Protein AF-A0AAP0E2Y5-F1 (afdb_monomer)

Sequence (607 aa):
MALLMRPHLLRPNHPLRALASRLFVSASLRTSSSPLFLKNKTGFRPRRAVVVVGGGGGSRHLVGNAISAPPRAFMSSNASATTEAFRDSKKPKEYGSEQIQVLEGLDPVRKRPGMYIGSTGLRGLHHLVFEILDNAIDEAQAGFASKIDVILYPDDSVSITDNGRGIPTDLHPATKKSSLETVLTVLHAGGKFGGSSSGYTVSGGLHGVGLSVVNALSETMFSVAPVHCHMQALEVTVWRGGKEYQQRYSRGKAVTALTSRSLSSELSSREGTCIRFWPDTEVFTTTTQIEYNTIAGRIRELAFLNPELTITLTKEDKDPENVQRSEYFYAGGLLEYVRWLNSDKKPLHDTVGFSKVIEGITIDVALQWCSDAYSDTILGYANSIRTVDGGTHIDGVKASLTRTLNNLGKKSKIIKDKDISLSGEHVREGLTCVISVKVPNPEFEGQTKTRLGNPEVRRVVDASVQEYLTEYLELHPDVLDSILSKALNALKAALAAKRARELVRQKSVLKSSSLPGKLADCSSANPEESEIFIVEGDSAGGSAKQGRDRRFQAILPLRGKILNIERKDEASMYKNEEIQNLILGLGLGVKGEDFKRTLSATIRSLS

Structure (mmCIF, N/CA/C/O backbone):
data_AF-A0AAP0E2Y5-F1
#
_entry.id   AF-A0AAP0E2Y5-F1
#
loop_
_atom_site.group_PDB
_atom_site.id
_atom_site.type_symbol
_atom_site.label_atom_id
_atom_site.label_alt_id
_atom_site.label_comp_id
_atom_site.label_asym_id
_atom_site.label_entity_id
_atom_site.label_seq_id
_atom_site.pdbx_PDB_ins_code
_atom_site.Cartn_x
_atom_site.Cartn_y
_atom_site.Cartn_z
_atom_site.occupancy
_atom_site.B_iso_or_equiv
_atom_site.auth_seq_id
_atom_site.auth_comp_id
_atom_site.auth_asym_id
_atom_site.auth_atom_id
_atom_site.pdbx_PDB_model_num
ATOM 1 N N . MET A 1 1 ? -42.645 -32.697 10.278 1.00 35.00 1 MET A N 1
ATOM 2 C CA . MET A 1 1 ? -42.169 -33.914 9.586 1.00 35.00 1 MET A CA 1
ATOM 3 C C . MET A 1 1 ? -40.812 -33.553 8.998 1.00 35.00 1 MET A C 1
ATOM 5 O O . MET A 1 1 ? -40.768 -32.614 8.226 1.00 35.00 1 MET A O 1
ATOM 9 N N . ALA A 1 2 ? -39.678 -33.997 9.552 1.00 25.98 2 ALA A N 1
ATOM 10 C CA . ALA A 1 2 ? -39.152 -35.369 9.459 1.00 25.98 2 ALA A CA 1
ATOM 11 C C . ALA A 1 2 ? -38.991 -35.778 7.982 1.00 25.98 2 ALA A C 1
ATOM 13 O O . ALA A 1 2 ? -39.930 -35.607 7.223 1.00 25.98 2 ALA A O 1
ATOM 14 N N . LEU A 1 3 ? -37.910 -36.357 7.478 1.00 24.72 3 LEU A N 1
ATOM 15 C CA . LEU A 1 3 ? -36.605 -36.798 7.961 1.00 24.72 3 LEU A CA 1
ATOM 16 C C . LEU A 1 3 ? -35.921 -37.315 6.660 1.00 24.72 3 LEU A C 1
ATOM 18 O O . LEU A 1 3 ? -36.627 -37.783 5.775 1.00 24.72 3 LEU A O 1
ATOM 22 N N . LEU A 1 4 ? -34.584 -37.312 6.589 1.00 25.62 4 LEU A N 1
ATOM 23 C CA . LEU A 1 4 ? -33.762 -38.401 6.011 1.00 25.62 4 LEU A CA 1
ATOM 24 C C . LEU A 1 4 ? -33.986 -38.904 4.554 1.00 25.62 4 LEU A C 1
ATOM 26 O O . LEU A 1 4 ? -34.968 -39.566 4.256 1.00 25.62 4 LEU A O 1
ATOM 30 N N . MET A 1 5 ? -32.950 -38.817 3.703 1.00 27.94 5 MET A N 1
ATOM 31 C CA . MET A 1 5 ? -32.018 -39.939 3.411 1.00 27.94 5 MET A CA 1
ATOM 32 C C . MET A 1 5 ? -31.168 -39.706 2.143 1.00 27.94 5 MET A C 1
ATOM 34 O O . MET A 1 5 ? -31.658 -39.683 1.021 1.00 27.94 5 MET A O 1
ATOM 38 N N . ARG A 1 6 ? -29.848 -39.619 2.351 1.00 25.42 6 ARG A N 1
ATOM 39 C CA . ARG A 1 6 ? -28.796 -40.256 1.517 1.00 25.42 6 ARG A CA 1
ATOM 40 C C . ARG A 1 6 ? -28.736 -41.756 1.913 1.00 25.42 6 ARG A C 1
ATOM 42 O O . ARG A 1 6 ? -29.157 -42.002 3.047 1.00 25.42 6 ARG A O 1
ATOM 49 N N . PRO A 1 7 ? -28.185 -42.737 1.138 1.00 40.16 7 PRO A N 1
ATOM 50 C CA . PRO A 1 7 ? -26.771 -42.742 0.679 1.00 40.16 7 PRO A CA 1
ATOM 51 C C . PRO A 1 7 ? -26.385 -43.616 -0.554 1.00 40.16 7 PRO A C 1
ATOM 53 O O . PRO A 1 7 ? -27.174 -44.405 -1.044 1.00 40.16 7 PRO A O 1
ATOM 56 N N . HIS A 1 8 ? -25.131 -43.466 -1.023 1.00 27.44 8 HIS A N 1
ATOM 57 C CA . HIS A 1 8 ? -24.148 -44.507 -1.438 1.00 27.44 8 HIS A CA 1
ATOM 58 C C . HIS A 1 8 ? -22.916 -43.778 -2.040 1.00 27.44 8 HIS A C 1
ATOM 60 O O . HIS A 1 8 ? -23.060 -43.023 -2.990 1.00 27.44 8 HIS A O 1
ATOM 66 N N . LEU A 1 9 ? -21.772 -43.655 -1.347 1.00 27.09 9 LEU A N 1
ATOM 67 C CA . LEU A 1 9 ? -20.634 -44.588 -1.189 1.00 27.09 9 LEU A CA 1
ATOM 68 C C . LEU A 1 9 ? -19.870 -44.904 -2.491 1.00 27.09 9 LEU A C 1
ATOM 70 O O . LEU A 1 9 ? -20.357 -45.685 -3.295 1.00 27.09 9 LEU A O 1
ATOM 74 N N . LEU A 1 10 ? -18.637 -44.381 -2.620 1.00 27.12 10 LEU A N 1
ATOM 75 C CA . LEU A 1 10 ? -17.379 -45.159 -2.681 1.00 27.12 10 LEU A CA 1
ATOM 76 C C . LEU A 1 10 ? -16.136 -44.232 -2.737 1.00 27.12 10 LEU A C 1
ATOM 78 O O . LEU A 1 10 ? -16.089 -43.275 -3.503 1.00 27.12 10 LEU A O 1
ATOM 82 N N . ARG A 1 11 ? -15.150 -44.523 -1.872 1.00 28.19 11 ARG A N 1
ATOM 83 C CA . ARG A 1 11 ? -13.776 -43.964 -1.805 1.00 28.19 11 ARG A CA 1
ATOM 84 C C . ARG A 1 11 ? -12.798 -44.843 -2.614 1.00 28.19 11 ARG A C 1
ATOM 86 O O . ARG A 1 11 ? -13.161 -45.975 -2.928 1.00 28.19 11 ARG A O 1
ATOM 93 N N . PRO A 1 12 ? -11.554 -44.382 -2.868 1.00 35.53 12 PRO A N 1
ATOM 94 C CA . PRO A 1 12 ? -10.384 -44.810 -2.051 1.00 35.53 12 PRO A CA 1
ATOM 95 C C . PRO A 1 12 ? -9.420 -43.633 -1.700 1.00 35.53 12 PRO A C 1
ATOM 97 O O . PRO A 1 12 ? -9.320 -42.688 -2.469 1.00 35.53 12 PRO A O 1
ATOM 100 N N . ASN A 1 13 ? -8.889 -43.478 -0.466 1.00 28.03 13 ASN A N 1
ATOM 101 C CA . ASN A 1 13 ? -7.629 -44.023 0.130 1.00 28.03 13 ASN A CA 1
ATOM 102 C C . ASN A 1 13 ? -6.381 -43.774 -0.757 1.00 28.03 13 ASN A C 1
ATOM 104 O O . ASN A 1 13 ? -6.409 -44.206 -1.898 1.00 28.03 13 ASN A O 1
ATOM 108 N N . HIS A 1 14 ? -5.248 -43.145 -0.385 1.00 30.75 14 HIS A N 1
ATOM 109 C CA . HIS A 1 14 ? -4.406 -42.997 0.837 1.00 30.75 14 HIS A CA 1
ATOM 110 C C . HIS A 1 14 ? -3.257 -41.970 0.501 1.00 30.75 14 HIS A C 1
ATOM 112 O O . HIS A 1 14 ? -3.183 -41.573 -0.659 1.00 30.75 14 HIS A O 1
ATOM 118 N N . PRO A 1 15 ? -2.222 -41.676 1.335 1.00 37.34 15 PRO A N 1
ATOM 119 C CA . PRO A 1 15 ? -2.142 -41.324 2.760 1.00 37.34 15 PRO A CA 1
ATOM 120 C C . PRO A 1 15 ? -1.351 -40.013 3.054 1.00 37.34 15 PRO A C 1
ATOM 122 O O . PRO A 1 15 ? -0.506 -39.556 2.290 1.00 37.34 15 PRO A O 1
ATOM 125 N N . LEU A 1 16 ? -1.569 -39.483 4.262 1.00 28.64 16 LEU A N 1
ATOM 126 C CA . LEU A 1 16 ? -0.772 -38.454 4.943 1.00 28.64 16 LEU A CA 1
ATOM 127 C C . LEU A 1 16 ? 0.623 -38.966 5.3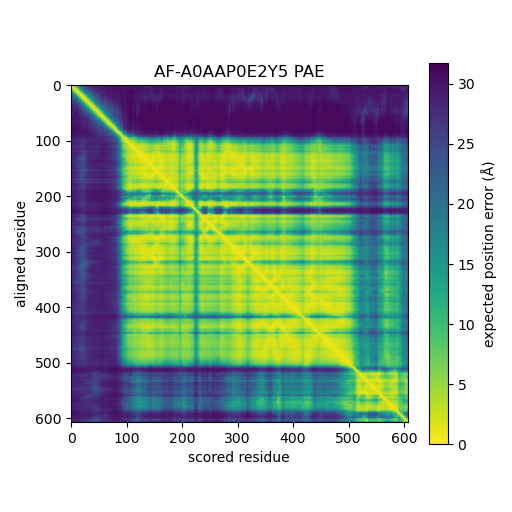49 1.00 28.64 16 LEU A C 1
ATOM 129 O O . LEU A 1 16 ? 0.754 -40.087 5.846 1.00 28.64 16 LEU A O 1
ATOM 133 N N . ARG A 1 17 ? 1.640 -38.099 5.258 1.00 26.44 17 ARG A N 1
ATOM 134 C CA . ARG A 1 17 ? 2.936 -38.260 5.935 1.00 26.44 17 ARG A CA 1
ATOM 135 C C . ARG A 1 17 ? 3.228 -37.023 6.783 1.00 26.44 17 ARG A C 1
ATOM 137 O O . ARG A 1 17 ? 3.395 -35.926 6.264 1.00 26.44 17 ARG A O 1
ATOM 144 N N . ALA A 1 18 ? 3.269 -37.236 8.093 1.00 27.81 18 ALA A N 1
ATOM 145 C CA . ALA A 1 18 ? 3.788 -36.301 9.075 1.00 27.81 18 ALA A CA 1
ATOM 146 C C . ALA A 1 18 ? 5.322 -36.264 9.005 1.00 27.81 18 ALA A C 1
ATOM 148 O O . ALA A 1 18 ? 5.952 -37.317 8.895 1.00 27.81 18 ALA A O 1
ATOM 149 N N . LEU A 1 19 ? 5.918 -35.080 9.152 1.00 26.95 19 LEU A N 1
ATOM 150 C CA . LEU A 1 19 ? 7.305 -34.951 9.586 1.00 26.95 19 LEU A CA 1
ATOM 151 C C . LEU A 1 19 ? 7.407 -33.816 10.605 1.00 26.95 19 LEU A C 1
ATOM 153 O O . LEU A 1 19 ? 7.257 -32.641 10.286 1.00 26.95 19 LEU A O 1
ATOM 157 N N . ALA A 1 20 ? 7.643 -34.211 11.851 1.00 25.62 20 ALA A N 1
ATOM 158 C CA . ALA A 1 20 ? 8.181 -33.357 12.888 1.00 25.62 20 ALA A CA 1
ATOM 159 C C . ALA A 1 20 ? 9.710 -33.424 12.804 1.00 25.62 20 ALA A C 1
ATOM 161 O O . ALA A 1 20 ? 10.275 -34.516 12.767 1.00 25.62 20 ALA A O 1
ATOM 162 N N . SER A 1 21 ? 10.386 -32.280 12.854 1.00 28.38 21 SER A N 1
ATOM 163 C CA . SER A 1 21 ? 11.813 -32.229 13.163 1.00 28.38 21 SER A CA 1
ATOM 164 C C . SER A 1 21 ? 12.116 -31.014 14.028 1.00 28.38 21 SER A C 1
ATOM 166 O O . SER A 1 21 ? 11.947 -29.864 13.634 1.00 28.38 21 SER A O 1
ATOM 168 N N . ARG A 1 22 ? 12.543 -31.341 15.245 1.00 27.09 22 ARG A N 1
ATOM 169 C CA . ARG A 1 22 ? 13.166 -30.482 16.245 1.00 27.09 22 ARG A CA 1
ATOM 170 C C . ARG A 1 22 ? 14.427 -29.832 15.673 1.00 27.09 22 ARG A C 1
ATOM 172 O O . ARG A 1 22 ? 15.243 -30.544 15.100 1.00 27.09 22 ARG A O 1
ATOM 179 N N . LEU A 1 23 ? 14.659 -28.560 15.986 1.00 24.97 23 LEU A N 1
ATOM 180 C CA . LEU A 1 23 ? 16.009 -28.015 16.131 1.00 24.97 23 LEU A CA 1
ATOM 181 C C . LEU A 1 23 ? 16.070 -27.198 17.426 1.00 24.97 23 LEU A C 1
ATOM 183 O O . LEU A 1 23 ? 15.507 -26.115 17.543 1.00 24.97 23 LEU A O 1
ATOM 187 N N . PHE A 1 24 ? 16.733 -27.792 18.416 1.00 24.89 24 PHE A N 1
ATOM 188 C CA . PHE A 1 24 ? 17.328 -27.109 19.556 1.00 24.89 24 PHE A CA 1
ATOM 189 C C . PHE A 1 24 ? 18.662 -26.523 19.086 1.00 24.89 24 PHE A C 1
ATOM 191 O O . PHE A 1 24 ? 19.515 -27.288 18.646 1.00 24.89 24 PHE A O 1
ATOM 1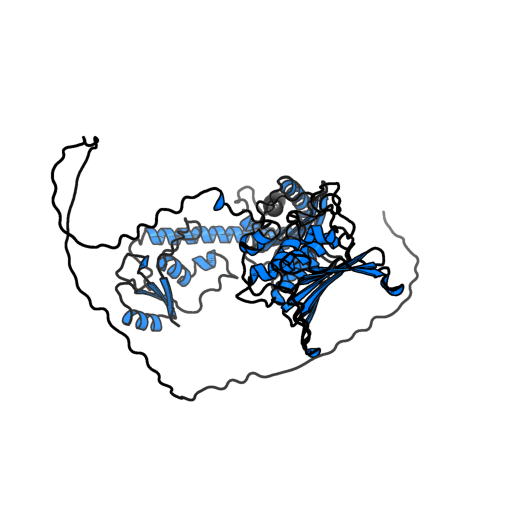98 N N . VAL A 1 25 ? 18.883 -25.221 19.272 1.00 26.05 25 VAL A N 1
ATOM 199 C CA . VAL A 1 25 ? 20.218 -24.698 19.594 1.00 26.05 25 VAL A CA 1
ATOM 200 C C . VAL A 1 25 ? 20.064 -23.677 20.714 1.00 26.05 25 VAL A C 1
ATOM 202 O O . VAL A 1 25 ? 19.506 -22.597 20.556 1.00 26.05 25 VAL A O 1
ATOM 205 N N . SER A 1 26 ? 20.560 -24.083 21.874 1.00 23.70 26 SER A N 1
ATOM 206 C CA . SER A 1 26 ? 20.911 -23.254 23.013 1.00 23.70 26 SER A CA 1
ATOM 207 C C . SER A 1 26 ? 22.157 -22.421 22.700 1.00 23.70 26 SER A C 1
ATOM 209 O O . SER A 1 26 ? 23.171 -22.992 22.303 1.00 23.70 26 SER A O 1
ATOM 211 N N . ALA A 1 27 ? 22.149 -21.123 23.000 1.00 25.38 27 ALA A N 1
ATOM 212 C CA . ALA A 1 27 ? 23.378 -20.415 23.343 1.00 25.38 27 ALA A CA 1
ATOM 213 C C . ALA A 1 27 ? 23.100 -19.349 24.407 1.00 25.38 27 ALA A C 1
ATOM 215 O O . ALA A 1 27 ? 22.185 -18.538 24.312 1.00 25.38 27 ALA A O 1
ATOM 216 N N . SER A 1 28 ? 23.888 -19.468 25.466 1.00 25.34 28 SER A N 1
ATOM 217 C CA . SER A 1 28 ? 23.749 -18.889 26.791 1.00 25.34 28 SER A CA 1
ATOM 218 C C . SER A 1 28 ? 24.036 -17.390 26.841 1.00 25.34 28 SER A C 1
ATOM 220 O O . SER A 1 28 ? 24.962 -16.900 26.197 1.00 25.34 28 SER A O 1
ATOM 222 N N . LEU A 1 29 ? 23.332 -16.701 27.745 1.00 23.92 29 LEU A N 1
ATOM 223 C CA . LEU A 1 29 ? 23.808 -15.471 28.371 1.00 23.92 29 LEU A CA 1
ATOM 224 C C . LEU A 1 29 ? 25.220 -15.685 28.941 1.00 23.92 29 LEU A C 1
ATOM 226 O O . LEU A 1 29 ? 25.447 -16.654 29.673 1.00 23.92 29 LEU A O 1
ATOM 230 N N . ARG A 1 30 ? 26.131 -14.743 28.679 1.00 25.06 30 ARG A N 1
ATOM 231 C CA . ARG A 1 30 ? 27.249 -14.424 29.576 1.00 25.06 30 ARG A CA 1
ATOM 232 C C . ARG A 1 30 ? 27.433 -12.915 29.661 1.00 25.06 30 ARG A C 1
ATOM 234 O O . ARG A 1 30 ? 27.836 -12.249 28.717 1.00 25.06 30 ARG A O 1
ATOM 241 N N . THR A 1 31 ? 27.129 -12.420 30.847 1.00 24.59 31 THR A N 1
ATOM 242 C CA . THR A 1 31 ? 27.610 -11.177 31.434 1.00 24.59 31 THR A CA 1
ATOM 243 C C . THR A 1 31 ? 29.116 -11.271 31.693 1.00 24.59 31 THR A C 1
ATOM 245 O O . THR A 1 31 ? 29.560 -12.231 32.322 1.00 24.59 31 THR A O 1
ATOM 248 N N . SER A 1 32 ? 29.889 -10.253 31.320 1.00 25.94 32 SER A N 1
ATOM 249 C CA . SER A 1 32 ? 31.128 -9.923 32.032 1.00 25.94 32 SER A CA 1
ATOM 250 C C . SER A 1 32 ? 31.435 -8.437 31.914 1.00 25.94 32 SER A C 1
ATOM 252 O O . SER A 1 32 ? 31.430 -7.853 30.834 1.00 25.94 32 SER A O 1
ATOM 254 N N . SER A 1 33 ? 31.674 -7.858 33.076 1.00 25.73 33 SER A N 1
ATOM 255 C CA . SER A 1 33 ? 31.908 -6.463 33.396 1.00 25.73 33 SER A CA 1
ATOM 256 C C . SER A 1 33 ? 33.397 -6.079 33.344 1.00 25.73 33 SER A C 1
ATOM 258 O O . SER A 1 33 ? 34.219 -6.793 33.914 1.00 25.73 33 SER A O 1
ATOM 260 N N . SER A 1 34 ? 33.662 -4.876 32.811 1.00 26.48 34 SER A N 1
ATOM 261 C CA . SER A 1 34 ? 34.715 -3.913 33.223 1.00 26.48 34 SER A CA 1
ATOM 262 C C . SER A 1 34 ? 36.189 -4.178 32.804 1.00 26.48 34 SER A C 1
ATOM 264 O O . SER A 1 34 ? 36.511 -5.248 32.303 1.00 26.48 34 SER A O 1
ATOM 266 N N . PRO A 1 35 ? 37.108 -3.194 32.956 1.00 36.59 35 PRO A N 1
ATOM 267 C CA . PRO A 1 35 ? 37.364 -2.136 31.966 1.00 36.59 35 PRO A CA 1
ATOM 268 C C . PRO A 1 35 ? 38.865 -2.006 31.622 1.00 36.59 35 PRO A C 1
ATOM 270 O O . PRO A 1 35 ? 39.710 -2.397 32.418 1.00 36.59 35 PRO A O 1
ATOM 273 N N . LEU A 1 36 ? 39.239 -1.367 30.506 1.00 25.89 36 LEU A N 1
ATOM 274 C CA . LEU A 1 36 ? 40.629 -0.929 30.302 1.00 25.89 36 LEU A CA 1
ATOM 275 C C . LEU A 1 36 ? 40.713 0.368 29.487 1.00 25.89 36 LEU A C 1
ATOM 277 O O . LEU A 1 36 ? 40.275 0.464 28.345 1.00 25.89 36 LEU A O 1
ATOM 281 N N . PHE A 1 37 ? 41.293 1.366 30.151 1.00 25.48 37 PHE A N 1
ATOM 282 C CA . PHE A 1 37 ? 41.819 2.619 29.625 1.00 25.48 37 PHE A CA 1
ATOM 283 C C . PHE A 1 37 ? 42.746 2.390 28.422 1.00 25.48 37 PHE A C 1
ATOM 285 O O . PHE A 1 37 ? 43.674 1.596 28.532 1.00 25.48 37 PHE A O 1
ATOM 292 N N . LEU A 1 38 ? 42.642 3.223 27.382 1.00 27.08 38 LEU A N 1
ATOM 293 C CA . LEU A 1 38 ? 43.831 3.808 26.758 1.00 27.08 38 LEU A CA 1
ATOM 294 C C . LEU A 1 38 ? 43.509 5.151 26.086 1.00 27.08 38 LEU A C 1
ATOM 296 O O . LEU A 1 38 ? 42.490 5.338 25.430 1.00 27.08 38 LEU A O 1
ATOM 300 N N . LYS A 1 39 ? 44.415 6.098 26.323 1.00 26.42 39 LYS A N 1
ATOM 301 C CA . LYS A 1 39 ? 44.427 7.487 25.861 1.00 26.42 39 LYS A CA 1
ATOM 302 C C . LYS A 1 39 ? 44.583 7.561 24.340 1.00 26.42 39 LYS A C 1
ATOM 304 O O . LYS A 1 39 ? 45.415 6.844 23.799 1.00 26.42 39 LYS A O 1
ATOM 309 N N . ASN A 1 40 ? 43.966 8.557 23.704 1.00 26.98 40 ASN A N 1
ATOM 310 C CA . ASN A 1 40 ? 44.669 9.330 22.680 1.00 26.98 40 ASN A CA 1
ATOM 311 C C . ASN A 1 40 ? 44.148 10.769 22.576 1.00 26.98 40 ASN A C 1
ATOM 313 O O . ASN A 1 40 ? 42.950 11.032 22.551 1.00 26.98 40 ASN A O 1
ATOM 317 N N . LYS A 1 41 ? 45.109 11.697 22.581 1.00 26.58 41 LYS A N 1
ATOM 318 C CA . LYS A 1 41 ? 44.964 13.148 22.445 1.00 26.58 41 LYS A CA 1
ATOM 319 C C . LYS A 1 41 ? 45.027 13.526 20.968 1.00 26.58 41 LYS A C 1
ATOM 321 O O . LYS A 1 41 ? 45.953 13.089 20.305 1.00 26.58 41 LYS A O 1
ATOM 326 N N . THR A 1 42 ? 44.161 14.433 20.531 1.00 30.86 42 THR A N 1
ATOM 327 C CA . THR A 1 42 ? 44.395 15.577 19.616 1.00 30.86 42 THR A CA 1
ATOM 328 C C . THR A 1 42 ? 43.084 16.388 19.664 1.00 30.86 42 THR A C 1
ATOM 330 O O . THR A 1 42 ? 42.017 15.801 19.719 1.00 30.86 42 THR A O 1
ATOM 333 N N . GLY A 1 43 ? 42.985 17.710 19.781 1.00 26.17 43 GLY A N 1
ATOM 334 C CA . GLY A 1 43 ? 43.933 18.801 19.647 1.00 26.17 43 GLY A CA 1
ATOM 335 C C . GLY A 1 43 ? 43.341 19.844 18.698 1.00 26.17 43 GLY A C 1
ATOM 336 O O . GLY A 1 43 ? 43.776 19.893 17.563 1.00 26.17 43 GLY A O 1
ATOM 337 N N . PHE A 1 44 ? 42.372 20.667 19.129 1.00 26.05 44 PHE A N 1
ATOM 338 C CA . PHE A 1 44 ? 41.960 21.870 18.384 1.00 26.05 44 PHE A CA 1
ATOM 339 C C . PHE A 1 44 ? 41.557 23.007 19.338 1.00 26.05 44 PHE A C 1
ATOM 341 O O . PHE A 1 44 ? 40.739 22.830 20.238 1.00 26.05 44 PHE A O 1
ATOM 348 N N . ARG A 1 45 ? 42.197 24.172 19.164 1.00 28.89 45 ARG A N 1
ATOM 349 C CA . ARG A 1 45 ? 41.971 25.417 19.922 1.00 28.89 45 ARG A CA 1
ATOM 350 C C . ARG A 1 45 ? 40.968 26.335 19.193 1.00 28.89 45 ARG A C 1
ATOM 352 O O . ARG A 1 45 ? 40.985 26.355 17.965 1.00 28.89 45 ARG A O 1
ATOM 359 N N . PRO A 1 46 ? 40.187 27.160 19.918 1.00 33.38 46 PRO A N 1
ATOM 360 C CA . PRO A 1 46 ? 39.219 28.101 19.352 1.00 33.38 46 PRO A CA 1
ATOM 361 C C . PRO A 1 46 ? 39.806 29.514 19.173 1.00 33.38 46 PRO A C 1
ATOM 363 O O . PRO A 1 46 ? 40.777 29.885 19.841 1.00 33.38 46 PRO A O 1
ATOM 366 N N . ARG A 1 47 ? 39.178 30.346 18.330 1.00 29.16 47 ARG A N 1
ATOM 367 C CA . ARG A 1 47 ? 39.369 31.807 18.343 1.00 29.16 47 ARG A CA 1
ATOM 368 C C . ARG A 1 47 ? 38.070 32.534 18.693 1.00 29.16 47 ARG A C 1
ATOM 370 O O . ARG A 1 47 ? 36.996 32.197 18.215 1.00 29.16 47 ARG A O 1
ATOM 377 N N . ARG A 1 48 ? 38.258 33.506 19.587 1.00 28.34 48 ARG A N 1
ATOM 378 C CA . ARG A 1 48 ? 37.314 34.390 20.279 1.00 28.34 48 ARG A CA 1
ATOM 379 C C . ARG A 1 48 ? 36.568 35.348 19.342 1.00 28.34 48 ARG A C 1
ATOM 381 O O . ARG A 1 48 ? 37.167 35.852 18.398 1.00 28.34 48 ARG A O 1
ATOM 388 N N . ALA A 1 49 ? 35.363 35.737 19.757 1.00 26.27 49 ALA A N 1
ATOM 389 C CA . ALA A 1 49 ? 34.796 37.060 19.509 1.00 26.27 49 ALA A CA 1
ATOM 390 C C . ALA A 1 49 ? 34.580 37.761 20.868 1.00 26.27 49 ALA A C 1
ATOM 392 O O . ALA A 1 49 ? 34.105 37.136 21.815 1.00 26.27 49 ALA A O 1
ATOM 393 N N . VAL A 1 50 ? 34.982 39.030 20.965 1.00 26.91 50 VAL A N 1
ATOM 394 C CA . VAL A 1 50 ? 34.749 39.952 22.095 1.00 26.91 50 VAL A CA 1
ATOM 395 C C . VAL A 1 50 ? 34.010 41.155 21.498 1.00 26.91 50 VAL A C 1
ATOM 397 O O . VAL A 1 50 ? 34.486 41.679 20.499 1.00 26.91 50 VAL A O 1
ATOM 400 N N . VAL A 1 51 ? 32.722 41.350 21.809 1.00 27.33 51 VAL A N 1
ATOM 401 C CA . VAL A 1 51 ? 32.072 42.167 22.873 1.00 27.33 51 VAL A CA 1
ATOM 402 C C . VAL A 1 51 ? 32.103 43.687 22.612 1.00 27.33 51 VAL A C 1
ATOM 404 O O . VAL A 1 51 ? 33.147 44.238 22.285 1.00 27.33 51 VAL A O 1
ATOM 407 N N . VAL A 1 52 ? 30.955 44.309 22.943 1.00 27.14 52 VAL A N 1
ATOM 408 C CA . VAL A 1 52 ? 30.725 45.662 23.515 1.00 27.14 52 VAL A CA 1
ATOM 409 C C . VAL A 1 52 ? 30.134 46.666 22.502 1.00 27.14 52 VAL A C 1
ATOM 411 O O . VAL A 1 52 ? 30.670 46.765 21.411 1.00 27.14 52 VAL A O 1
ATOM 414 N N . VAL A 1 53 ? 29.121 47.519 22.754 1.00 27.17 53 VAL A N 1
ATOM 415 C CA . VAL A 1 53 ? 27.972 47.682 23.700 1.00 27.17 53 VAL A CA 1
ATOM 416 C C . VAL A 1 53 ? 27.297 49.015 23.300 1.00 27.17 53 VAL A C 1
ATOM 418 O O . VAL A 1 53 ? 27.973 49.896 22.777 1.00 27.17 53 VAL A O 1
ATOM 421 N N . GLY A 1 54 ? 26.019 49.209 23.658 1.00 26.42 54 GLY A N 1
ATOM 422 C CA . GLY A 1 54 ? 25.449 50.544 23.927 1.00 26.42 54 GLY A CA 1
ATOM 423 C C . GLY A 1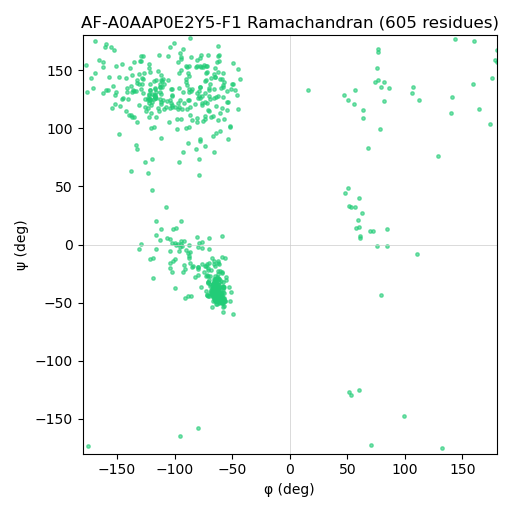 54 ? 24.400 50.984 22.902 1.00 26.42 54 GLY A C 1
ATOM 424 O O . GLY A 1 54 ? 24.685 51.001 21.718 1.00 26.42 54 GLY A O 1
ATOM 425 N N . GLY A 1 55 ? 23.166 51.353 23.241 1.00 26.39 55 GLY A N 1
ATOM 426 C CA . GLY A 1 55 ? 22.551 51.633 24.537 1.00 26.39 55 GLY A CA 1
ATOM 427 C C . GLY A 1 55 ? 21.611 52.839 24.400 1.00 26.39 55 GLY A C 1
ATOM 428 O O . GLY A 1 55 ? 22.053 53.890 23.957 1.00 26.39 55 GLY A O 1
ATOM 429 N N . GLY A 1 56 ? 20.350 52.676 24.825 1.00 27.06 56 GLY A N 1
ATOM 430 C CA . GLY A 1 56 ? 19.361 53.745 25.073 1.00 27.06 56 GLY A CA 1
ATOM 431 C C . GLY A 1 56 ? 18.554 54.201 23.845 1.00 27.06 56 GLY A C 1
ATOM 432 O O . GLY A 1 56 ? 19.110 54.404 22.781 1.00 27.06 56 GLY A O 1
ATOM 433 N N . GLY A 1 57 ? 17.234 54.391 23.874 1.00 26.94 57 GLY A N 1
ATOM 434 C CA . GLY A 1 57 ? 16.261 54.368 24.964 1.00 26.94 57 GLY A CA 1
ATOM 435 C C . GLY A 1 57 ? 15.233 55.498 24.782 1.00 26.94 57 GLY A C 1
ATOM 436 O O . GLY A 1 57 ? 15.595 56.652 24.950 1.00 26.94 57 GLY A O 1
ATOM 437 N N . GLY A 1 58 ? 13.967 55.138 24.510 1.00 27.52 58 GLY A N 1
ATOM 438 C CA . GLY A 1 58 ? 12.745 55.952 24.708 1.00 27.52 58 GLY A CA 1
ATOM 439 C C . GLY A 1 58 ? 12.469 57.083 23.694 1.00 27.52 58 GLY A C 1
ATOM 440 O O . GLY A 1 58 ? 13.387 57.666 23.150 1.00 27.52 58 GLY A O 1
ATOM 441 N N . SER A 1 59 ? 11.235 57.507 23.401 1.00 28.83 59 SER A N 1
ATOM 442 C CA . SER A 1 59 ? 9.887 57.084 23.802 1.00 28.83 59 SER A CA 1
ATOM 443 C C . SER A 1 59 ? 8.852 57.879 22.966 1.00 28.83 59 SER A C 1
ATOM 445 O O . SER A 1 59 ? 9.058 59.068 22.762 1.00 28.83 59 SER A O 1
ATOM 447 N N . ARG A 1 60 ? 7.734 57.225 22.589 1.00 29.61 60 ARG A N 1
ATOM 448 C CA . ARG A 1 60 ? 6.333 57.732 22.474 1.00 29.61 60 ARG A CA 1
ATOM 449 C C . ARG A 1 60 ? 5.982 58.850 21.458 1.00 29.61 60 ARG A C 1
ATOM 451 O O . ARG A 1 60 ? 6.449 59.968 21.576 1.00 29.61 60 ARG A O 1
ATOM 458 N N . HIS A 1 61 ? 5.134 58.514 20.463 1.00 27.52 61 HIS A N 1
ATOM 459 C CA . HIS A 1 61 ? 3.690 58.885 20.318 1.00 27.52 61 HIS A CA 1
ATOM 460 C C . HIS A 1 61 ? 3.472 60.320 19.780 1.00 27.52 61 HIS A C 1
ATOM 462 O O . HIS A 1 61 ? 4.133 61.226 20.246 1.00 27.52 61 HIS A O 1
ATOM 468 N N . LEU A 1 62 ? 2.596 60.666 18.827 1.00 26.73 62 LEU A N 1
ATOM 469 C CA . LEU A 1 62 ? 1.326 60.160 18.273 1.00 26.73 62 LEU A CA 1
ATOM 470 C C . LEU A 1 62 ? 1.110 60.826 16.880 1.00 26.73 62 LEU A C 1
ATOM 472 O O . LEU A 1 62 ? 1.627 61.915 16.677 1.00 26.73 62 LEU A O 1
ATOM 476 N N . VAL A 1 63 ? 0.309 60.182 16.006 1.00 27.36 63 VAL A N 1
ATOM 477 C CA . VAL A 1 63 ? -0.716 60.730 15.058 1.00 27.36 63 VAL A CA 1
ATOM 478 C C . VAL A 1 63 ? -0.319 61.948 14.194 1.00 27.36 63 VAL A C 1
ATOM 480 O O . VAL A 1 63 ? 0.051 62.983 14.712 1.00 27.36 63 VAL A O 1
ATOM 483 N N . GLY A 1 64 ? -0.472 62.006 12.873 1.00 24.83 64 GLY A N 1
ATOM 484 C CA . GLY A 1 64 ? -1.250 61.266 11.885 1.00 24.83 64 GLY A CA 1
ATOM 485 C C . GLY A 1 64 ? -1.369 62.142 10.618 1.00 24.83 64 GLY A C 1
ATOM 486 O O . GLY A 1 64 ? -0.979 63.305 10.631 1.00 24.83 64 GLY A O 1
ATOM 487 N N . ASN A 1 65 ? -1.963 61.573 9.568 1.00 27.77 65 ASN A N 1
ATOM 488 C CA . ASN A 1 65 ? -2.417 62.198 8.314 1.00 27.77 65 ASN A CA 1
ATOM 489 C C . ASN A 1 65 ? -1.389 62.525 7.210 1.00 27.77 65 ASN A C 1
ATOM 491 O O . ASN A 1 65 ? -0.717 63.547 7.191 1.00 27.77 65 ASN A O 1
ATOM 495 N N . ALA A 1 66 ? -1.364 61.601 6.245 1.00 27.45 66 ALA A N 1
ATOM 496 C CA . ALA A 1 66 ? -1.586 61.782 4.808 1.00 27.45 66 ALA A CA 1
ATOM 497 C C . ALA A 1 66 ? -1.530 63.207 4.207 1.00 27.45 66 ALA A C 1
ATOM 499 O O . ALA A 1 66 ? -2.271 64.086 4.633 1.00 27.45 66 ALA A O 1
ATOM 500 N N . ILE A 1 67 ? -0.796 63.351 3.090 1.00 28.02 67 ILE A N 1
ATOM 501 C CA . ILE A 1 67 ? -1.294 63.699 1.734 1.00 28.02 67 ILE A CA 1
ATOM 502 C C . ILE A 1 67 ? -0.149 64.266 0.859 1.00 28.02 67 ILE A C 1
ATOM 504 O O . ILE A 1 67 ? 0.597 65.147 1.266 1.00 28.02 67 ILE A O 1
ATOM 508 N N . SER A 1 68 ? -0.142 63.817 -0.403 1.00 27.30 68 SER A N 1
ATOM 509 C CA . SER A 1 68 ? 0.336 64.485 -1.633 1.00 27.30 68 SER A CA 1
ATOM 510 C C . SER A 1 68 ? 1.819 64.501 -2.035 1.00 27.30 68 SER A C 1
ATOM 512 O O . SER A 1 68 ? 2.743 64.651 -1.247 1.00 27.30 68 SER A O 1
ATOM 514 N N . ALA A 1 69 ? 1.963 64.317 -3.351 1.00 29.91 69 ALA A N 1
ATOM 515 C CA . ALA A 1 69 ? 3.144 64.193 -4.195 1.00 29.91 69 ALA A CA 1
ATOM 516 C C . ALA A 1 69 ? 4.076 65.425 -4.224 1.00 29.91 69 ALA A C 1
ATOM 518 O O . ALA A 1 69 ? 3.638 66.535 -3.921 1.00 29.91 69 ALA A O 1
ATOM 519 N N . PRO A 1 70 ? 5.337 65.265 -4.678 1.00 31.31 70 PRO A N 1
ATOM 520 C CA . PRO A 1 70 ? 6.270 66.375 -4.843 1.00 31.31 70 PRO A CA 1
ATOM 521 C C . PRO A 1 70 ? 6.162 67.011 -6.244 1.00 31.31 70 PRO A C 1
ATOM 523 O O . PRO A 1 70 ? 5.862 66.307 -7.215 1.00 31.31 70 PRO A O 1
ATOM 526 N N . PRO A 1 71 ? 6.488 68.307 -6.409 1.00 35.12 71 PRO A N 1
ATOM 527 C CA . PRO A 1 71 ? 6.790 68.870 -7.711 1.00 35.12 71 PRO A CA 1
ATOM 528 C C . PRO A 1 71 ? 8.277 68.714 -8.058 1.00 35.12 71 PRO A C 1
ATOM 530 O O . PRO A 1 71 ? 9.163 68.611 -7.210 1.00 35.12 71 PRO A O 1
ATOM 533 N N . ARG A 1 72 ? 8.518 68.682 -9.366 1.00 29.42 72 ARG A N 1
ATOM 534 C CA . ARG A 1 72 ? 9.810 68.567 -10.042 1.00 29.42 72 ARG A CA 1
ATOM 535 C C . ARG A 1 72 ? 10.548 69.913 -10.114 1.00 29.42 72 ARG A C 1
ATOM 537 O O . ARG A 1 72 ? 9.917 70.943 -10.313 1.00 29.42 72 ARG A O 1
ATOM 544 N N . ALA A 1 73 ? 11.876 69.776 -10.190 1.00 29.36 73 ALA A N 1
ATOM 545 C CA . ALA A 1 73 ? 12.861 70.596 -10.912 1.00 29.36 73 ALA A CA 1
ATOM 546 C C . ALA A 1 73 ? 13.371 71.902 -10.272 1.00 29.36 73 ALA A C 1
ATOM 548 O O . ALA A 1 73 ? 12.612 72.837 -10.069 1.00 29.36 73 ALA A O 1
ATOM 549 N N . PHE A 1 74 ? 14.701 72.001 -10.114 1.00 25.89 74 PHE A N 1
ATOM 550 C CA . PHE A 1 74 ? 15.532 72.968 -10.852 1.00 25.89 74 PHE A CA 1
ATOM 551 C C . PHE A 1 74 ? 17.029 72.583 -10.814 1.00 25.89 74 PHE A C 1
ATOM 553 O O . PHE A 1 74 ? 17.471 71.850 -9.935 1.00 25.89 74 PHE A O 1
ATOM 560 N N . MET A 1 75 ? 17.755 73.012 -11.850 1.00 31.62 75 MET A N 1
ATOM 561 C CA . MET A 1 75 ? 19.096 72.591 -12.295 1.00 31.62 75 MET A CA 1
ATOM 562 C C . MET A 1 75 ? 20.269 73.333 -11.612 1.00 31.62 75 MET A C 1
ATOM 564 O O . MET A 1 75 ? 20.041 74.321 -10.923 1.00 31.62 75 MET A O 1
ATOM 568 N N . SER A 1 76 ? 21.502 72.916 -11.977 1.00 28.27 76 SER A N 1
ATOM 569 C CA . SER A 1 76 ? 22.838 73.551 -11.801 1.00 28.27 76 SER A CA 1
ATOM 570 C C . SER A 1 76 ? 23.687 72.875 -10.709 1.00 28.27 76 SER A C 1
ATOM 572 O O . SER A 1 76 ? 23.187 72.649 -9.620 1.00 28.27 76 SER A O 1
ATOM 574 N N . SER A 1 77 ? 24.958 72.486 -10.877 1.00 29.48 77 SER A N 1
ATOM 575 C CA . SER A 1 77 ? 26.023 72.870 -11.821 1.00 29.48 77 SER A CA 1
ATOM 576 C C . SER A 1 77 ? 27.171 71.843 -11.789 1.00 29.48 77 SER A C 1
ATOM 578 O O . SER A 1 77 ? 27.363 71.138 -10.803 1.00 29.48 77 SER A O 1
ATOM 580 N N . ASN A 1 78 ? 27.947 71.830 -12.875 1.00 32.19 78 ASN A N 1
ATOM 581 C CA . ASN A 1 78 ? 29.232 71.155 -13.091 1.00 32.19 78 ASN A CA 1
ATOM 582 C C . ASN A 1 78 ? 30.232 71.255 -11.920 1.00 32.19 78 ASN A C 1
ATOM 584 O O . ASN A 1 78 ? 30.420 72.343 -11.386 1.00 32.19 78 ASN A O 1
ATOM 588 N N . ALA A 1 79 ? 30.986 70.181 -11.653 1.00 30.64 79 ALA A N 1
ATOM 589 C CA . ALA A 1 79 ? 32.441 70.128 -11.875 1.00 30.64 79 ALA A CA 1
ATOM 590 C C . ALA A 1 79 ? 33.051 68.803 -11.374 1.00 30.64 79 ALA A C 1
ATOM 592 O O . ALA A 1 79 ? 32.654 68.226 -10.369 1.00 30.64 79 ALA A O 1
ATOM 593 N N . SER A 1 80 ? 34.030 68.352 -12.147 1.00 32.94 80 SER A N 1
ATOM 594 C CA . SER A 1 80 ? 34.867 67.158 -12.063 1.00 32.94 80 SER A CA 1
ATOM 595 C C . SER A 1 80 ? 35.549 66.874 -10.719 1.00 32.94 80 SER A C 1
ATOM 597 O O . SER A 1 80 ? 36.223 67.752 -10.187 1.00 32.94 80 SER A O 1
ATOM 599 N N . ALA A 1 81 ? 35.558 65.603 -10.305 1.00 32.44 81 ALA A N 1
ATOM 600 C CA . ALA A 1 81 ? 36.750 64.944 -9.762 1.00 32.44 81 ALA A CA 1
ATOM 601 C C . ALA A 1 81 ? 36.586 63.415 -9.798 1.00 32.44 81 ALA A C 1
ATOM 603 O O . ALA A 1 81 ? 35.573 62.854 -9.393 1.00 32.44 81 ALA A O 1
ATOM 604 N N . THR A 1 82 ? 37.610 62.769 -10.332 1.00 39.41 82 THR A N 1
ATOM 605 C CA . THR A 1 82 ? 37.837 61.336 -10.514 1.00 39.41 82 THR A CA 1
ATOM 606 C C . THR A 1 82 ? 37.728 60.510 -9.232 1.00 39.41 82 THR A C 1
ATOM 608 O O . THR A 1 82 ? 38.409 60.789 -8.247 1.00 39.41 82 THR A O 1
ATOM 611 N N . THR A 1 83 ? 36.982 59.405 -9.282 1.00 34.09 83 THR A N 1
ATOM 612 C CA . THR A 1 83 ? 37.335 58.176 -8.553 1.00 34.09 83 THR A CA 1
ATOM 613 C C . THR A 1 83 ? 36.724 56.978 -9.271 1.00 34.09 83 THR A C 1
ATOM 615 O O . THR A 1 83 ? 35.509 56.880 -9.440 1.00 34.09 83 THR A O 1
ATOM 618 N N . GLU A 1 84 ? 37.592 56.097 -9.754 1.00 43.78 84 GLU A N 1
ATOM 619 C CA . GLU A 1 84 ? 37.243 54.829 -10.378 1.00 43.78 84 GLU A CA 1
ATOM 620 C C . GLU A 1 84 ? 36.485 53.948 -9.380 1.00 43.78 84 GLU A C 1
ATOM 622 O O . GLU A 1 84 ? 37.037 53.465 -8.395 1.00 43.78 84 GLU A O 1
ATOM 627 N N . ALA A 1 85 ? 35.209 53.707 -9.661 1.00 37.19 85 ALA A N 1
ATOM 628 C CA . ALA A 1 85 ? 34.497 52.553 -9.148 1.00 37.19 85 ALA A CA 1
ATOM 629 C C . ALA A 1 85 ? 34.106 51.711 -10.361 1.00 37.19 85 ALA A C 1
ATOM 631 O O . ALA A 1 85 ? 33.256 52.114 -11.156 1.00 37.19 85 ALA A O 1
ATOM 632 N N . PHE A 1 86 ? 34.747 50.550 -10.505 1.00 40.38 86 PHE A N 1
ATOM 633 C CA . PHE A 1 86 ? 34.328 49.477 -11.403 1.00 40.38 86 PHE A CA 1
ATOM 634 C C . PHE A 1 86 ? 32.860 49.122 -11.108 1.00 40.38 86 PHE A C 1
ATOM 636 O O . PHE A 1 86 ? 32.552 48.287 -10.260 1.00 40.38 86 PHE A O 1
ATOM 643 N N . ARG A 1 87 ? 31.924 49.774 -11.801 1.00 40.28 87 ARG A N 1
ATOM 644 C CA . ARG A 1 87 ? 30.560 49.276 -11.966 1.00 40.28 87 ARG A CA 1
ATOM 645 C C . ARG A 1 87 ? 30.571 48.388 -13.195 1.00 40.28 87 ARG A C 1
ATOM 647 O O . ARG A 1 87 ? 30.282 48.844 -14.300 1.00 40.28 87 ARG A O 1
ATOM 654 N N . ASP A 1 88 ? 30.885 47.114 -12.980 1.00 40.16 88 ASP A N 1
ATOM 655 C CA . ASP A 1 88 ? 30.501 46.057 -13.910 1.00 40.16 88 ASP A CA 1
ATOM 656 C C . ASP A 1 88 ? 28.967 45.965 -13.896 1.00 40.16 88 ASP A C 1
ATOM 658 O O . ASP A 1 88 ? 28.340 45.198 -13.163 1.00 40.16 88 ASP A O 1
ATOM 662 N N . SER A 1 89 ? 28.337 46.880 -14.629 1.00 42.53 89 SER A N 1
ATOM 663 C CA . SER A 1 89 ? 26.906 46.857 -14.876 1.00 42.53 89 SER A CA 1
ATOM 664 C C . SER A 1 89 ? 26.640 45.736 -15.872 1.00 42.53 89 SER A C 1
ATOM 666 O O . SER A 1 89 ? 26.573 45.950 -17.081 1.00 42.53 89 SER A O 1
ATOM 668 N N . LYS A 1 90 ? 26.493 44.508 -15.357 1.00 48.22 90 LYS A N 1
ATOM 669 C CA . LYS A 1 90 ? 25.831 43.432 -16.097 1.00 48.22 90 LYS A CA 1
ATOM 670 C C . LYS A 1 90 ? 24.485 43.979 -16.562 1.00 48.22 90 LYS A C 1
ATOM 672 O O . LYS A 1 90 ? 23.553 44.087 -15.764 1.00 48.22 90 LYS A O 1
ATOM 677 N N . LYS A 1 91 ? 24.395 44.350 -17.844 1.00 52.78 91 LYS A N 1
ATOM 678 C CA . LYS A 1 91 ? 23.114 44.598 -18.509 1.00 52.78 91 LYS A CA 1
ATOM 679 C C . LYS A 1 91 ? 22.202 43.413 -18.167 1.00 52.78 91 LYS A C 1
ATOM 681 O O . LYS A 1 91 ? 22.681 42.274 -18.241 1.00 52.78 91 LYS A O 1
ATOM 686 N N . PRO A 1 92 ? 20.941 43.635 -17.757 1.00 54.88 92 PRO A N 1
ATOM 687 C CA . PRO A 1 92 ? 20.021 42.525 -17.567 1.00 54.88 92 PRO A CA 1
ATOM 688 C C . PRO A 1 92 ? 19.999 41.742 -18.880 1.00 54.88 92 PRO A C 1
ATOM 690 O O . PRO A 1 92 ? 19.789 42.333 -19.938 1.00 54.88 92 PRO A O 1
ATOM 693 N N . LYS A 1 93 ? 20.327 40.442 -18.825 1.00 64.75 93 LYS A N 1
ATOM 694 C CA . LYS A 1 93 ? 20.235 39.572 -20.000 1.00 64.75 93 LYS A CA 1
ATOM 695 C C . LYS A 1 93 ? 18.810 39.700 -20.518 1.00 64.75 93 LYS A C 1
ATOM 697 O O . LYS A 1 93 ? 17.873 39.374 -19.796 1.00 64.75 93 LYS A O 1
ATOM 702 N N . GLU A 1 94 ? 18.672 40.227 -21.725 1.00 65.06 94 GLU A N 1
ATOM 703 C CA . GLU A 1 94 ? 17.384 40.421 -22.373 1.00 65.06 94 GLU A CA 1
ATOM 704 C C . GLU A 1 94 ? 16.709 39.049 -22.487 1.00 65.06 94 GLU A C 1
ATOM 706 O O . GLU A 1 94 ? 17.275 38.123 -23.071 1.00 65.06 94 GLU A O 1
ATOM 711 N N . TYR A 1 95 ? 15.561 38.876 -21.830 1.00 70.69 95 TYR A N 1
ATOM 712 C CA . TYR A 1 95 ? 14.794 37.635 -21.887 1.00 70.69 95 TYR A CA 1
ATOM 713 C C . TYR A 1 95 ? 14.038 37.597 -23.215 1.00 70.69 95 TYR A C 1
ATOM 715 O O . TYR A 1 95 ? 12.947 38.150 -23.340 1.00 70.69 95 TYR A O 1
ATOM 723 N N . GLY A 1 96 ? 14.680 37.015 -24.227 1.00 75.88 96 GLY A N 1
ATOM 724 C CA . GLY A 1 96 ? 14.125 36.805 -25.563 1.00 75.88 96 GLY A CA 1
ATOM 725 C C . GLY A 1 96 ? 13.634 35.372 -25.778 1.00 75.88 96 GLY A C 1
ATOM 726 O O . GLY A 1 96 ? 13.873 34.483 -24.959 1.00 75.88 96 GLY A O 1
ATOM 727 N N . SER A 1 97 ? 12.991 35.128 -26.921 1.00 74.75 97 SER A N 1
ATOM 728 C CA . SER A 1 97 ? 12.502 33.801 -27.328 1.00 74.75 97 SER A CA 1
ATOM 729 C C . SER A 1 97 ? 13.598 32.728 -27.350 1.00 74.75 97 SER A C 1
ATOM 731 O O . SER A 1 97 ? 13.323 31.578 -27.033 1.00 74.75 97 SER A O 1
ATOM 733 N N . GLU A 1 98 ? 14.847 33.098 -27.638 1.00 76.50 98 GLU A N 1
ATOM 734 C CA . GLU A 1 98 ? 16.003 32.187 -27.664 1.00 76.50 98 GLU A CA 1
ATOM 735 C C . GLU A 1 98 ? 16.365 31.593 -26.289 1.00 76.50 98 GLU A C 1
ATOM 737 O O . GLU A 1 98 ? 17.071 30.590 -26.211 1.00 76.50 98 GLU A O 1
ATOM 742 N N . GLN A 1 99 ? 15.877 32.183 -25.190 1.00 78.25 99 GLN A N 1
ATOM 743 C CA . GLN A 1 99 ? 16.051 31.639 -23.836 1.00 78.25 99 GLN A CA 1
ATOM 744 C C . GLN A 1 99 ? 14.961 30.620 -23.463 1.00 78.25 99 GLN A C 1
ATOM 746 O O . GLN A 1 99 ? 15.059 29.977 -22.414 1.00 78.25 99 GLN A O 1
ATOM 751 N N . ILE A 1 100 ? 13.938 30.446 -24.309 1.00 76.69 100 ILE A N 1
ATOM 752 C CA . ILE A 1 100 ? 12.910 29.415 -24.149 1.00 76.69 100 ILE A CA 1
ATOM 753 C C . ILE A 1 100 ? 13.479 28.095 -24.667 1.00 76.69 100 ILE A C 1
ATOM 755 O O . ILE A 1 100 ? 13.584 27.864 -25.869 1.00 76.69 100 ILE A O 1
ATOM 759 N N . GLN A 1 101 ? 13.833 27.206 -23.743 1.00 74.56 101 GLN A N 1
ATOM 760 C CA . GLN A 1 101 ? 14.304 25.870 -24.083 1.00 74.56 101 GLN A CA 1
ATOM 761 C C . GLN A 1 101 ? 13.124 24.898 -24.183 1.00 74.56 101 GLN A C 1
ATOM 763 O O . GLN A 1 101 ? 12.456 24.619 -23.185 1.00 74.56 101 GLN A O 1
ATOM 768 N N . VAL A 1 102 ? 12.898 24.350 -25.376 1.00 80.50 102 VAL A N 1
ATOM 769 C CA . VAL A 1 102 ? 11.995 23.211 -25.582 1.00 80.50 102 VAL A CA 1
ATOM 770 C C . VAL A 1 102 ? 12.801 21.932 -25.376 1.00 80.50 102 VAL A C 1
ATOM 772 O O . VAL A 1 102 ? 13.855 21.749 -25.980 1.00 80.50 102 VAL A O 1
ATOM 775 N N . LEU A 1 103 ? 12.335 21.073 -24.473 1.00 80.50 103 LEU A N 1
ATOM 776 C CA . LEU A 1 103 ? 12.941 19.772 -24.208 1.00 80.50 103 LEU A CA 1
ATOM 777 C C . LEU A 1 103 ? 12.096 18.704 -24.905 1.00 80.50 103 LEU A C 1
ATOM 779 O O . LEU A 1 103 ? 10.916 18.556 -24.591 1.00 80.50 103 LEU A O 1
ATOM 783 N N . GLU A 1 104 ? 12.692 17.983 -25.849 1.00 79.19 104 GLU A N 1
ATOM 784 C CA . GLU A 1 104 ? 12.012 16.959 -26.646 1.00 79.19 104 GLU A CA 1
ATOM 785 C C . GLU A 1 104 ? 12.232 15.547 -26.076 1.00 79.19 104 GLU A C 1
ATOM 787 O O . GLU A 1 104 ? 13.199 15.276 -25.359 1.00 79.19 104 GLU A O 1
ATOM 792 N N . GLY A 1 105 ? 11.322 14.624 -26.399 1.00 84.06 105 GLY A N 1
ATOM 793 C CA . GLY A 1 105 ? 11.420 13.223 -25.986 1.00 84.06 105 GLY A CA 1
ATOM 794 C C . GLY A 1 105 ? 11.432 13.045 -24.463 1.00 84.06 105 GLY A C 1
ATOM 795 O O . GLY A 1 105 ? 10.524 13.497 -23.768 1.00 84.06 105 GLY A O 1
ATOM 796 N N . LEU A 1 106 ? 12.461 12.363 -23.950 1.00 87.31 106 LEU A N 1
ATOM 797 C CA . LEU A 1 106 ? 12.607 12.025 -22.527 1.00 87.31 106 LEU A CA 1
ATOM 798 C C . LEU A 1 106 ? 13.600 12.919 -21.765 1.00 87.31 106 LEU A C 1
ATOM 800 O O . LEU A 1 106 ? 13.771 12.763 -20.553 1.00 87.31 106 LEU A O 1
ATOM 804 N N . ASP A 1 107 ? 14.196 13.913 -22.427 1.00 84.69 107 ASP A N 1
ATOM 805 C CA . ASP A 1 107 ? 15.080 14.893 -21.786 1.00 84.69 107 ASP A CA 1
ATOM 806 C C . ASP A 1 107 ? 14.413 15.673 -20.626 1.00 84.69 107 ASP A C 1
ATOM 808 O O . ASP A 1 107 ? 15.081 15.893 -19.604 1.00 84.69 107 ASP A O 1
ATOM 812 N N . PRO A 1 108 ? 13.107 16.042 -20.679 1.00 87.88 108 PRO A N 1
ATOM 813 C CA . PRO A 1 108 ? 12.428 16.670 -19.543 1.00 87.88 108 PRO A CA 1
ATOM 814 C C . PRO A 1 108 ? 12.461 15.823 -18.265 1.00 87.88 108 PRO A C 1
ATOM 816 O O . PRO A 1 108 ? 12.586 16.371 -17.165 1.00 87.88 108 PRO A O 1
ATOM 819 N N . VAL A 1 109 ? 12.366 14.494 -18.403 1.00 88.00 109 VAL A N 1
ATOM 820 C CA . VAL A 1 109 ? 12.362 13.549 -17.277 1.00 88.00 109 VAL A CA 1
ATOM 821 C C . VAL A 1 109 ? 13.701 13.580 -16.561 1.00 88.00 109 VAL A C 1
ATOM 823 O O . VAL A 1 109 ? 13.750 13.751 -15.345 1.00 88.00 109 VAL A O 1
ATOM 826 N N . ARG A 1 110 ? 14.800 13.505 -17.316 1.00 89.25 110 ARG A N 1
ATOM 827 C CA . ARG A 1 110 ? 16.160 13.553 -16.762 1.00 89.25 110 ARG A CA 1
ATOM 828 C C . ARG A 1 110 ? 16.504 14.907 -16.158 1.00 89.25 110 ARG A C 1
ATOM 830 O O . ARG A 1 110 ? 17.239 14.974 -15.178 1.00 89.25 110 ARG A O 1
ATOM 837 N N . LYS A 1 111 ? 15.984 16.000 -16.726 1.00 87.75 111 LYS A N 1
ATOM 838 C CA . LYS A 1 111 ? 16.243 17.349 -16.207 1.00 87.75 111 LYS A CA 1
ATOM 839 C C . LYS A 1 111 ? 15.529 17.603 -14.879 1.00 87.75 111 LYS A C 1
ATOM 841 O O . LYS A 1 111 ? 16.030 18.375 -14.063 1.00 87.75 111 LYS A O 1
ATOM 846 N N . ARG A 1 112 ? 14.355 16.994 -14.672 1.00 87.56 112 ARG A N 1
ATOM 847 C CA . ARG A 1 112 ? 13.523 17.167 -13.469 1.00 87.56 112 ARG A CA 1
ATOM 848 C C . ARG A 1 112 ? 12.942 15.831 -12.973 1.00 87.56 112 ARG A C 1
ATOM 850 O O . ARG A 1 112 ? 11.720 15.694 -12.911 1.00 87.56 112 ARG A O 1
ATOM 857 N N . PRO A 1 113 ? 13.781 14.872 -12.547 1.00 88.06 113 PRO A N 1
ATOM 858 C CA . PRO A 1 113 ? 13.343 13.519 -12.189 1.00 88.06 113 PRO A CA 1
ATOM 859 C C . PRO A 1 113 ? 12.358 13.507 -11.016 1.00 88.06 113 PRO A C 1
ATOM 861 O O . PRO A 1 113 ? 11.368 12.782 -11.049 1.00 88.06 113 PRO A O 1
ATOM 864 N N . GLY A 1 114 ? 12.553 14.374 -10.017 1.00 84.75 114 GLY A N 1
ATOM 865 C CA . GLY A 1 114 ? 11.677 14.449 -8.841 1.00 84.75 114 GLY A CA 1
ATOM 866 C C . GLY A 1 114 ? 10.204 14.744 -9.157 1.00 84.75 114 GLY A C 1
ATOM 867 O O . GLY A 1 114 ? 9.334 14.354 -8.391 1.00 84.75 114 GLY A O 1
ATOM 868 N N . MET A 1 115 ? 9.898 15.362 -10.300 1.00 83.56 115 MET A N 1
ATOM 869 C CA . MET A 1 115 ? 8.512 15.582 -10.733 1.00 83.56 115 MET A CA 1
ATOM 870 C C . MET A 1 115 ? 7.816 14.288 -11.184 1.00 83.56 115 MET A C 1
ATOM 872 O O . MET A 1 115 ? 6.597 14.194 -11.093 1.00 83.56 115 MET A O 1
ATOM 876 N N . TYR A 1 116 ? 8.582 13.296 -11.645 1.00 83.88 116 TYR A N 1
ATOM 877 C CA . TYR A 1 116 ? 8.066 12.030 -12.172 1.00 83.88 116 TYR A CA 1
ATOM 878 C C . TYR A 1 116 ? 8.128 10.897 -11.143 1.00 83.88 116 TYR A C 1
ATOM 880 O O . TYR A 1 116 ? 7.209 10.089 -11.078 1.00 83.88 116 TYR A O 1
ATOM 888 N N . ILE A 1 117 ? 9.188 10.849 -10.327 1.00 85.88 117 ILE A N 1
ATOM 889 C CA . ILE A 1 117 ? 9.435 9.773 -9.343 1.00 85.88 117 ILE A CA 1
ATOM 890 C C . ILE A 1 117 ? 9.431 10.259 -7.883 1.00 85.88 117 ILE A C 1
ATOM 892 O O . ILE A 1 117 ? 9.792 9.527 -6.963 1.00 85.88 117 ILE A O 1
ATOM 896 N N . GLY A 1 118 ? 9.043 11.514 -7.645 1.00 85.12 118 GLY A N 1
ATOM 897 C CA . GLY A 1 118 ? 8.932 12.132 -6.319 1.00 85.12 118 GLY A CA 1
ATOM 898 C C . GLY A 1 118 ? 10.264 12.589 -5.713 1.00 85.12 118 GLY A C 1
ATOM 899 O O . GLY A 1 118 ? 10.345 13.686 -5.163 1.00 85.12 118 GLY A O 1
ATOM 900 N N . SER A 1 119 ? 11.325 11.787 -5.806 1.00 87.94 119 SER A N 1
ATOM 901 C CA . SER A 1 119 ? 12.670 12.158 -5.340 1.00 87.94 119 SER A CA 1
ATOM 902 C C . SER A 1 119 ? 13.768 11.431 -6.119 1.00 87.94 119 SER A C 1
ATOM 904 O O . SER A 1 119 ? 13.494 10.480 -6.834 1.00 87.94 119 SER A O 1
ATOM 906 N N . THR A 1 120 ? 15.021 11.865 -5.984 1.00 89.44 120 THR A N 1
ATOM 907 C CA . THR A 1 120 ? 16.209 11.168 -6.526 1.00 89.44 120 THR A CA 1
ATOM 908 C C . THR A 1 120 ? 16.965 10.373 -5.458 1.00 89.44 120 THR A C 1
ATOM 910 O O . THR A 1 120 ? 18.111 9.979 -5.651 1.00 89.44 120 THR A O 1
ATOM 913 N N . GLY A 1 121 ? 16.338 10.171 -4.298 1.00 90.38 121 GLY A N 1
ATOM 914 C CA . GLY A 1 121 ? 16.859 9.309 -3.243 1.00 90.38 121 GLY A CA 1
ATOM 915 C C . GLY A 1 121 ? 16.267 7.904 -3.322 1.00 90.38 121 GLY A C 1
ATOM 916 O O . GLY A 1 121 ? 15.595 7.536 -4.285 1.00 90.38 121 GLY A O 1
ATOM 917 N N . LEU A 1 122 ? 16.435 7.157 -2.234 1.00 90.88 122 LEU A N 1
ATOM 918 C CA . LEU A 1 122 ? 15.982 5.774 -2.091 1.00 90.88 122 LEU A CA 1
ATOM 919 C C . LEU A 1 122 ? 14.497 5.561 -2.457 1.00 90.88 122 LEU A C 1
ATOM 921 O O . LEU A 1 122 ? 14.151 4.613 -3.154 1.00 90.88 122 LEU A O 1
ATOM 925 N N . ARG A 1 123 ? 13.618 6.489 -2.051 1.00 89.69 123 ARG A N 1
ATOM 926 C CA . ARG A 1 123 ? 12.182 6.430 -2.377 1.00 89.69 123 ARG A CA 1
ATOM 927 C C . ARG A 1 123 ? 11.925 6.443 -3.888 1.00 89.69 123 ARG A C 1
ATOM 929 O O . ARG A 1 123 ? 11.108 5.661 -4.359 1.00 89.69 123 ARG A O 1
ATOM 936 N N . GLY A 1 124 ? 12.587 7.331 -4.629 1.00 89.75 124 GLY A N 1
ATOM 937 C CA . GLY A 1 124 ? 12.435 7.408 -6.082 1.00 89.75 124 GLY A CA 1
ATOM 938 C C . GLY A 1 124 ? 13.076 6.229 -6.804 1.00 89.75 124 GLY A C 1
ATOM 939 O O . GLY A 1 124 ? 12.538 5.757 -7.799 1.00 89.75 124 GLY A O 1
ATOM 940 N N . LEU A 1 125 ? 14.176 5.702 -6.260 1.00 92.69 125 LEU A N 1
ATOM 941 C CA . LEU A 1 125 ? 14.822 4.495 -6.766 1.00 92.69 125 LEU A CA 1
ATOM 942 C C . LEU A 1 125 ? 13.878 3.284 -6.697 1.00 92.69 125 LEU A C 1
ATOM 944 O O . LEU A 1 125 ? 13.661 2.608 -7.699 1.00 92.69 125 LEU A O 1
ATOM 948 N N . HIS A 1 126 ? 13.250 3.040 -5.541 1.00 94.06 126 HIS A N 1
ATOM 949 C CA . HIS A 1 126 ? 12.256 1.966 -5.405 1.00 94.06 126 HIS A CA 1
ATOM 950 C C . HIS A 1 126 ? 11.012 2.219 -6.261 1.00 94.06 126 HIS A C 1
ATOM 952 O O . HIS A 1 126 ? 10.419 1.272 -6.769 1.00 94.06 126 HIS A O 1
ATOM 958 N N . HIS A 1 127 ? 10.647 3.484 -6.486 1.00 90.62 127 HIS A N 1
ATOM 959 C CA . HIS A 1 127 ? 9.535 3.840 -7.365 1.00 90.62 127 HIS A CA 1
ATOM 960 C C . HIS A 1 127 ? 9.749 3.375 -8.815 1.00 90.62 127 HIS A C 1
ATOM 962 O O . HIS A 1 127 ? 8.782 2.993 -9.466 1.00 90.62 127 HIS A O 1
ATOM 968 N N . LEU A 1 128 ? 10.992 3.332 -9.317 1.00 92.44 128 LEU A N 1
ATOM 969 C CA . LEU A 1 128 ? 11.280 2.759 -10.641 1.00 92.44 128 LEU A CA 1
ATOM 970 C C . LEU A 1 128 ? 10.893 1.277 -10.721 1.00 92.44 128 LEU A C 1
ATOM 972 O O . LEU A 1 128 ? 10.292 0.841 -11.700 1.00 92.44 128 LEU A O 1
ATOM 976 N N . VAL A 1 129 ? 11.198 0.518 -9.664 1.00 94.69 129 VAL A N 1
ATOM 977 C CA . VAL A 1 129 ? 10.818 -0.896 -9.543 1.00 94.69 129 VAL A CA 1
ATOM 978 C C . VAL A 1 129 ? 9.297 -1.027 -9.494 1.00 94.69 129 VAL A C 1
ATOM 980 O O . VAL A 1 129 ? 8.732 -1.875 -10.180 1.00 94.69 129 VAL A O 1
ATOM 983 N N . PHE A 1 130 ? 8.630 -0.170 -8.714 1.00 92.62 130 PHE A N 1
ATOM 984 C CA . PHE A 1 130 ? 7.174 -0.190 -8.574 1.00 92.62 130 PHE A CA 1
ATOM 985 C C . PHE A 1 130 ? 6.456 0.096 -9.892 1.00 92.62 130 PHE A C 1
ATOM 987 O O . PHE A 1 130 ? 5.486 -0.585 -10.184 1.00 92.62 130 PHE A O 1
ATOM 994 N N . GLU A 1 131 ? 6.954 1.008 -10.731 1.00 89.62 131 GLU A N 1
ATOM 995 C CA . GLU A 1 131 ? 6.333 1.296 -12.033 1.00 89.62 131 GLU A CA 1
ATOM 996 C C . GLU A 1 131 ? 6.372 0.096 -12.992 1.00 89.62 131 GLU A C 1
ATOM 998 O O . GLU A 1 131 ? 5.400 -0.162 -13.703 1.00 89.62 131 GLU A O 1
ATOM 1003 N N . ILE A 1 132 ? 7.467 -0.670 -13.023 1.00 92.75 132 ILE A N 1
ATOM 1004 C CA . ILE A 1 132 ? 7.516 -1.895 -13.837 1.00 92.75 132 ILE A CA 1
ATOM 1005 C C . ILE A 1 132 ? 6.642 -2.984 -13.207 1.00 92.75 132 ILE A C 1
ATOM 1007 O O . ILE A 1 132 ? 5.882 -3.645 -13.915 1.00 92.75 132 ILE A O 1
ATOM 1011 N N . LEU A 1 133 ? 6.717 -3.150 -11.885 1.00 94.50 133 LEU A N 1
ATOM 1012 C CA . LEU A 1 133 ? 5.949 -4.160 -11.165 1.00 94.50 133 LEU A CA 1
ATOM 1013 C C . LEU A 1 133 ? 4.441 -3.927 -11.306 1.00 94.50 133 LEU A C 1
ATOM 1015 O O . LEU A 1 133 ? 3.721 -4.861 -11.633 1.00 94.50 133 LEU A O 1
ATOM 1019 N N . ASP A 1 134 ? 3.964 -2.695 -11.136 1.00 90.81 134 ASP A N 1
ATOM 1020 C CA . ASP A 1 134 ? 2.550 -2.341 -11.278 1.00 90.81 134 ASP A CA 1
ATOM 1021 C C . ASP A 1 134 ? 2.052 -2.623 -12.714 1.00 90.81 134 ASP A C 1
ATOM 1023 O O . ASP A 1 134 ? 0.930 -3.093 -12.890 1.00 90.81 134 ASP A O 1
ATOM 1027 N N . ASN A 1 135 ? 2.888 -2.446 -13.750 1.00 90.19 135 ASN A N 1
ATOM 1028 C CA . ASN A 1 135 ? 2.522 -2.843 -15.117 1.00 90.19 135 ASN A CA 1
ATOM 1029 C C . ASN A 1 135 ? 2.354 -4.365 -15.271 1.00 90.19 135 ASN A C 1
ATOM 1031 O O . ASN A 1 135 ? 1.431 -4.794 -15.962 1.00 90.19 135 ASN A O 1
ATOM 1035 N N . ALA A 1 136 ? 3.207 -5.165 -14.627 1.00 93.62 136 ALA A N 1
ATOM 1036 C CA . ALA A 1 136 ? 3.068 -6.621 -14.596 1.00 93.62 136 ALA A CA 1
ATOM 1037 C C . ALA A 1 136 ? 1.827 -7.061 -13.790 1.00 93.62 136 ALA A C 1
ATOM 1039 O O . ALA A 1 136 ? 1.132 -8.001 -14.174 1.00 93.62 136 ALA A O 1
ATOM 1040 N N . ILE A 1 137 ? 1.490 -6.343 -12.711 1.00 93.75 137 ILE A N 1
ATOM 1041 C CA . ILE A 1 137 ? 0.240 -6.545 -11.963 1.00 93.75 137 ILE A CA 1
ATOM 1042 C C . ILE A 1 137 ? -0.981 -6.236 -12.832 1.00 93.75 137 ILE A C 1
ATOM 1044 O O . ILE A 1 137 ? -1.955 -6.978 -12.768 1.00 93.75 137 ILE A O 1
ATOM 1048 N N . ASP A 1 138 ? -0.940 -5.196 -13.667 1.00 90.69 138 ASP A N 1
ATOM 1049 C CA . ASP A 1 138 ? -2.050 -4.876 -14.573 1.00 90.69 138 ASP A CA 1
ATOM 1050 C C . ASP A 1 138 ? -2.311 -6.019 -15.588 1.00 90.69 138 ASP A C 1
ATOM 1052 O O . ASP A 1 138 ? -3.467 -6.290 -15.919 1.00 90.69 138 ASP A O 1
ATOM 1056 N N . GLU A 1 139 ? -1.279 -6.749 -16.041 1.00 92.12 139 GLU A N 1
ATOM 1057 C CA . GLU A 1 139 ? -1.458 -7.977 -16.847 1.00 92.12 139 GLU A CA 1
ATOM 1058 C C . GLU A 1 139 ? -2.130 -9.105 -16.051 1.00 92.12 139 GLU A C 1
ATOM 1060 O O . GLU A 1 139 ? -2.997 -9.807 -16.580 1.00 92.12 139 GLU A O 1
ATOM 1065 N N . ALA A 1 140 ? -1.765 -9.266 -14.777 1.00 92.50 140 ALA A N 1
ATOM 1066 C CA . ALA A 1 140 ? -2.383 -10.253 -13.896 1.00 92.50 140 ALA A CA 1
ATOM 1067 C C . ALA A 1 140 ? -3.849 -9.908 -13.595 1.00 92.50 140 ALA A C 1
ATOM 1069 O O . ALA A 1 140 ? -4.721 -10.768 -13.669 1.00 92.50 140 ALA A O 1
ATOM 1070 N N . GLN A 1 141 ? -4.155 -8.635 -13.334 1.00 88.44 141 GLN A N 1
ATOM 1071 C CA . GLN A 1 141 ? -5.522 -8.164 -13.091 1.00 88.44 141 GLN A CA 1
ATOM 1072 C C . GLN A 1 141 ? -6.429 -8.293 -14.312 1.00 88.44 141 GLN A C 1
ATOM 1074 O O . GLN A 1 141 ? -7.634 -8.489 -14.154 1.00 88.44 141 GLN A O 1
ATOM 1079 N N . ALA A 1 142 ? -5.857 -8.204 -15.512 1.00 88.12 142 ALA A N 1
ATOM 1080 C CA . ALA A 1 142 ? -6.557 -8.481 -16.758 1.00 88.12 142 ALA A CA 1
ATOM 1081 C C . ALA A 1 142 ? -6.746 -9.991 -17.025 1.00 88.12 142 ALA A C 1
ATOM 1083 O O . ALA A 1 142 ? -7.398 -10.347 -18.004 1.00 88.12 142 ALA A O 1
ATOM 1084 N N . GLY A 1 143 ? -6.214 -10.868 -16.163 1.00 90.44 143 GLY A N 1
ATOM 1085 C CA . GLY A 1 143 ? -6.369 -12.322 -16.239 1.00 90.44 143 GLY A CA 1
ATOM 1086 C C . GLY A 1 143 ? -5.374 -13.020 -17.167 1.00 90.44 143 GLY A C 1
ATOM 1087 O O . GLY A 1 143 ? -5.587 -14.178 -17.514 1.00 90.44 143 GLY A O 1
ATOM 1088 N N . PHE A 1 144 ? -4.308 -12.333 -17.592 1.00 93.19 144 PHE A N 1
ATOM 1089 C CA . PHE A 1 144 ? -3.337 -12.883 -18.542 1.00 93.19 144 PHE A CA 1
ATOM 1090 C C . PHE A 1 144 ? -2.035 -13.352 -17.898 1.00 93.19 144 PHE A C 1
ATOM 1092 O O . PHE A 1 144 ? -1.370 -14.205 -18.473 1.00 93.19 144 PHE A O 1
ATOM 1099 N N . ALA A 1 145 ? -1.671 -12.821 -16.729 1.00 95.25 145 ALA A N 1
ATOM 1100 C CA . ALA A 1 145 ? -0.494 -13.258 -15.986 1.00 95.25 145 ALA A CA 1
ATOM 1101 C C . ALA A 1 145 ? -0.890 -13.980 -14.690 1.00 95.25 145 ALA A C 1
ATOM 1103 O O . ALA A 1 145 ? -1.807 -13.568 -13.983 1.00 95.25 145 ALA A O 1
ATOM 1104 N N . SER A 1 146 ? -0.155 -15.038 -14.361 1.00 96.56 146 SER A N 1
ATOM 1105 C CA . SER A 1 146 ? -0.301 -15.818 -13.122 1.00 96.56 146 SER A CA 1
ATOM 1106 C C . SER A 1 146 ? 0.978 -15.857 -12.285 1.00 96.56 146 SER A C 1
ATOM 1108 O O . SER A 1 146 ? 0.947 -16.254 -11.119 1.00 96.56 146 SER A O 1
ATOM 1110 N N . LYS A 1 147 ? 2.108 -15.424 -12.857 1.00 97.75 147 LYS A N 1
ATOM 1111 C CA . LYS A 1 147 ? 3.414 -15.430 -12.208 1.00 97.75 147 LYS A CA 1
ATOM 1112 C C . LYS A 1 147 ? 4.222 -14.188 -12.562 1.00 97.75 147 LYS A C 1
ATOM 1114 O O . LYS A 1 147 ? 4.331 -13.822 -13.731 1.00 97.75 147 LYS A O 1
ATOM 1119 N N . ILE A 1 148 ? 4.830 -13.585 -11.544 1.00 98.38 148 ILE A N 1
ATOM 1120 C CA . ILE A 1 148 ? 5.798 -12.497 -11.694 1.00 98.38 148 ILE A CA 1
ATOM 1121 C C . ILE A 1 148 ? 7.070 -12.860 -10.928 1.00 98.38 148 ILE A C 1
ATOM 1123 O O . ILE A 1 148 ? 7.017 -13.217 -9.753 1.00 98.38 148 ILE A O 1
ATOM 1127 N N . ASP A 1 149 ? 8.221 -12.744 -11.578 1.00 98.31 149 ASP A N 1
ATOM 1128 C CA . ASP A 1 149 ? 9.532 -12.959 -10.973 1.00 98.31 149 ASP A CA 1
ATOM 1129 C C . ASP A 1 149 ? 10.291 -11.628 -10.893 1.00 98.31 149 ASP A C 1
ATOM 1131 O O . ASP A 1 149 ? 10.542 -10.981 -11.912 1.00 98.31 149 ASP A O 1
ATOM 1135 N N . VAL A 1 150 ? 10.658 -11.218 -9.678 1.00 98.38 150 VAL A N 1
ATOM 1136 C CA . VAL A 1 150 ? 11.462 -10.020 -9.399 1.00 98.38 150 VAL A CA 1
ATOM 1137 C C . VAL A 1 150 ? 12.840 -10.454 -8.914 1.00 98.38 150 VAL A C 1
ATOM 1139 O O . VAL A 1 150 ? 12.956 -11.186 -7.932 1.00 98.38 150 VAL A O 1
ATOM 1142 N N . ILE A 1 151 ? 13.892 -9.991 -9.585 1.00 97.94 151 ILE A N 1
ATOM 1143 C CA . ILE A 1 151 ? 15.277 -10.356 -9.272 1.00 97.94 151 ILE A CA 1
ATOM 1144 C C . ILE A 1 151 ? 16.094 -9.086 -9.049 1.00 97.94 151 ILE A C 1
ATOM 1146 O O . ILE A 1 151 ? 16.113 -8.205 -9.908 1.00 97.94 151 ILE A O 1
ATOM 1150 N N . LEU A 1 152 ? 16.750 -9.001 -7.891 1.00 96.69 152 LEU A N 1
ATOM 1151 C CA . LEU A 1 152 ? 17.739 -7.983 -7.547 1.00 96.69 152 LEU A CA 1
ATOM 1152 C C . LEU A 1 152 ? 19.130 -8.591 -7.751 1.00 96.69 152 LEU A C 1
ATOM 1154 O O . LEU A 1 152 ? 19.463 -9.573 -7.083 1.00 96.69 152 LEU A O 1
ATOM 1158 N N . TYR A 1 153 ? 19.923 -8.027 -8.657 1.00 94.88 153 TYR A N 1
ATOM 1159 C CA . TYR A 1 153 ? 21.233 -8.564 -9.025 1.00 94.88 153 TYR A CA 1
ATOM 1160 C C . TYR A 1 153 ? 22.379 -7.906 -8.233 1.00 94.88 153 TYR A C 1
ATOM 1162 O O . TYR A 1 153 ? 22.228 -6.785 -7.742 1.00 94.88 153 TYR A O 1
ATOM 1170 N N . PRO A 1 154 ? 23.564 -8.548 -8.150 1.00 91.38 154 PRO A N 1
ATOM 1171 C CA . PRO A 1 154 ? 24.745 -7.974 -7.494 1.00 91.38 154 PRO A CA 1
ATOM 1172 C C . PRO A 1 154 ? 25.349 -6.752 -8.202 1.00 91.38 154 PRO A C 1
ATOM 1174 O O . PRO A 1 154 ? 26.241 -6.114 -7.650 1.00 91.38 154 PRO A O 1
ATOM 1177 N N . ASP A 1 155 ? 24.929 -6.464 -9.435 1.00 90.62 155 ASP A N 1
ATOM 1178 C CA . ASP A 1 155 ? 25.354 -5.307 -10.233 1.00 90.62 155 ASP A CA 1
ATOM 1179 C C . ASP A 1 155 ? 24.393 -4.109 -10.097 1.00 90.62 155 ASP A C 1
ATOM 1181 O O . ASP A 1 155 ? 24.367 -3.242 -10.968 1.00 90.62 155 ASP A O 1
ATOM 1185 N N . ASP A 1 156 ? 23.589 -4.095 -9.026 1.00 90.81 156 ASP A N 1
ATOM 1186 C CA . ASP A 1 156 ? 22.534 -3.120 -8.715 1.00 90.81 156 ASP A CA 1
ATOM 1187 C C . ASP A 1 156 ? 21.393 -3.033 -9.746 1.00 90.81 156 ASP A C 1
ATOM 1189 O O . ASP A 1 156 ? 20.503 -2.185 -9.628 1.00 90.81 156 ASP A O 1
ATOM 1193 N N . SER A 1 157 ? 21.357 -3.932 -10.735 1.00 93.44 157 SER A N 1
ATOM 1194 C CA . SER A 1 157 ? 20.226 -4.020 -11.656 1.00 93.44 157 SER A CA 1
ATOM 1195 C C . SER A 1 157 ? 19.055 -4.790 -11.073 1.00 93.44 157 SER A C 1
ATOM 1197 O O . SER A 1 157 ? 19.189 -5.620 -10.167 1.00 93.44 157 SER A O 1
ATOM 1199 N N . VAL A 1 158 ? 17.879 -4.533 -11.638 1.00 95.88 158 VAL A N 1
ATOM 1200 C CA . VAL A 1 158 ? 16.656 -5.259 -11.302 1.00 95.88 158 VAL A CA 1
ATOM 1201 C C . VAL A 1 158 ? 15.992 -5.749 -12.563 1.00 95.88 158 VAL A C 1
ATOM 1203 O O . VAL A 1 158 ? 15.827 -4.979 -13.509 1.00 95.88 158 VAL A O 1
ATOM 1206 N N . SER A 1 159 ? 15.581 -7.018 -12.559 1.00 97.25 159 SER A N 1
ATOM 1207 C CA . SER A 1 159 ? 14.688 -7.558 -13.581 1.00 97.25 159 SER A CA 1
ATOM 1208 C C . SER A 1 159 ? 13.331 -7.907 -13.007 1.00 97.25 159 SER A C 1
ATOM 1210 O O . SER A 1 159 ? 13.246 -8.536 -11.952 1.00 97.25 159 SER A O 1
ATOM 1212 N N . ILE A 1 160 ? 12.283 -7.572 -13.747 1.00 98.38 160 ILE A N 1
ATOM 1213 C CA . ILE A 1 160 ? 10.917 -8.013 -13.480 1.00 98.38 160 ILE A CA 1
ATOM 1214 C C . ILE A 1 160 ? 10.433 -8.751 -14.722 1.00 98.38 160 ILE A C 1
ATOM 1216 O O . ILE A 1 160 ? 10.509 -8.219 -15.831 1.00 98.38 160 ILE A O 1
ATOM 1220 N N . THR A 1 161 ? 9.985 -9.988 -14.527 1.00 98.25 161 THR A N 1
ATOM 1221 C CA . THR A 1 161 ? 9.470 -10.857 -15.587 1.00 98.25 161 THR A CA 1
ATOM 1222 C C . THR A 1 161 ? 8.042 -11.264 -15.272 1.00 98.25 161 THR A C 1
ATOM 1224 O O . THR A 1 161 ? 7.802 -11.830 -14.210 1.00 98.25 161 THR A O 1
ATOM 1227 N N . ASP A 1 162 ? 7.113 -11.016 -16.189 1.00 97.94 162 ASP A N 1
ATOM 1228 C CA . ASP A 1 162 ? 5.752 -11.554 -16.150 1.00 97.94 162 ASP A CA 1
ATOM 1229 C C . ASP A 1 162 ? 5.568 -12.670 -17.186 1.00 97.94 162 ASP A C 1
ATOM 1231 O O . ASP A 1 162 ? 6.354 -12.802 -18.128 1.00 97.94 162 ASP A O 1
ATOM 1235 N N . ASN A 1 163 ? 4.517 -13.469 -17.008 1.00 96.88 163 ASN A N 1
ATOM 1236 C CA . ASN A 1 163 ? 4.037 -14.440 -17.990 1.00 96.88 163 ASN A CA 1
ATOM 1237 C C . ASN A 1 163 ? 2.721 -14.001 -18.663 1.00 96.88 163 ASN A C 1
ATOM 1239 O O . ASN A 1 163 ? 1.881 -14.846 -18.962 1.00 96.88 163 ASN A O 1
ATOM 1243 N N . GLY A 1 164 ? 2.520 -12.690 -18.834 1.00 95.44 164 GLY A N 1
ATOM 1244 C CA . GLY A 1 164 ? 1.343 -12.114 -19.485 1.00 95.44 164 GLY A CA 1
ATOM 1245 C C . GLY A 1 164 ? 1.414 -12.163 -21.014 1.00 95.44 164 GLY A C 1
ATOM 1246 O O . GLY A 1 164 ? 2.178 -12.921 -21.605 1.00 95.44 164 GLY A O 1
ATOM 1247 N N . ARG A 1 165 ? 0.653 -11.292 -21.691 1.00 94.00 165 ARG A N 1
ATOM 1248 C CA . ARG A 1 165 ? 0.546 -11.285 -23.172 1.00 94.00 165 ARG A CA 1
ATOM 1249 C C . ARG A 1 165 ? 1.810 -10.820 -23.906 1.00 94.00 165 ARG A C 1
ATOM 1251 O O . ARG A 1 165 ? 1.906 -10.961 -25.128 1.00 94.00 165 ARG A O 1
ATOM 1258 N N . GLY A 1 166 ? 2.729 -10.170 -23.196 1.00 92.81 166 GLY A N 1
ATOM 1259 C CA . GLY A 1 166 ? 3.874 -9.480 -23.785 1.00 92.81 166 GLY A CA 1
ATOM 1260 C C . GLY A 1 166 ? 3.514 -8.132 -24.431 1.00 92.81 166 GLY A C 1
ATOM 1261 O O . GLY A 1 166 ? 2.473 -7.988 -25.084 1.00 92.81 166 GLY A O 1
ATOM 1262 N N . ILE A 1 167 ? 4.391 -7.131 -24.289 1.00 93.06 167 ILE A N 1
ATOM 1263 C CA . ILE A 1 167 ? 4.215 -5.809 -24.923 1.00 93.06 167 ILE A CA 1
ATOM 1264 C C . ILE A 1 167 ? 4.097 -5.964 -26.457 1.00 93.06 167 ILE A C 1
ATOM 1266 O O . ILE A 1 167 ? 4.887 -6.697 -27.053 1.00 93.06 167 ILE A O 1
ATOM 1270 N N . PRO A 1 168 ? 3.148 -5.286 -27.135 1.00 93.38 168 PRO A N 1
ATOM 1271 C CA . PRO A 1 168 ? 3.035 -5.344 -28.594 1.00 93.38 168 PRO A CA 1
ATOM 1272 C C . PRO A 1 168 ? 4.322 -4.899 -29.311 1.00 93.38 168 PRO A C 1
ATOM 1274 O O . PRO A 1 168 ? 4.948 -3.907 -28.933 1.00 93.38 168 PRO A O 1
ATOM 1277 N N . THR A 1 169 ? 4.718 -5.620 -30.363 1.00 92.56 169 THR A N 1
ATOM 1278 C CA . THR A 1 169 ? 5.975 -5.397 -31.112 1.00 92.56 169 THR A CA 1
ATOM 1279 C C . THR A 1 169 ? 5.759 -4.978 -32.568 1.00 92.56 169 THR A C 1
ATOM 1281 O O . THR A 1 169 ? 6.720 -4.668 -33.273 1.00 92.56 169 THR A O 1
ATOM 1284 N N . ASP A 1 170 ? 4.506 -4.939 -33.015 1.00 92.38 170 ASP A N 1
ATOM 1285 C CA . ASP A 1 170 ? 4.069 -4.443 -34.319 1.00 92.38 170 ASP A CA 1
ATOM 1286 C C . ASP A 1 170 ? 4.402 -2.958 -34.527 1.00 92.38 170 ASP A C 1
ATOM 1288 O O . ASP A 1 170 ? 4.717 -2.230 -33.589 1.00 92.38 170 ASP A O 1
ATOM 1292 N N . LEU A 1 171 ? 4.368 -2.502 -35.781 1.00 92.50 171 LEU A N 1
ATOM 1293 C CA . LEU A 1 171 ? 4.614 -1.099 -36.109 1.00 92.50 171 LEU A CA 1
ATOM 1294 C C . LEU A 1 171 ? 3.435 -0.228 -35.674 1.00 92.50 171 LEU A C 1
ATOM 1296 O O . LEU A 1 171 ? 2.318 -0.378 -36.168 1.00 92.50 171 LEU A O 1
ATOM 1300 N N . HIS A 1 172 ? 3.712 0.753 -34.822 1.00 90.81 172 HIS A N 1
ATOM 1301 C CA . HIS A 1 172 ? 2.717 1.705 -34.366 1.00 90.81 172 HIS A CA 1
ATOM 1302 C C . HIS A 1 172 ? 2.374 2.715 -35.485 1.00 90.81 172 HIS A C 1
ATOM 1304 O O . HIS A 1 172 ? 3.275 3.322 -36.084 1.00 90.81 172 HIS A O 1
ATOM 1310 N N . PRO A 1 173 ? 1.081 2.951 -35.784 1.00 87.62 173 PRO A N 1
ATOM 1311 C CA . PRO A 1 173 ? 0.660 3.669 -36.987 1.00 87.62 173 PRO A CA 1
ATOM 1312 C C . PRO A 1 173 ? 1.103 5.136 -37.028 1.00 87.62 173 PRO A C 1
ATOM 1314 O O . PRO A 1 173 ? 1.367 5.641 -38.122 1.00 87.62 173 PRO A O 1
ATOM 1317 N N . ALA A 1 174 ? 1.207 5.808 -35.876 1.00 86.75 174 ALA A N 1
ATOM 1318 C CA . ALA A 1 174 ? 1.566 7.227 -35.800 1.00 86.75 174 ALA A CA 1
ATOM 1319 C C . ALA A 1 174 ? 3.082 7.464 -35.728 1.00 86.75 174 ALA A C 1
ATOM 1321 O O . ALA A 1 174 ? 3.608 8.323 -36.427 1.00 86.75 174 ALA A O 1
ATOM 1322 N N . THR A 1 175 ? 3.795 6.688 -34.909 1.00 86.38 175 THR A N 1
ATOM 1323 C CA . THR A 1 175 ? 5.238 6.874 -34.664 1.00 86.38 175 THR A CA 1
ATOM 1324 C C . THR A 1 175 ? 6.107 6.157 -35.689 1.00 86.38 175 THR A C 1
ATOM 1326 O O . THR A 1 175 ? 7.294 6.453 -35.778 1.00 86.38 175 THR A O 1
ATOM 1329 N N . LYS A 1 176 ? 5.535 5.210 -36.453 1.00 90.25 176 LYS A N 1
ATOM 1330 C CA . LYS A 1 176 ? 6.234 4.368 -37.444 1.00 90.25 176 LYS A CA 1
ATOM 1331 C C . LYS A 1 176 ? 7.396 3.546 -36.866 1.00 90.25 176 LYS A C 1
ATOM 1333 O O . LYS A 1 176 ? 8.199 3.003 -37.618 1.00 90.25 176 LYS A O 1
ATOM 1338 N N . LYS A 1 177 ? 7.465 3.437 -35.541 1.00 89.88 177 LYS A N 1
ATOM 1339 C CA . LYS A 1 177 ? 8.394 2.598 -34.776 1.00 89.88 177 LYS A CA 1
ATOM 1340 C C . LYS A 1 177 ? 7.652 1.374 -34.253 1.00 89.88 177 LYS A C 1
ATOM 1342 O O . LYS A 1 177 ? 6.423 1.338 -34.321 1.00 89.88 177 LYS A O 1
ATOM 1347 N N . SER A 1 178 ? 8.362 0.386 -33.710 1.00 93.12 178 SER A N 1
ATOM 1348 C CA . SER A 1 178 ? 7.684 -0.697 -32.990 1.00 93.12 178 SER A CA 1
ATOM 1349 C C . SER A 1 178 ? 6.863 -0.120 -31.829 1.00 93.12 178 SER A C 1
ATOM 1351 O O . SER A 1 178 ? 7.224 0.900 -31.227 1.00 93.12 178 SER A O 1
ATOM 1353 N N . SER A 1 179 ? 5.738 -0.753 -31.516 1.00 91.81 179 SER A N 1
ATOM 1354 C CA . SER A 1 179 ? 4.899 -0.402 -30.372 1.00 91.81 179 SER A CA 1
ATOM 1355 C C . SER A 1 179 ? 5.709 -0.484 -29.071 1.00 91.81 179 SER A C 1
ATOM 1357 O O . SER A 1 179 ? 5.598 0.415 -28.239 1.00 91.81 179 SER A O 1
ATOM 1359 N N . LEU A 1 180 ? 6.628 -1.454 -28.966 1.00 92.19 180 LEU A N 1
ATOM 1360 C CA . LEU A 1 180 ? 7.616 -1.564 -27.889 1.00 92.19 180 LEU A CA 1
ATOM 1361 C C . LEU A 1 180 ? 8.499 -0.311 -27.761 1.00 92.19 180 LEU A C 1
ATOM 1363 O O . LEU A 1 180 ? 8.576 0.278 -26.686 1.00 92.19 180 LEU A O 1
ATOM 1367 N N . GLU A 1 181 ? 9.138 0.135 -28.845 1.00 93.12 181 GLU A N 1
ATOM 1368 C CA . GLU A 1 181 ? 9.970 1.345 -28.810 1.00 93.12 181 GLU A CA 1
ATOM 1369 C C . GLU A 1 181 ? 9.135 2.588 -28.511 1.00 93.12 181 GLU A C 1
ATOM 1371 O O . GLU A 1 181 ? 9.575 3.483 -27.790 1.00 93.12 181 GLU A O 1
ATOM 1376 N N . THR A 1 182 ? 7.905 2.636 -29.016 1.00 90.56 182 THR A N 1
ATOM 1377 C CA . THR A 1 182 ? 6.994 3.758 -28.794 1.00 90.56 182 THR A CA 1
ATOM 1378 C C . THR A 1 182 ? 6.672 3.931 -27.309 1.00 90.56 182 THR A C 1
ATOM 1380 O O . THR A 1 182 ? 6.858 5.027 -26.788 1.00 90.56 182 THR A O 1
ATOM 1383 N N . VAL A 1 183 ? 6.282 2.864 -26.600 1.00 90.44 183 VAL A N 1
ATOM 1384 C CA . VAL A 1 183 ? 5.959 2.949 -25.158 1.00 90.44 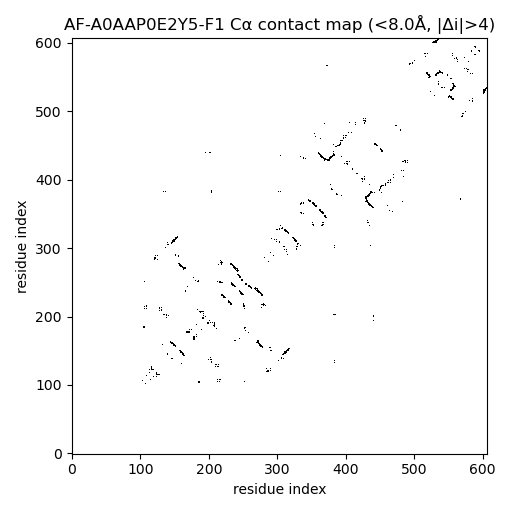183 VAL A CA 1
ATOM 1385 C C . VAL A 1 183 ? 7.178 3.234 -24.273 1.00 90.44 183 VAL A C 1
ATOM 1387 O O . VAL A 1 183 ? 7.032 3.724 -23.155 1.00 90.44 183 VAL A O 1
ATOM 1390 N N . LEU A 1 184 ? 8.388 2.945 -24.760 1.00 90.69 184 LEU A N 1
ATOM 1391 C CA . LEU A 1 184 ? 9.640 3.173 -24.033 1.00 90.69 184 LEU A CA 1
ATOM 1392 C C . LEU A 1 184 ? 10.272 4.540 -24.302 1.00 90.69 184 LEU A C 1
ATOM 1394 O O . LEU A 1 184 ? 11.087 4.977 -23.492 1.00 90.69 184 LEU A O 1
ATOM 1398 N N . THR A 1 185 ? 9.939 5.202 -25.413 1.00 90.25 185 THR A N 1
ATOM 1399 C CA . THR A 1 185 ? 10.610 6.443 -25.853 1.00 90.25 185 THR A CA 1
ATOM 1400 C C . THR A 1 185 ? 9.689 7.658 -25.952 1.00 90.25 185 THR A C 1
ATOM 1402 O O . THR A 1 185 ? 10.180 8.780 -26.069 1.00 90.25 185 THR A O 1
ATOM 1405 N N . VAL A 1 186 ? 8.369 7.466 -25.879 1.00 86.12 186 VAL A N 1
ATOM 1406 C CA . VAL A 1 186 ? 7.375 8.539 -25.990 1.00 86.12 186 VAL A CA 1
ATOM 1407 C C . VAL A 1 186 ? 6.579 8.639 -24.689 1.00 86.12 186 VAL A C 1
ATOM 1409 O O . VAL A 1 186 ? 5.986 7.662 -24.239 1.00 86.12 186 VAL A O 1
ATOM 1412 N N . LEU A 1 187 ? 6.552 9.834 -24.089 1.00 84.31 187 LEU A N 1
ATOM 1413 C CA . LEU A 1 187 ? 5.696 10.111 -22.933 1.00 84.31 187 LEU A CA 1
ATOM 1414 C C . LEU A 1 187 ? 4.223 10.026 -23.333 1.00 84.31 187 LEU A C 1
ATOM 1416 O O . LEU A 1 187 ? 3.846 10.458 -24.420 1.00 84.31 187 LEU A O 1
ATOM 1420 N N . HIS A 1 188 ? 3.388 9.525 -22.425 1.00 80.38 188 HIS A N 1
ATOM 1421 C CA . HIS A 1 188 ? 1.947 9.367 -22.637 1.00 80.38 188 HIS A CA 1
ATOM 1422 C C . HIS A 1 188 ? 1.590 8.403 -23.780 1.00 80.38 188 HIS A C 1
ATOM 1424 O O . HIS A 1 188 ? 0.515 8.498 -24.369 1.00 80.38 188 HIS A O 1
ATOM 1430 N N . ALA A 1 189 ? 2.468 7.441 -24.073 1.00 75.06 189 ALA A N 1
ATOM 1431 C CA . ALA A 1 189 ? 2.201 6.362 -25.014 1.00 75.06 189 ALA A CA 1
ATOM 1432 C C . ALA A 1 189 ? 1.900 5.059 -24.260 1.00 75.06 189 ALA A C 1
ATOM 1434 O O . ALA A 1 189 ? 2.709 4.572 -23.473 1.00 75.06 189 ALA A O 1
ATOM 1435 N N . GLY A 1 190 ? 0.725 4.471 -24.495 1.00 73.25 190 GLY A N 1
ATOM 1436 C CA . GLY A 1 190 ? 0.338 3.219 -23.847 1.00 73.25 190 GLY A CA 1
ATOM 1437 C C . GLY A 1 190 ? -1.048 2.726 -24.248 1.00 73.25 190 GLY A C 1
ATOM 1438 O O . GLY A 1 190 ? -1.909 3.498 -24.654 1.00 73.25 190 GLY A O 1
ATOM 1439 N N . GLY A 1 191 ? -1.293 1.425 -24.096 1.00 67.38 191 GLY A N 1
ATOM 1440 C CA . GLY A 1 191 ? -2.595 0.809 -24.394 1.00 67.38 191 GLY A CA 1
ATOM 1441 C C . GLY A 1 191 ? -3.679 1.063 -23.339 1.00 67.38 191 GLY A C 1
ATOM 1442 O O . GLY A 1 191 ? -4.777 0.530 -23.464 1.00 67.38 191 GLY A O 1
ATOM 1443 N N . LYS A 1 192 ? -3.370 1.845 -22.296 1.00 71.25 192 LYS A N 1
ATOM 1444 C CA . LYS A 1 192 ? -4.195 2.039 -21.091 1.00 71.25 192 LYS A CA 1
ATOM 1445 C C . LYS A 1 192 ? -5.128 3.263 -21.164 1.00 71.25 192 LYS A C 1
ATOM 1447 O O . LYS A 1 192 ? -5.907 3.482 -20.249 1.00 71.25 192 LYS A O 1
ATOM 1452 N N . PHE A 1 193 ? -5.092 4.032 -22.259 1.00 59.34 193 PHE A N 1
ATOM 1453 C CA . PHE A 1 193 ? -5.884 5.265 -22.442 1.00 59.34 193 PHE A CA 1
ATOM 1454 C C . PHE A 1 193 ? -7.201 5.086 -23.218 1.00 59.34 193 PHE A C 1
ATOM 1456 O O . PHE A 1 193 ? -7.962 6.037 -23.369 1.00 59.34 193 PHE A O 1
ATOM 1463 N N . GLY A 1 194 ? -7.477 3.893 -23.751 1.00 55.47 194 GLY A N 1
ATOM 1464 C CA . GLY A 1 194 ? -8.586 3.663 -24.690 1.00 55.47 194 GLY A CA 1
ATOM 1465 C C . GLY A 1 194 ? -9.982 3.496 -24.074 1.00 55.47 194 GLY A C 1
ATOM 1466 O O . GLY A 1 194 ? -10.906 3.123 -24.800 1.00 55.47 194 GLY A O 1
ATOM 1467 N N . GLY A 1 195 ? -10.159 3.688 -22.761 1.00 59.00 195 GLY A N 1
ATOM 1468 C CA . GLY A 1 195 ? -11.431 3.413 -22.077 1.00 59.00 195 GLY A CA 1
ATOM 1469 C C . GLY A 1 195 ? -11.942 1.998 -22.388 1.00 59.00 195 GLY A C 1
ATOM 1470 O O . GLY A 1 195 ? -11.187 1.031 -22.297 1.00 59.00 195 GLY A O 1
ATOM 1471 N N . SER A 1 196 ? -13.189 1.868 -22.850 1.00 47.38 196 SER A N 1
ATOM 1472 C CA . SER A 1 196 ? -13.815 0.587 -23.237 1.00 47.38 196 SER A CA 1
ATOM 1473 C C . SER A 1 196 ? -13.138 -0.145 -24.408 1.00 47.38 196 SER A C 1
ATOM 1475 O O . SER A 1 196 ? -13.410 -1.321 -24.623 1.00 47.38 196 SER A O 1
ATOM 1477 N N . SER A 1 197 ? -12.280 0.539 -25.175 1.00 45.06 197 SER A N 1
ATOM 1478 C CA . SER A 1 197 ? -11.492 -0.034 -26.281 1.00 45.06 197 SER A CA 1
ATOM 1479 C C . SER A 1 197 ? -10.040 -0.346 -25.896 1.00 45.06 197 SER A C 1
ATOM 1481 O O . SER A 1 197 ? -9.253 -0.788 -26.732 1.00 45.06 197 SER A O 1
ATOM 1483 N N . SER A 1 198 ? -9.668 -0.104 -24.635 1.00 58.44 198 SER A N 1
ATOM 1484 C CA . SER A 1 198 ? -8.344 -0.441 -24.117 1.00 58.44 198 SER A CA 1
ATOM 1485 C C . SER A 1 198 ? -8.208 -1.946 -23.870 1.00 58.44 198 SER A C 1
ATOM 1487 O O . SER A 1 198 ? -9.174 -2.642 -23.564 1.00 58.44 198 SER A O 1
ATOM 1489 N N . GLY A 1 199 ? -6.978 -2.458 -23.953 1.00 58.97 199 GLY A N 1
ATOM 1490 C CA . GLY A 1 199 ? -6.670 -3.856 -23.628 1.00 58.97 199 GLY A CA 1
ATOM 1491 C C . GLY A 1 199 ? -6.765 -4.202 -22.132 1.00 58.97 199 GLY A C 1
ATOM 1492 O O . GLY A 1 199 ? -6.376 -5.316 -21.767 1.00 58.97 199 GLY A O 1
ATOM 1493 N N . TYR A 1 200 ? -7.223 -3.263 -21.287 1.00 62.62 200 TYR A N 1
ATOM 1494 C CA . TYR A 1 200 ? -7.305 -3.370 -19.828 1.00 62.62 200 TYR A CA 1
ATOM 1495 C C . TYR A 1 200 ? -8.605 -2.749 -19.307 1.00 62.62 200 TYR A C 1
ATOM 1497 O O . TYR A 1 200 ? -8.767 -1.535 -19.305 1.00 62.62 200 TYR A O 1
ATOM 1505 N N . THR A 1 201 ? -9.523 -3.567 -18.798 1.00 57.12 201 THR A N 1
ATOM 1506 C CA . THR A 1 201 ? -10.776 -3.063 -18.205 1.00 57.12 201 THR A CA 1
ATOM 1507 C C . THR A 1 201 ? -10.553 -2.364 -16.860 1.00 57.12 201 THR A C 1
ATOM 1509 O O . THR A 1 201 ? -11.331 -1.494 -16.491 1.00 57.12 201 THR A O 1
ATOM 1512 N N . VAL A 1 202 ? -9.496 -2.736 -16.133 1.00 66.94 202 VAL A N 1
ATOM 1513 C CA . VAL A 1 202 ? -9.069 -2.159 -14.851 1.00 66.94 202 VAL A CA 1
ATOM 1514 C C . VAL A 1 202 ? -7.544 -2.108 -14.867 1.00 66.94 202 VAL A C 1
ATOM 1516 O O . VAL A 1 202 ? -6.907 -3.096 -15.224 1.00 66.94 202 VAL A O 1
ATOM 1519 N N . SER A 1 203 ? -6.957 -0.965 -14.513 1.00 70.44 203 SER A N 1
ATOM 1520 C CA . SER A 1 203 ? -5.500 -0.800 -14.466 1.00 70.44 203 SER A CA 1
ATOM 1521 C C . SER A 1 203 ? -5.105 0.337 -13.523 1.00 70.44 203 SER A C 1
ATOM 1523 O O . SER A 1 203 ? -5.788 1.364 -13.445 1.00 70.44 203 SER A O 1
ATOM 1525 N N . GLY A 1 204 ? -3.991 0.181 -12.811 1.00 58.50 204 GLY A N 1
ATOM 1526 C CA . GLY A 1 204 ? -3.384 1.242 -12.007 1.00 58.50 204 GLY A CA 1
ATOM 1527 C C . GLY A 1 204 ? -2.555 2.234 -12.842 1.00 58.50 204 GLY A C 1
ATOM 1528 O O . GLY A 1 204 ? -2.393 3.407 -12.477 1.00 58.50 204 GLY A O 1
ATOM 1529 N N . GLY A 1 205 ? -2.023 1.804 -13.989 1.00 64.00 205 GLY A N 1
ATOM 1530 C CA . GLY A 1 205 ? -1.177 2.609 -14.877 1.00 64.00 205 GLY A CA 1
ATOM 1531 C C . GLY A 1 205 ? -1.944 3.557 -15.810 1.00 64.00 205 GLY A C 1
ATOM 1532 O O . GLY A 1 205 ? -2.121 3.250 -16.979 1.00 64.00 205 GLY A O 1
ATOM 1533 N N . LEU A 1 206 ? -2.355 4.738 -15.346 1.00 59.22 206 LEU A N 1
ATOM 1534 C CA . LEU A 1 206 ? -3.230 5.627 -16.143 1.00 59.22 206 LEU A CA 1
ATOM 1535 C C . LEU A 1 206 ? -2.518 6.662 -17.015 1.00 59.22 206 LEU A C 1
ATOM 1537 O O . LEU A 1 206 ? -3.133 7.245 -17.895 1.00 59.22 206 LEU A O 1
ATOM 1541 N N . HIS A 1 207 ? -1.243 6.940 -16.749 1.00 67.44 207 HIS A N 1
ATOM 1542 C CA . HIS A 1 207 ? -0.572 8.107 -17.333 1.00 67.44 207 HIS A CA 1
ATOM 1543 C C . HIS A 1 207 ? 0.309 7.776 -18.538 1.00 67.44 207 HIS A C 1
ATOM 1545 O O . HIS A 1 207 ? 0.755 8.707 -19.202 1.00 67.44 207 HIS A O 1
ATOM 1551 N N . GLY A 1 208 ? 0.592 6.489 -18.799 1.00 65.75 208 GLY A N 1
ATOM 1552 C CA . GLY A 1 208 ? 1.457 6.028 -19.902 1.00 65.75 208 GLY A CA 1
ATOM 1553 C C . GLY A 1 208 ? 2.865 6.629 -19.886 1.00 65.75 208 GLY A C 1
ATOM 1554 O O . GLY A 1 208 ? 3.433 6.912 -20.933 1.00 65.75 208 GLY A O 1
ATOM 1555 N N . VAL A 1 209 ? 3.391 6.901 -18.689 1.00 76.69 209 VAL A N 1
ATOM 1556 C CA . VAL A 1 209 ? 4.685 7.575 -18.480 1.00 76.69 209 VAL A CA 1
ATOM 1557 C C . VAL A 1 209 ? 5.674 6.680 -17.725 1.00 76.69 209 VAL A C 1
ATOM 1559 O O . VAL A 1 209 ? 6.873 6.771 -17.970 1.00 76.69 209 VAL A O 1
ATOM 1562 N N . GLY A 1 210 ? 5.192 5.766 -16.874 1.00 82.19 210 GLY A N 1
ATOM 1563 C CA . GLY A 1 210 ? 6.016 4.961 -15.964 1.00 82.19 210 GLY A CA 1
ATOM 1564 C C . GLY A 1 210 ? 7.211 4.283 -16.629 1.00 82.19 210 GLY A C 1
ATOM 1565 O O . GLY A 1 210 ? 8.357 4.593 -16.313 1.00 82.19 210 GLY A O 1
ATOM 1566 N N . LEU A 1 211 ? 6.960 3.423 -17.621 1.00 87.12 211 LEU A N 1
ATOM 1567 C CA . LEU A 1 211 ? 8.023 2.651 -18.268 1.00 87.12 211 LEU A CA 1
ATOM 1568 C C . LEU A 1 211 ? 9.044 3.539 -19.009 1.00 87.12 211 LEU A C 1
ATOM 1570 O O . LEU A 1 211 ? 10.250 3.310 -18.928 1.00 87.12 211 LEU A O 1
ATOM 1574 N N . SER A 1 212 ? 8.574 4.598 -19.671 1.00 90.06 212 SER A N 1
ATOM 1575 C CA . SER A 1 212 ? 9.444 5.575 -20.336 1.00 90.06 212 SER A CA 1
ATOM 1576 C C . SER A 1 212 ? 10.307 6.378 -19.351 1.00 90.06 212 SER A C 1
ATOM 1578 O O . SER A 1 212 ? 11.458 6.688 -19.654 1.00 90.06 212 SER A O 1
ATOM 1580 N N . VAL A 1 213 ? 9.809 6.654 -18.138 1.00 90.62 213 VAL A N 1
ATOM 1581 C CA . VAL A 1 213 ? 10.589 7.294 -17.066 1.00 90.62 213 VAL A CA 1
ATOM 1582 C C . VAL A 1 213 ? 11.678 6.360 -16.561 1.00 90.62 213 VAL A C 1
ATOM 1584 O O . VAL A 1 213 ? 12.813 6.803 -16.399 1.00 90.62 213 VAL A O 1
ATOM 1587 N N . VAL A 1 214 ? 11.374 5.072 -16.373 1.00 92.12 214 VAL A N 1
ATOM 1588 C CA . VAL A 1 214 ? 12.398 4.086 -15.999 1.00 92.12 214 VAL A CA 1
ATOM 1589 C C . VAL A 1 214 ? 13.494 4.031 -17.057 1.00 92.12 214 VAL A C 1
ATOM 1591 O O . VAL A 1 214 ? 14.671 4.113 -16.718 1.00 92.12 214 VAL A O 1
ATOM 1594 N N . ASN A 1 215 ? 13.128 4.014 -18.339 1.00 93.31 215 ASN A N 1
ATOM 1595 C CA . ASN A 1 215 ? 14.092 4.070 -19.435 1.00 93.31 215 ASN A CA 1
ATOM 1596 C C . ASN A 1 215 ? 14.943 5.354 -19.422 1.00 93.31 215 ASN A C 1
ATOM 1598 O O . ASN A 1 215 ? 16.167 5.305 -19.546 1.00 93.31 215 ASN A O 1
ATO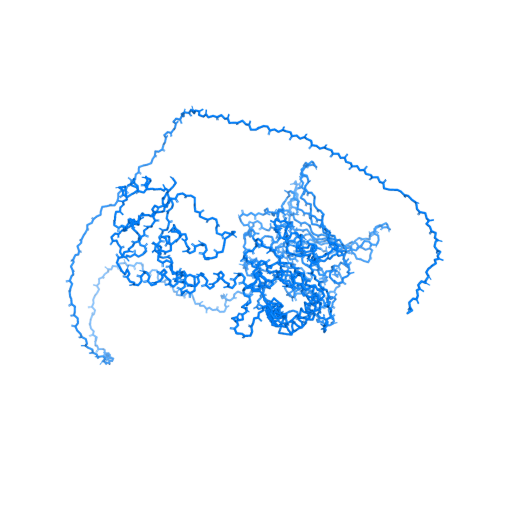M 1602 N N . ALA A 1 216 ? 14.315 6.517 -19.237 1.00 91.00 216 ALA A N 1
ATOM 1603 C CA . ALA A 1 216 ? 15.006 7.806 -19.183 1.00 91.00 216 ALA A CA 1
ATOM 1604 C C . ALA A 1 216 ? 16.036 7.882 -18.044 1.00 91.00 216 ALA A C 1
ATOM 1606 O O . ALA A 1 216 ? 17.089 8.506 -18.205 1.00 91.00 216 ALA A O 1
ATOM 1607 N N . LEU A 1 217 ? 15.713 7.265 -16.903 1.00 91.19 217 LEU A N 1
ATOM 1608 C CA . LEU A 1 217 ? 16.500 7.261 -15.668 1.00 91.19 217 LEU A CA 1
ATOM 1609 C C . LEU A 1 217 ? 17.351 5.992 -15.498 1.00 91.19 217 LEU A C 1
ATOM 1611 O O . LEU A 1 217 ? 17.864 5.744 -14.407 1.00 91.19 217 LEU A O 1
ATOM 1615 N N . SER A 1 218 ? 17.505 5.213 -16.570 1.00 88.38 218 SER A N 1
ATOM 1616 C CA . SER A 1 218 ? 18.453 4.104 -16.642 1.00 88.38 218 SER A CA 1
ATOM 1617 C C . SER A 1 218 ? 19.808 4.568 -17.183 1.00 88.38 218 SER A C 1
ATOM 1619 O O . SER A 1 218 ? 19.891 5.562 -17.914 1.00 88.38 218 SER A O 1
ATOM 1621 N N . GLU A 1 219 ? 20.862 3.850 -16.805 1.00 83.75 219 GLU A N 1
ATOM 1622 C CA . GLU A 1 219 ? 22.260 4.185 -17.082 1.00 83.75 219 GLU A CA 1
ATOM 1623 C C . GLU A 1 219 ? 22.617 4.216 -18.586 1.00 83.75 219 GLU A C 1
ATOM 1625 O O . GLU A 1 219 ? 21.816 3.888 -19.473 1.00 83.75 219 GLU A O 1
ATOM 1630 N N . THR A 1 220 ? 23.826 4.706 -18.876 1.00 75.75 220 THR A N 1
ATOM 1631 C CA . THR A 1 220 ? 24.365 4.789 -20.236 1.00 75.75 220 THR A CA 1
ATOM 1632 C C . THR A 1 220 ? 25.025 3.490 -20.656 1.00 75.75 220 THR A C 1
ATOM 1634 O O . THR A 1 220 ? 25.923 2.996 -19.980 1.00 75.75 220 THR A O 1
ATOM 1637 N N . MET A 1 221 ? 24.717 3.043 -21.871 1.00 55.00 221 MET A N 1
ATOM 1638 C CA . MET A 1 221 ? 25.493 1.995 -22.521 1.00 55.00 221 MET A CA 1
ATOM 1639 C C . MET A 1 221 ? 26.847 2.552 -22.994 1.00 55.00 221 MET A C 1
ATOM 1641 O O . MET A 1 221 ? 26.904 3.279 -23.989 1.00 55.00 221 MET A O 1
ATOM 1645 N N . PHE A 1 222 ? 27.949 2.185 -22.335 1.00 54.38 222 PHE A N 1
ATOM 1646 C CA . PHE A 1 222 ? 29.299 2.475 -22.830 1.00 54.38 222 PHE A CA 1
ATOM 1647 C C . PHE A 1 222 ? 29.849 1.285 -23.625 1.00 54.38 222 PHE A C 1
ATOM 1649 O O . PHE A 1 222 ? 30.224 0.255 -23.070 1.00 54.38 222 PHE A O 1
ATOM 1656 N N . SER A 1 223 ? 29.934 1.435 -24.949 1.00 42.03 223 SER A N 1
ATOM 1657 C CA . SER A 1 223 ? 30.653 0.489 -25.807 1.00 42.03 223 SER A CA 1
ATOM 1658 C C . SER A 1 223 ? 32.125 0.890 -25.882 1.00 42.03 223 SER A C 1
ATOM 1660 O O . SER A 1 223 ? 32.479 1.792 -26.639 1.00 42.03 223 SER A O 1
ATOM 1662 N N . VAL A 1 224 ? 32.991 0.209 -25.129 1.00 40.38 224 VAL A N 1
ATOM 1663 C CA . VAL A 1 224 ? 34.451 0.321 -25.281 1.00 40.38 224 VAL A CA 1
ATOM 1664 C C . VAL A 1 224 ? 35.010 -1.062 -25.618 1.00 40.38 224 VAL A C 1
ATOM 1666 O O . VAL A 1 224 ? 34.922 -1.995 -24.822 1.00 40.38 224 VAL A O 1
ATOM 1669 N N . ALA A 1 225 ? 35.541 -1.227 -26.829 1.00 40.25 225 ALA A N 1
ATOM 1670 C CA . ALA A 1 225 ? 36.220 -2.455 -27.245 1.00 40.25 225 ALA A CA 1
ATOM 1671 C C . ALA A 1 225 ? 37.683 -2.481 -26.736 1.00 40.25 225 ALA A C 1
ATOM 1673 O O . ALA A 1 225 ? 38.285 -1.411 -26.653 1.00 40.25 225 ALA A O 1
ATOM 1674 N N . PRO A 1 226 ? 38.322 -3.650 -26.496 1.00 55.94 226 PRO A N 1
ATOM 1675 C CA . PRO A 1 226 ? 37.777 -4.988 -26.302 1.00 55.94 226 PRO A CA 1
ATOM 1676 C C . PRO A 1 226 ? 38.230 -5.568 -24.945 1.00 55.94 226 PRO A C 1
ATOM 1678 O O . PRO A 1 226 ? 38.929 -6.570 -24.912 1.00 55.94 226 PRO A O 1
ATOM 1681 N N . VAL A 1 227 ? 37.887 -4.950 -23.813 1.00 39.09 227 VAL A N 1
ATOM 1682 C CA . VAL A 1 227 ? 38.125 -5.553 -22.487 1.00 39.09 227 VAL A CA 1
ATOM 1683 C C . VAL A 1 227 ? 37.003 -5.087 -21.552 1.00 39.09 227 VAL A C 1
ATOM 1685 O O . VAL A 1 227 ? 37.074 -4.003 -20.997 1.00 39.09 227 VAL A O 1
ATOM 1688 N N . HIS A 1 228 ? 35.953 -5.901 -21.407 1.00 39.91 228 HIS A N 1
ATOM 1689 C CA . HIS A 1 228 ? 34.772 -5.673 -20.550 1.00 39.91 228 HIS A CA 1
ATOM 1690 C C . HIS A 1 228 ? 33.833 -4.527 -20.976 1.00 39.91 228 HIS A C 1
ATOM 1692 O O . HIS A 1 228 ? 33.837 -3.432 -20.418 1.00 39.91 228 HIS A O 1
ATOM 1698 N N . CYS A 1 229 ? 32.940 -4.836 -21.922 1.00 41.19 229 CYS A N 1
ATOM 1699 C CA . CYS A 1 229 ? 31.776 -4.011 -22.238 1.00 41.19 229 CYS A CA 1
ATOM 1700 C C . CYS A 1 229 ? 30.866 -3.935 -20.996 1.00 41.19 229 CYS A C 1
ATOM 1702 O O . CYS A 1 229 ? 30.223 -4.926 -20.649 1.00 41.19 229 CYS A O 1
ATOM 1704 N N . HIS A 1 230 ? 30.824 -2.795 -20.306 1.00 46.25 230 HIS A N 1
ATOM 1705 C CA . HIS A 1 230 ? 29.798 -2.549 -19.292 1.00 46.25 230 HIS A CA 1
ATOM 1706 C C . HIS A 1 230 ? 28.507 -2.182 -20.034 1.00 46.25 230 HIS A C 1
ATOM 1708 O O . HIS A 1 230 ? 28.256 -1.028 -20.376 1.00 46.25 230 HIS A O 1
ATOM 1714 N N . MET A 1 231 ? 27.716 -3.205 -20.366 1.00 54.06 231 MET A N 1
ATOM 1715 C CA . MET A 1 231 ? 26.398 -3.067 -20.994 1.00 54.06 231 MET A CA 1
ATOM 1716 C C . MET A 1 231 ? 25.345 -2.679 -19.946 1.00 54.06 231 MET A C 1
ATOM 1718 O O . MET A 1 231 ? 24.401 -3.420 -19.708 1.00 54.06 231 MET A O 1
ATOM 1722 N N . GLN A 1 232 ? 25.531 -1.541 -19.280 1.00 61.94 232 GLN A N 1
ATOM 1723 C CA . GLN A 1 232 ? 24.593 -1.029 -18.278 1.00 61.94 232 GLN A CA 1
ATOM 1724 C C . GLN A 1 232 ? 23.576 -0.126 -18.980 1.00 61.94 232 GLN A C 1
ATOM 1726 O O . GLN A 1 232 ? 23.878 0.992 -19.383 1.00 61.94 232 GLN A O 1
ATOM 1731 N N . ALA A 1 233 ? 22.391 -0.664 -19.248 1.00 80.88 233 ALA A N 1
ATOM 1732 C CA . ALA A 1 233 ? 21.345 -0.018 -20.040 1.00 80.88 233 ALA A CA 1
ATOM 1733 C C . ALA A 1 233 ? 19.997 -0.682 -19.734 1.00 80.88 233 ALA A C 1
ATOM 1735 O O . ALA A 1 233 ? 19.962 -1.736 -19.121 1.00 80.88 233 ALA A O 1
ATOM 1736 N N . LEU A 1 234 ? 18.870 -0.136 -20.180 1.00 90.19 234 LEU A N 1
ATOM 1737 C CA . LEU A 1 234 ? 17.602 -0.859 -20.066 1.00 90.19 234 LEU A CA 1
ATOM 1738 C C . LEU A 1 234 ? 17.512 -1.933 -21.164 1.00 90.19 234 LEU A C 1
ATOM 1740 O O . LEU A 1 234 ? 17.636 -1.635 -22.354 1.00 90.19 234 LEU A O 1
ATOM 1744 N N . GLU A 1 235 ? 17.271 -3.180 -20.770 1.00 94.00 235 GLU A N 1
ATOM 1745 C CA . GLU A 1 235 ? 17.074 -4.323 -21.661 1.00 94.00 235 GLU A CA 1
ATOM 1746 C C . GLU A 1 235 ? 15.628 -4.811 -21.572 1.00 94.00 235 GLU A C 1
ATOM 1748 O O . GLU A 1 235 ? 15.097 -5.030 -20.480 1.00 94.00 235 GLU A O 1
ATOM 1753 N N . VAL A 1 236 ? 14.990 -5.012 -22.727 1.00 95.12 236 VAL A N 1
ATOM 1754 C CA . VAL A 1 236 ? 13.647 -5.598 -22.795 1.00 95.12 236 VAL A CA 1
ATOM 1755 C C . VAL A 1 236 ? 13.665 -6.844 -23.653 1.00 95.12 236 VAL A C 1
ATOM 1757 O O . VAL A 1 236 ? 14.129 -6.816 -24.794 1.00 95.12 236 VAL A O 1
ATOM 1760 N N . THR A 1 237 ? 13.112 -7.919 -23.100 1.00 96.06 237 THR A N 1
ATOM 1761 C CA . THR A 1 237 ? 12.822 -9.160 -23.811 1.00 96.06 237 THR A CA 1
ATOM 1762 C C . THR A 1 237 ? 11.317 -9.398 -23.794 1.00 96.06 237 THR A C 1
ATOM 1764 O O . THR A 1 237 ? 10.705 -9.404 -22.730 1.00 96.06 237 THR A O 1
ATOM 1767 N N . VAL A 1 238 ? 10.715 -9.600 -24.963 1.00 96.56 238 VAL A N 1
ATOM 1768 C CA . VAL A 1 238 ? 9.289 -9.922 -25.104 1.00 96.56 238 VAL A CA 1
ATOM 1769 C C . VAL A 1 238 ? 9.155 -11.297 -25.741 1.00 96.56 238 VAL A C 1
ATOM 1771 O O . VAL A 1 238 ? 9.721 -11.539 -26.808 1.00 96.56 238 VAL A O 1
ATOM 1774 N N . TRP A 1 239 ? 8.364 -12.175 -25.131 1.00 96.25 239 TRP A N 1
ATOM 1775 C CA . TRP A 1 239 ? 7.945 -13.439 -25.731 1.00 96.25 239 TRP A CA 1
ATOM 1776 C C . TRP A 1 239 ? 6.497 -13.304 -26.194 1.00 96.25 239 TRP A C 1
ATOM 1778 O O . TRP A 1 239 ? 5.605 -13.041 -25.388 1.00 96.25 239 TRP A O 1
ATOM 1788 N N . ARG A 1 240 ? 6.266 -13.423 -27.506 1.00 93.25 240 ARG A N 1
ATOM 1789 C CA . ARG A 1 240 ? 4.928 -13.289 -28.100 1.00 93.25 240 ARG A CA 1
ATOM 1790 C C . ARG A 1 240 ? 4.855 -13.988 -29.451 1.00 93.25 240 ARG A C 1
ATOM 1792 O O . ARG A 1 240 ? 5.731 -13.802 -30.297 1.00 93.25 240 ARG A O 1
ATOM 1799 N N . GLY A 1 241 ? 3.800 -14.774 -29.674 1.00 89.06 241 GLY A N 1
ATOM 1800 C CA . GLY A 1 241 ? 3.560 -15.442 -30.960 1.00 89.06 241 GLY A CA 1
ATOM 1801 C C . GLY A 1 241 ? 4.683 -16.401 -31.374 1.00 89.06 241 GLY A C 1
ATOM 1802 O O . GLY A 1 241 ? 5.090 -16.403 -32.536 1.00 89.06 241 GLY A O 1
ATOM 1803 N N . GLY A 1 242 ? 5.238 -17.158 -30.418 1.00 90.88 242 GLY A N 1
ATOM 1804 C CA . GLY A 1 242 ? 6.324 -18.120 -30.653 1.00 90.88 242 GLY A CA 1
ATOM 1805 C C . GLY A 1 242 ? 7.684 -17.496 -30.995 1.00 90.88 242 GLY A C 1
ATOM 1806 O O . GLY A 1 242 ? 8.597 -18.199 -31.435 1.00 90.88 242 GLY A O 1
ATOM 1807 N N . LYS A 1 243 ? 7.837 -16.180 -30.816 1.00 93.69 243 LYS A N 1
ATOM 1808 C CA . LYS A 1 243 ? 9.078 -15.442 -31.063 1.00 93.69 243 LYS A CA 1
ATOM 1809 C C . LYS A 1 243 ? 9.541 -14.730 -29.801 1.00 93.69 243 LYS A C 1
ATOM 1811 O O . LYS A 1 243 ? 8.734 -14.280 -28.990 1.00 93.69 243 LYS A O 1
ATOM 1816 N N . GLU A 1 244 ? 10.853 -14.604 -29.678 1.00 95.44 244 GLU A N 1
ATOM 1817 C CA . GLU A 1 244 ? 11.502 -13.729 -28.715 1.00 95.44 244 GLU A CA 1
ATOM 1818 C C . GLU A 1 244 ? 11.985 -12.471 -29.430 1.00 95.44 244 GLU A C 1
ATOM 1820 O O . GLU A 1 244 ? 12.686 -12.550 -30.444 1.00 95.44 244 GLU A O 1
ATOM 1825 N N . TYR A 1 245 ? 11.615 -11.322 -28.883 1.00 95.88 245 TYR A N 1
ATOM 1826 C CA . TYR A 1 245 ? 12.031 -10.011 -29.345 1.00 95.88 245 TYR A CA 1
ATOM 1827 C C . TYR A 1 245 ? 12.928 -9.362 -28.299 1.00 95.88 245 TYR A C 1
ATOM 1829 O O . TYR A 1 245 ? 12.598 -9.399 -27.115 1.00 95.88 245 TYR A O 1
ATOM 1837 N N . GLN A 1 246 ? 14.031 -8.749 -28.725 1.00 95.19 246 GLN A N 1
ATOM 1838 C CA . GLN A 1 246 ? 14.953 -8.060 -27.824 1.00 95.19 246 GLN A CA 1
ATOM 1839 C C . GLN A 1 246 ? 15.289 -6.658 -28.323 1.00 95.19 246 GLN A C 1
ATOM 1841 O O . GLN A 1 246 ? 15.528 -6.435 -29.513 1.00 95.19 246 GLN A O 1
ATOM 1846 N N . GLN A 1 247 ? 15.332 -5.706 -27.393 1.00 93.25 247 GLN A N 1
ATOM 1847 C CA . GLN A 1 247 ? 15.777 -4.344 -27.667 1.00 93.25 247 GLN A CA 1
ATOM 1848 C C . GLN A 1 247 ? 16.460 -3.741 -26.438 1.00 93.25 247 GLN A C 1
ATOM 1850 O O . GLN A 1 247 ? 16.057 -3.992 -25.301 1.00 93.25 247 GLN A O 1
ATOM 1855 N N . ARG A 1 248 ? 17.497 -2.936 -26.682 1.00 92.69 248 ARG A N 1
ATOM 1856 C CA . ARG A 1 248 ? 18.263 -2.236 -25.648 1.00 92.69 248 ARG A CA 1
ATOM 1857 C C . ARG A 1 248 ? 18.094 -0.728 -25.760 1.00 92.69 248 ARG A C 1
ATOM 1859 O O . ARG A 1 248 ? 17.974 -0.187 -26.866 1.00 92.69 248 ARG A O 1
ATOM 1866 N N . TYR A 1 249 ? 18.164 -0.056 -24.617 1.00 91.56 249 TYR A N 1
ATOM 1867 C CA . TYR A 1 249 ? 17.998 1.384 -24.495 1.00 91.56 249 TYR A CA 1
ATOM 1868 C C . TYR A 1 249 ? 19.025 1.994 -23.546 1.00 91.56 249 TYR A C 1
ATOM 1870 O O . TYR A 1 249 ? 19.396 1.394 -22.547 1.00 91.56 249 TYR A O 1
ATOM 1878 N N . SER A 1 250 ? 19.451 3.217 -23.839 1.00 90.44 250 SER A N 1
ATOM 1879 C CA . SER A 1 250 ? 20.398 3.988 -23.036 1.00 90.44 250 SER A CA 1
ATOM 1880 C C . SER A 1 250 ? 19.824 5.379 -22.813 1.00 90.44 250 SER A C 1
ATOM 1882 O O . SER A 1 250 ? 19.578 6.101 -23.784 1.00 90.44 250 SER A O 1
ATOM 1884 N N . ARG A 1 251 ? 19.617 5.770 -21.551 1.00 89.75 251 ARG A N 1
ATOM 1885 C CA . ARG A 1 251 ? 19.090 7.094 -21.169 1.00 89.75 251 ARG A CA 1
ATOM 1886 C C . ARG A 1 251 ? 17.845 7.520 -21.966 1.00 89.75 251 ARG A C 1
ATOM 1888 O O . ARG A 1 251 ? 17.765 8.648 -22.452 1.00 89.75 251 ARG A O 1
ATOM 1895 N N . GLY A 1 252 ? 16.890 6.608 -22.151 1.00 87.56 252 GLY A N 1
ATOM 1896 C CA . GLY A 1 252 ? 15.652 6.878 -22.890 1.00 87.56 252 GLY A CA 1
ATOM 1897 C C . GLY A 1 252 ? 15.733 6.717 -24.414 1.00 87.56 252 GLY A C 1
ATOM 1898 O O . GLY A 1 252 ? 14.725 6.900 -25.092 1.00 87.56 252 GLY A O 1
ATOM 1899 N N . LYS A 1 253 ? 16.896 6.379 -24.985 1.00 90.12 253 LYS A N 1
ATOM 1900 C CA . LYS A 1 253 ? 17.088 6.234 -26.440 1.00 90.12 253 LYS A CA 1
ATOM 1901 C C . LYS A 1 253 ? 17.319 4.775 -26.815 1.00 90.12 253 LYS A C 1
ATOM 1903 O O . LYS A 1 253 ? 18.110 4.100 -26.164 1.00 90.12 253 LYS A O 1
ATOM 1908 N N . ALA A 1 254 ? 16.665 4.293 -27.871 1.00 91.00 254 ALA A N 1
ATOM 1909 C CA . ALA A 1 254 ? 16.931 2.961 -28.414 1.00 91.00 254 ALA A CA 1
ATOM 1910 C C . ALA A 1 254 ? 18.353 2.904 -29.000 1.00 91.00 254 ALA A C 1
ATOM 1912 O O . ALA A 1 254 ? 18.713 3.745 -29.824 1.00 91.00 254 ALA A O 1
ATOM 1913 N N . VAL A 1 255 ? 19.159 1.930 -28.567 1.00 89.69 255 VAL A N 1
ATOM 1914 C CA . VAL A 1 255 ? 20.553 1.750 -29.031 1.00 89.69 255 VAL A CA 1
ATOM 1915 C C . VAL A 1 255 ? 20.706 0.595 -30.014 1.00 89.69 255 VAL A C 1
ATOM 1917 O O . VAL A 1 255 ? 21.664 0.561 -30.781 1.00 89.69 255 VAL A O 1
ATOM 1920 N N . THR A 1 256 ? 19.757 -0.340 -30.023 1.00 88.12 256 THR A N 1
ATOM 1921 C CA . THR A 1 256 ? 19.692 -1.432 -30.995 1.00 88.12 256 THR A CA 1
ATOM 1922 C C . THR A 1 256 ? 18.365 -1.394 -31.743 1.00 88.12 256 THR A C 1
ATOM 1924 O O . THR A 1 256 ? 17.340 -0.971 -31.200 1.00 88.12 256 THR A O 1
ATOM 1927 N N . ALA A 1 257 ? 18.367 -1.895 -32.979 1.00 89.81 257 ALA A N 1
ATOM 1928 C CA . ALA A 1 257 ? 17.125 -2.273 -33.642 1.00 89.81 257 ALA A CA 1
ATOM 1929 C C . ALA A 1 257 ? 16.446 -3.419 -32.870 1.00 89.81 257 ALA A C 1
ATOM 1931 O O . ALA A 1 257 ? 17.112 -4.169 -32.149 1.00 89.81 257 ALA A O 1
ATOM 1932 N N . LEU A 1 258 ? 15.130 -3.558 -33.035 1.00 91.69 258 LEU A N 1
ATOM 1933 C CA . LEU A 1 258 ? 14.379 -4.684 -32.487 1.00 91.69 258 LEU A CA 1
ATOM 1934 C C . LEU A 1 258 ? 14.815 -5.972 -33.193 1.00 91.69 258 LEU A C 1
ATOM 1936 O O . LEU A 1 258 ? 14.536 -6.160 -34.379 1.00 91.69 258 LEU A O 1
ATOM 1940 N N . THR A 1 259 ? 15.502 -6.856 -32.477 1.00 93.25 259 THR A N 1
ATOM 1941 C CA . THR A 1 259 ? 15.862 -8.177 -32.996 1.00 93.25 259 THR A CA 1
ATOM 1942 C C . THR A 1 259 ? 14.741 -9.161 -32.692 1.00 93.25 259 THR A C 1
ATOM 1944 O O . THR A 1 259 ? 14.050 -9.037 -31.682 1.00 93.25 259 THR A O 1
ATOM 1947 N N . SER A 1 260 ? 14.534 -10.138 -33.576 1.00 93.44 260 SER A N 1
ATOM 1948 C CA . SER A 1 260 ? 13.547 -11.200 -33.372 1.00 93.44 260 SER A CA 1
ATOM 1949 C C . SER A 1 260 ? 14.154 -12.556 -33.696 1.00 93.44 260 SER A C 1
ATOM 1951 O O . SER A 1 260 ? 14.734 -12.717 -34.773 1.00 93.44 260 SER A O 1
ATOM 1953 N N . ARG A 1 261 ? 13.973 -13.537 -32.812 1.00 92.81 261 ARG A N 1
ATOM 1954 C CA . ARG A 1 261 ? 14.343 -14.939 -33.042 1.00 92.81 261 ARG A CA 1
ATOM 1955 C C . ARG A 1 261 ? 13.157 -15.85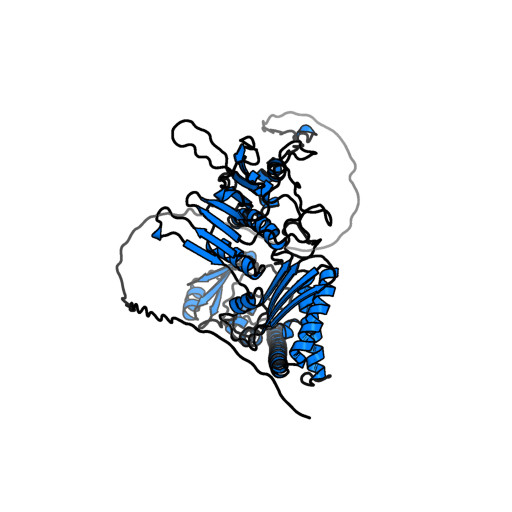4 -32.760 1.00 92.81 261 ARG A C 1
ATOM 1957 O O . ARG A 1 261 ? 12.389 -15.609 -31.834 1.00 92.81 261 ARG A O 1
ATOM 1964 N N . SER A 1 262 ? 13.004 -16.909 -33.552 1.00 91.12 262 SER A N 1
ATOM 1965 C CA . SER A 1 262 ? 11.997 -17.936 -33.269 1.00 91.12 262 SER A CA 1
ATOM 1966 C C . SER A 1 262 ? 12.404 -18.727 -32.028 1.00 91.12 262 SER A C 1
ATOM 1968 O O . SER A 1 262 ? 13.579 -19.064 -31.864 1.00 91.12 262 SER A O 1
ATOM 1970 N N . LEU A 1 263 ? 11.441 -19.016 -31.157 1.00 88.06 263 LEU A N 1
ATOM 1971 C CA . LEU A 1 263 ? 11.656 -19.891 -30.010 1.00 88.06 263 LEU A CA 1
ATOM 1972 C C . LEU A 1 263 ? 11.741 -21.350 -30.473 1.00 88.06 263 LEU A C 1
ATOM 1974 O O . LEU A 1 263 ? 11.196 -21.723 -31.515 1.00 88.06 263 LEU A O 1
ATOM 1978 N N . SER A 1 264 ? 12.436 -22.183 -29.697 1.00 85.12 264 SER A N 1
ATOM 1979 C CA . SER A 1 264 ? 12.415 -23.632 -29.907 1.00 85.12 264 SER A CA 1
ATOM 1980 C C . SER A 1 264 ? 10.990 -24.169 -29.737 1.00 85.12 264 SER A C 1
ATOM 1982 O O . SER A 1 264 ? 10.167 -23.558 -29.055 1.00 85.12 264 SER A O 1
ATOM 1984 N N . SER A 1 265 ? 10.698 -25.338 -30.319 1.00 80.06 265 SER A N 1
ATOM 1985 C CA . SER A 1 265 ? 9.369 -25.963 -30.211 1.00 80.06 265 SER A CA 1
ATOM 1986 C C . SER A 1 265 ? 8.903 -26.096 -28.755 1.00 80.06 265 SER A C 1
ATOM 1988 O O . SER A 1 265 ? 7.729 -25.878 -28.469 1.00 80.06 265 SER A O 1
ATOM 1990 N N . GLU A 1 266 ? 9.827 -26.388 -27.837 1.00 81.69 266 GLU A N 1
ATOM 1991 C CA . GLU A 1 266 ? 9.578 -26.545 -26.396 1.00 81.69 266 GLU A CA 1
ATOM 1992 C C . GLU A 1 266 ? 9.220 -25.232 -25.682 1.00 81.69 266 GLU A C 1
ATOM 1994 O O . GLU A 1 266 ? 8.520 -25.251 -24.676 1.00 81.69 266 GLU A O 1
ATOM 1999 N N . LEU A 1 267 ? 9.676 -24.087 -26.200 1.00 86.12 267 LEU A N 1
ATOM 2000 C CA . LEU A 1 267 ? 9.428 -22.755 -25.634 1.00 86.12 267 LEU A CA 1
ATOM 2001 C C . LEU A 1 267 ? 8.418 -21.945 -26.455 1.00 86.12 267 LEU A C 1
ATOM 2003 O O . LEU A 1 267 ? 8.189 -20.776 -26.163 1.00 86.12 267 LEU A O 1
ATOM 2007 N N . SER A 1 268 ? 7.814 -22.545 -27.480 1.00 80.94 268 SER A N 1
ATOM 2008 C CA . SER A 1 268 ? 6.915 -21.858 -28.414 1.00 80.94 268 SER A CA 1
ATOM 2009 C C . SER A 1 268 ? 5.653 -21.292 -27.751 1.00 80.94 268 SER A C 1
ATOM 2011 O O . SER A 1 268 ? 5.107 -20.307 -28.243 1.00 80.94 268 SER A O 1
ATOM 2013 N N . SER A 1 269 ? 5.230 -21.867 -26.620 1.00 86.38 269 SER A N 1
ATOM 2014 C CA . SER A 1 269 ? 4.102 -21.399 -25.806 1.00 86.38 269 SER A CA 1
ATOM 2015 C C . SER A 1 269 ? 4.483 -20.351 -24.757 1.00 86.38 269 SER A C 1
ATOM 2017 O O . SER A 1 269 ? 3.629 -19.942 -23.975 1.00 86.38 269 SER A O 1
ATOM 2019 N N . ARG A 1 270 ? 5.762 -19.963 -24.663 1.00 90.62 270 ARG A N 1
ATOM 2020 C CA . ARG A 1 270 ? 6.202 -18.942 -23.711 1.00 90.62 270 ARG A CA 1
ATOM 2021 C C . ARG A 1 270 ? 5.681 -17.579 -24.154 1.00 90.62 270 ARG A C 1
ATOM 2023 O O . ARG A 1 270 ? 5.942 -17.151 -25.277 1.00 90.62 270 ARG A O 1
ATOM 2030 N N . GLU A 1 271 ? 5.026 -16.888 -23.234 1.00 94.69 271 GLU A N 1
ATOM 2031 C CA . GLU A 1 271 ? 4.566 -15.511 -23.393 1.00 94.69 271 GLU A CA 1
ATOM 2032 C C . GLU A 1 271 ? 5.021 -14.667 -22.198 1.00 94.69 271 GLU A C 1
ATOM 2034 O O . GLU A 1 271 ? 5.371 -15.210 -21.145 1.00 94.69 271 GLU A O 1
ATOM 2039 N N . GLY A 1 272 ? 5.083 -13.351 -22.392 1.00 96.06 272 GLY A N 1
ATOM 2040 C CA . GLY A 1 272 ? 5.348 -12.390 -21.325 1.00 96.06 272 GLY A CA 1
ATOM 2041 C C . GLY A 1 272 ? 6.405 -11.357 -21.679 1.00 96.06 272 GLY A C 1
ATOM 2042 O O . GLY A 1 272 ? 6.912 -11.296 -22.805 1.00 96.06 272 GLY A O 1
ATOM 2043 N N . THR A 1 273 ? 6.746 -10.534 -20.695 1.00 97.31 273 THR A N 1
ATOM 2044 C CA . THR A 1 273 ? 7.788 -9.509 -20.820 1.00 97.31 273 THR A CA 1
ATOM 2045 C C . THR A 1 273 ? 8.791 -9.634 -19.684 1.00 97.31 273 THR A C 1
ATOM 2047 O O . THR A 1 273 ? 8.415 -9.809 -18.532 1.00 97.31 273 THR A O 1
ATOM 2050 N N . CYS A 1 274 ? 10.076 -9.502 -20.000 1.00 97.50 274 CYS A N 1
ATOM 2051 C CA . CYS A 1 274 ? 11.140 -9.280 -19.031 1.00 97.50 274 CYS A CA 1
ATOM 2052 C C . CYS A 1 274 ? 11.769 -7.913 -19.285 1.00 97.50 274 CYS A C 1
ATOM 2054 O O . CYS A 1 274 ? 12.195 -7.612 -20.403 1.00 97.50 274 CYS A O 1
ATOM 2056 N N . ILE A 1 275 ? 11.824 -7.092 -18.239 1.00 96.81 275 ILE A N 1
ATOM 2057 C CA . ILE A 1 275 ? 12.455 -5.773 -18.257 1.00 96.81 275 ILE A CA 1
ATOM 2058 C C . ILE A 1 275 ? 13.554 -5.785 -17.210 1.00 96.81 275 ILE A C 1
ATOM 2060 O O . ILE A 1 275 ? 13.264 -5.983 -16.030 1.00 96.81 275 ILE A O 1
ATOM 2064 N N . ARG A 1 276 ? 14.796 -5.557 -17.640 1.00 96.31 276 ARG A N 1
ATOM 2065 C CA . ARG A 1 276 ? 15.953 -5.386 -16.760 1.00 96.31 276 ARG A CA 1
ATOM 2066 C C . ARG A 1 276 ? 16.504 -3.979 -16.915 1.00 96.31 276 ARG A C 1
ATOM 2068 O O . ARG A 1 276 ? 16.702 -3.520 -18.036 1.00 96.31 276 ARG A O 1
ATOM 2075 N N . PHE A 1 277 ? 16.744 -3.287 -15.808 1.00 95.06 277 PHE A N 1
ATOM 2076 C CA . PHE A 1 277 ? 17.262 -1.922 -15.841 1.00 95.06 277 PHE A CA 1
ATOM 2077 C C . PHE A 1 277 ? 18.323 -1.681 -14.764 1.00 95.06 277 PHE A C 1
ATOM 2079 O O . PHE A 1 277 ? 18.301 -2.305 -13.703 1.00 95.06 277 PHE A O 1
ATOM 2086 N N . TRP A 1 278 ? 19.233 -0.753 -15.062 1.00 94.38 278 TRP A N 1
ATOM 2087 C CA . TRP A 1 278 ? 20.301 -0.283 -14.182 1.00 94.38 278 TRP A CA 1
ATOM 2088 C C . TRP A 1 278 ? 20.022 1.190 -13.871 1.00 94.38 278 TRP A C 1
ATOM 2090 O O . TRP A 1 278 ? 19.965 1.986 -14.814 1.00 94.38 278 TRP A O 1
ATOM 2100 N N . PRO A 1 279 ? 19.795 1.569 -12.604 1.00 92.81 279 PRO A N 1
ATOM 2101 C CA . PRO A 1 279 ? 19.548 2.960 -12.227 1.00 92.81 279 PRO A CA 1
ATOM 2102 C C . PRO A 1 279 ? 20.721 3.881 -12.606 1.00 92.81 279 PRO A C 1
ATOM 2104 O O . PRO A 1 279 ? 21.871 3.554 -12.337 1.00 92.81 279 PRO A O 1
ATOM 2107 N N . ASP A 1 280 ? 20.451 5.053 -13.194 1.00 92.12 280 ASP A N 1
ATOM 2108 C CA . ASP A 1 280 ? 21.511 5.987 -13.609 1.00 92.12 280 ASP A CA 1
ATOM 2109 C C . ASP A 1 280 ? 22.207 6.636 -12.400 1.00 92.12 280 ASP A C 1
ATOM 2111 O O . ASP A 1 280 ? 21.607 7.431 -11.665 1.00 92.12 280 ASP A O 1
ATOM 2115 N N . THR A 1 281 ? 23.494 6.338 -12.228 1.00 90.88 281 THR A N 1
ATOM 2116 C CA . THR A 1 281 ? 24.344 6.849 -11.142 1.00 90.88 281 THR A CA 1
ATOM 2117 C C . THR A 1 281 ? 24.517 8.375 -11.166 1.00 90.88 281 THR A C 1
ATOM 2119 O O . THR A 1 281 ? 24.747 8.981 -10.117 1.00 90.88 281 THR A O 1
ATOM 2122 N N . GLU A 1 282 ? 24.327 9.039 -12.317 1.00 90.25 282 GLU A N 1
ATOM 2123 C CA . GLU A 1 282 ? 24.323 10.511 -12.401 1.00 90.25 282 GLU A CA 1
ATOM 2124 C C . GLU A 1 282 ? 23.061 11.135 -11.788 1.00 90.25 282 GLU A C 1
ATOM 2126 O O . GLU A 1 282 ? 23.083 12.287 -11.347 1.00 90.25 282 GLU A O 1
ATOM 2131 N N . VAL A 1 283 ? 21.950 10.395 -11.774 1.00 89.38 283 VAL A N 1
ATOM 2132 C CA . VAL A 1 283 ? 20.674 10.851 -11.208 1.00 89.38 283 VAL A CA 1
ATOM 2133 C C . VAL A 1 283 ? 20.572 10.448 -9.738 1.00 89.38 283 VAL A C 1
ATOM 2135 O O . VAL A 1 283 ? 20.210 11.272 -8.895 1.00 89.38 283 VAL A O 1
ATOM 2138 N N . PHE A 1 284 ? 20.903 9.194 -9.423 1.00 90.44 284 PHE A N 1
ATOM 2139 C CA . PHE A 1 284 ? 20.812 8.614 -8.084 1.00 90.44 284 PHE A CA 1
ATOM 2140 C C . PHE A 1 284 ? 22.159 8.680 -7.359 1.00 90.44 284 PHE A C 1
ATOM 2142 O O . PHE A 1 284 ? 22.818 7.677 -7.110 1.00 90.44 284 PHE A O 1
ATOM 2149 N N . THR A 1 285 ? 22.562 9.890 -6.974 1.00 86.69 285 THR A N 1
ATOM 2150 C CA . THR A 1 285 ? 23.896 10.149 -6.402 1.00 86.69 285 THR A CA 1
ATOM 2151 C C . THR A 1 285 ? 24.097 9.625 -4.978 1.00 86.69 285 THR A C 1
ATOM 2153 O O . THR A 1 285 ? 25.227 9.551 -4.505 1.00 86.69 285 THR A O 1
ATOM 2156 N N . THR A 1 286 ? 23.015 9.300 -4.261 1.00 87.38 286 THR A N 1
ATOM 2157 C CA . THR A 1 286 ? 23.098 8.814 -2.871 1.00 87.38 286 THR A CA 1
ATOM 2158 C C . THR A 1 286 ? 23.330 7.308 -2.800 1.00 87.38 286 THR A C 1
ATOM 2160 O O . THR A 1 286 ? 24.119 6.851 -1.979 1.00 87.38 286 THR A O 1
ATOM 2163 N N . THR A 1 287 ? 22.610 6.534 -3.613 1.00 88.94 287 THR A N 1
ATOM 2164 C CA . THR A 1 287 ? 22.718 5.073 -3.682 1.00 88.94 287 THR A CA 1
ATOM 2165 C C . THR A 1 287 ? 21.959 4.553 -4.899 1.00 88.94 287 THR A C 1
ATOM 2167 O O . THR A 1 287 ? 20.914 5.102 -5.254 1.00 88.94 287 THR A O 1
ATOM 2170 N N . THR A 1 288 ? 22.458 3.471 -5.488 1.00 88.75 288 THR A N 1
ATOM 2171 C CA . THR A 1 288 ? 21.795 2.645 -6.509 1.00 88.75 288 THR A CA 1
ATOM 2172 C C . THR A 1 288 ? 21.274 1.326 -5.944 1.00 88.75 288 THR A C 1
ATOM 2174 O O . THR A 1 288 ? 20.570 0.594 -6.634 1.00 88.75 288 THR A O 1
ATOM 2177 N N . GLN A 1 289 ? 21.560 1.033 -4.673 1.00 90.50 289 GLN A N 1
ATOM 2178 C CA . GLN A 1 289 ? 21.182 -0.228 -4.050 1.00 90.50 289 GLN A CA 1
ATOM 2179 C C . GLN A 1 289 ? 19.697 -0.250 -3.695 1.00 90.50 289 GLN A C 1
ATOM 2181 O O . GLN A 1 289 ? 19.198 0.563 -2.909 1.00 90.50 289 GLN A O 1
ATOM 2186 N N . ILE A 1 290 ? 18.991 -1.228 -4.253 1.00 93.69 290 ILE A N 1
ATOM 2187 C CA . ILE A 1 290 ? 17.576 -1.463 -3.980 1.00 93.69 290 ILE A CA 1
ATOM 2188 C C . ILE A 1 290 ? 17.431 -2.338 -2.735 1.00 93.69 290 ILE A C 1
ATOM 2190 O O . ILE A 1 290 ? 18.089 -3.365 -2.570 1.00 93.69 290 ILE A O 1
ATOM 2194 N N . GLU A 1 291 ? 16.553 -1.922 -1.826 1.00 94.19 291 GLU A N 1
ATOM 2195 C CA . GLU A 1 291 ? 16.401 -2.574 -0.531 1.00 94.19 291 GLU A CA 1
ATOM 2196 C C . GLU A 1 291 ? 15.415 -3.731 -0.618 1.00 94.19 291 GLU A C 1
ATOM 2198 O O . GLU A 1 291 ? 14.219 -3.535 -0.850 1.00 94.19 291 GLU A O 1
ATOM 2203 N N . TYR A 1 292 ? 15.910 -4.934 -0.332 1.00 95.00 292 TYR A N 1
ATOM 2204 C CA . TYR A 1 292 ? 15.112 -6.156 -0.359 1.00 95.00 292 TYR A CA 1
ATOM 2205 C C . TYR A 1 292 ? 13.825 -6.049 0.466 1.00 95.00 292 TYR A C 1
ATOM 2207 O O . TYR A 1 292 ? 12.750 -6.346 -0.039 1.00 95.00 292 TYR A O 1
ATOM 2215 N N . ASN A 1 293 ? 13.910 -5.578 1.716 1.00 95.56 293 ASN A N 1
ATOM 2216 C CA . ASN A 1 293 ? 12.759 -5.526 2.624 1.00 95.56 293 ASN A CA 1
ATOM 2217 C C . ASN A 1 293 ? 11.657 -4.575 2.141 1.00 95.56 293 ASN A C 1
ATOM 2219 O O . ASN A 1 293 ? 10.474 -4.860 2.336 1.00 95.56 293 ASN A O 1
ATOM 2223 N N . THR A 1 294 ? 12.033 -3.473 1.491 1.00 95.00 294 THR A N 1
ATOM 2224 C CA . THR A 1 294 ? 11.080 -2.496 0.959 1.00 95.00 294 THR A CA 1
ATOM 2225 C C . THR A 1 294 ? 10.333 -3.071 -0.244 1.00 95.00 294 THR A C 1
ATOM 2227 O O . THR A 1 294 ? 9.102 -3.002 -0.300 1.00 95.00 294 THR A O 1
ATOM 2230 N N . ILE A 1 295 ? 11.048 -3.740 -1.156 1.00 96.56 295 ILE A N 1
ATOM 2231 C CA . ILE A 1 295 ? 10.435 -4.444 -2.293 1.00 96.56 295 ILE A CA 1
ATOM 2232 C C . ILE A 1 295 ? 9.590 -5.635 -1.817 1.00 96.56 295 ILE A C 1
ATOM 2234 O O . ILE A 1 295 ? 8.448 -5.784 -2.244 1.00 96.56 295 ILE A O 1
ATOM 2238 N N . ALA A 1 296 ? 10.096 -6.431 -0.873 1.00 96.88 296 ALA A N 1
ATOM 2239 C CA . ALA A 1 296 ? 9.385 -7.552 -0.257 1.00 96.88 296 ALA A CA 1
ATOM 2240 C C . ALA A 1 296 ? 8.078 -7.112 0.415 1.00 96.88 296 ALA A C 1
ATOM 2242 O O . ALA A 1 296 ? 7.063 -7.800 0.310 1.00 96.88 296 ALA A O 1
ATOM 2243 N N . GLY A 1 297 ? 8.087 -5.961 1.097 1.00 95.62 297 GLY A N 1
ATOM 2244 C CA . GLY A 1 297 ? 6.890 -5.347 1.667 1.00 95.62 297 GLY A CA 1
ATOM 2245 C C . GLY A 1 297 ? 5.835 -5.076 0.599 1.00 95.62 297 GLY A C 1
ATOM 2246 O O . GLY A 1 297 ? 4.721 -5.582 0.709 1.00 95.62 297 GLY A O 1
ATOM 2247 N N . ARG A 1 298 ? 6.207 -4.359 -0.470 1.00 95.31 298 ARG A N 1
ATOM 2248 C CA . ARG A 1 298 ? 5.292 -4.027 -1.574 1.00 95.31 298 ARG A CA 1
ATOM 2249 C C . ARG A 1 298 ? 4.781 -5.268 -2.312 1.00 95.31 298 ARG A C 1
ATOM 2251 O O . ARG A 1 298 ? 3.587 -5.350 -2.582 1.00 95.31 298 ARG A O 1
ATOM 2258 N N . ILE A 1 299 ? 5.651 -6.235 -2.604 1.00 97.25 299 ILE A N 1
ATOM 2259 C CA . ILE A 1 299 ? 5.273 -7.501 -3.248 1.00 97.25 299 ILE A CA 1
ATOM 2260 C C . ILE A 1 299 ? 4.266 -8.269 -2.390 1.00 97.25 299 ILE A C 1
ATOM 2262 O O . ILE A 1 299 ? 3.270 -8.759 -2.915 1.00 97.25 299 ILE A O 1
ATOM 2266 N N . ARG A 1 300 ? 4.481 -8.335 -1.070 1.00 96.56 300 ARG A N 1
ATOM 2267 C CA . ARG A 1 300 ? 3.547 -8.996 -0.154 1.00 96.56 300 ARG A CA 1
ATOM 2268 C C . ARG A 1 300 ? 2.161 -8.352 -0.204 1.00 96.56 300 ARG A C 1
ATOM 2270 O O . ARG A 1 300 ? 1.173 -9.072 -0.288 1.00 96.56 300 ARG A O 1
ATOM 2277 N N . GLU A 1 301 ? 2.087 -7.019 -0.182 1.00 95.75 301 GLU A N 1
ATOM 2278 C CA . GLU A 1 301 ? 0.812 -6.303 -0.342 1.00 95.75 301 GLU A CA 1
ATOM 2279 C C . GLU A 1 301 ? 0.129 -6.673 -1.663 1.00 95.75 301 GLU A C 1
ATOM 2281 O O . GLU A 1 301 ? -1.048 -7.017 -1.679 1.00 95.75 301 GLU A O 1
ATOM 2286 N N . LEU A 1 302 ? 0.872 -6.647 -2.772 1.00 96.38 302 LEU A N 1
ATOM 2287 C CA . LEU A 1 302 ? 0.346 -6.972 -4.098 1.00 96.38 302 LEU A CA 1
ATOM 2288 C C . LEU A 1 302 ? -0.145 -8.420 -4.206 1.00 96.38 302 LEU A C 1
ATOM 2290 O O . LEU A 1 302 ? -1.179 -8.648 -4.830 1.00 96.38 302 LEU A O 1
ATOM 2294 N N . ALA A 1 303 ? 0.541 -9.372 -3.574 1.00 96.88 303 ALA A N 1
ATOM 2295 C CA . ALA A 1 303 ? 0.126 -10.772 -3.539 1.00 96.88 303 ALA A CA 1
ATOM 2296 C C . ALA A 1 303 ? -1.178 -10.969 -2.743 1.00 96.88 303 ALA A C 1
ATOM 2298 O O . ALA A 1 303 ? -2.041 -11.729 -3.165 1.00 96.88 303 ALA A O 1
ATOM 2299 N N . PHE A 1 304 ? -1.386 -10.239 -1.639 1.00 96.88 304 PHE A N 1
ATOM 2300 C CA . PHE A 1 304 ? -2.673 -10.256 -0.927 1.00 96.88 304 PHE A CA 1
ATOM 2301 C C . PHE A 1 304 ? -3.822 -9.648 -1.744 1.00 96.88 304 PHE A C 1
ATOM 2303 O O . PHE A 1 304 ? -4.966 -10.079 -1.623 1.00 96.88 304 PHE A O 1
ATOM 2310 N N . LEU A 1 305 ? -3.535 -8.630 -2.560 1.00 96.00 305 LEU A N 1
ATOM 2311 C CA . LEU A 1 305 ? -4.533 -7.958 -3.402 1.00 96.00 305 LEU A CA 1
ATOM 2312 C C . LEU A 1 305 ? -4.927 -8.781 -4.640 1.00 96.00 305 LEU A C 1
ATOM 2314 O O . LEU A 1 305 ? -5.935 -8.474 -5.277 1.00 96.00 305 LEU A O 1
ATOM 2318 N N . ASN A 1 306 ? -4.128 -9.790 -4.994 1.00 95.19 306 ASN A N 1
ATOM 2319 C CA . ASN A 1 306 ? -4.293 -10.613 -6.188 1.00 95.19 306 ASN A CA 1
ATOM 2320 C C . ASN A 1 306 ? -4.153 -12.101 -5.797 1.00 95.19 306 ASN A C 1
ATOM 2322 O O . ASN A 1 306 ? -3.074 -12.668 -5.952 1.00 95.19 306 ASN A O 1
ATOM 2326 N N . PRO A 1 307 ? -5.221 -12.744 -5.285 1.00 93.25 307 PRO A N 1
ATOM 2327 C CA . PRO A 1 307 ? -5.146 -14.067 -4.648 1.00 93.25 307 PRO A CA 1
ATOM 2328 C C . PRO A 1 307 ? -4.750 -15.220 -5.585 1.00 93.25 307 PRO A C 1
ATOM 2330 O O . PRO A 1 307 ? -4.394 -16.298 -5.119 1.00 93.25 307 PRO A O 1
ATOM 2333 N N . GLU A 1 308 ? -4.800 -15.002 -6.899 1.00 93.44 308 GLU A N 1
ATOM 2334 C CA . GLU A 1 308 ? -4.428 -15.986 -7.926 1.00 93.44 308 GLU A CA 1
ATOM 2335 C C . GLU A 1 308 ? -3.005 -15.779 -8.472 1.00 93.44 308 GLU A C 1
ATOM 2337 O O . GLU A 1 308 ? -2.553 -16.528 -9.335 1.00 93.44 308 GLU A O 1
ATOM 2342 N N . LEU A 1 309 ? -2.290 -14.763 -7.981 1.00 96.69 309 LEU A N 1
ATOM 2343 C CA . LEU A 1 309 ? -0.988 -14.363 -8.493 1.00 96.69 309 LEU A CA 1
ATOM 2344 C C . LEU A 1 309 ? 0.138 -14.852 -7.582 1.00 96.69 309 LEU A C 1
ATOM 2346 O O . LEU A 1 309 ? 0.170 -14.553 -6.387 1.00 96.69 309 LEU A O 1
ATOM 2350 N N . THR A 1 310 ? 1.120 -15.530 -8.170 1.00 97.94 310 THR A N 1
ATOM 2351 C CA . THR A 1 310 ? 2.385 -15.841 -7.500 1.00 97.94 310 THR A CA 1
ATOM 2352 C C . THR A 1 310 ? 3.428 -14.788 -7.850 1.00 97.94 310 THR A C 1
ATOM 2354 O O . THR A 1 310 ? 3.738 -14.578 -9.024 1.00 97.94 310 THR A O 1
ATOM 2357 N N . ILE A 1 311 ? 4.018 -14.152 -6.839 1.00 98.38 311 ILE A N 1
ATOM 2358 C CA . ILE A 1 311 ? 5.141 -13.230 -7.034 1.00 98.38 311 ILE A CA 1
ATOM 2359 C C . ILE A 1 311 ? 6.365 -13.785 -6.315 1.00 98.38 311 ILE A C 1
ATOM 2361 O O . ILE A 1 311 ? 6.305 -14.087 -5.123 1.00 98.38 311 ILE A O 1
ATOM 2365 N N . THR A 1 312 ? 7.488 -13.904 -7.017 1.00 98.19 312 THR A N 1
ATOM 2366 C CA . THR A 1 312 ? 8.768 -14.284 -6.413 1.00 98.19 312 THR A CA 1
ATOM 2367 C C . THR A 1 312 ? 9.688 -13.072 -6.314 1.00 98.19 312 THR A C 1
ATOM 2369 O O . THR A 1 312 ? 9.716 -12.218 -7.199 1.00 98.19 312 THR A O 1
ATOM 2372 N N . LEU A 1 313 ? 10.438 -12.987 -5.217 1.00 98.38 313 LEU A N 1
ATOM 2373 C CA . LEU A 1 313 ? 11.515 -12.025 -5.032 1.00 98.38 313 LEU A CA 1
ATOM 2374 C C . LEU A 1 313 ? 12.801 -12.792 -4.759 1.00 98.38 313 LEU A C 1
ATOM 2376 O O . LEU A 1 313 ? 12.882 -13.549 -3.791 1.00 98.38 313 LEU A O 1
ATOM 2380 N N . THR A 1 314 ? 13.804 -12.580 -5.600 1.00 97.88 314 THR A N 1
ATOM 2381 C CA . THR A 1 314 ? 15.131 -13.173 -5.448 1.00 97.88 314 THR A CA 1
ATOM 2382 C C . THR A 1 314 ? 16.164 -12.061 -5.357 1.00 97.88 314 THR A C 1
ATOM 2384 O O . THR A 1 314 ? 16.229 -11.205 -6.232 1.00 97.88 314 THR A O 1
ATOM 2387 N N . LYS A 1 315 ? 16.976 -12.057 -4.304 1.00 96.56 315 LYS A N 1
ATOM 2388 C CA . LYS A 1 315 ? 18.225 -11.301 -4.255 1.00 96.56 315 LYS A CA 1
ATOM 2389 C C . LYS A 1 315 ? 19.349 -12.262 -4.587 1.00 96.56 315 LYS A C 1
ATOM 2391 O O . LYS A 1 315 ? 19.654 -13.148 -3.787 1.00 96.56 315 LYS A O 1
ATOM 2396 N N . GLU A 1 316 ? 19.911 -12.100 -5.774 1.00 93.50 316 GLU A N 1
ATOM 2397 C CA . GLU A 1 316 ? 21.073 -12.865 -6.189 1.00 93.50 316 GLU A CA 1
ATOM 2398 C C . GLU A 1 316 ? 22.316 -12.401 -5.431 1.00 93.50 316 GLU A C 1
ATOM 2400 O O . GLU A 1 316 ? 22.469 -11.229 -5.076 1.00 93.50 316 GLU A O 1
ATOM 2405 N N . ASP A 1 317 ? 23.210 -13.350 -5.201 1.00 92.12 317 ASP A N 1
ATOM 2406 C CA . ASP A 1 317 ? 24.533 -13.127 -4.646 1.00 92.12 317 ASP A CA 1
ATOM 2407 C C . ASP A 1 317 ? 25.536 -13.944 -5.472 1.00 92.12 317 ASP A C 1
ATOM 2409 O O . ASP A 1 317 ? 25.167 -14.907 -6.150 1.00 92.12 317 ASP A O 1
ATOM 2413 N N . LYS A 1 318 ? 26.809 -13.542 -5.451 1.00 85.56 318 LYS A N 1
ATOM 2414 C CA . LYS A 1 318 ? 27.880 -14.297 -6.115 1.00 85.56 318 LYS A CA 1
ATOM 2415 C C . LYS A 1 318 ? 28.077 -15.661 -5.462 1.00 85.56 318 LYS A C 1
ATOM 2417 O O . LYS A 1 318 ? 28.502 -16.597 -6.135 1.00 85.56 318 LYS A O 1
ATOM 2422 N N . ASP A 1 319 ? 27.794 -15.748 -4.168 1.00 88.12 319 ASP A N 1
ATOM 2423 C CA . ASP A 1 319 ? 27.769 -16.989 -3.417 1.00 88.12 319 ASP A CA 1
ATOM 2424 C C . ASP A 1 319 ? 26.338 -17.566 -3.394 1.00 88.12 319 ASP A C 1
ATOM 2426 O O . ASP A 1 319 ? 25.437 -16.942 -2.824 1.00 88.12 319 ASP A O 1
ATOM 2430 N N . PRO A 1 320 ? 26.104 -18.759 -3.977 1.00 85.75 320 PRO A N 1
ATOM 2431 C CA . PRO A 1 320 ? 24.796 -19.408 -3.978 1.00 85.75 320 PRO A CA 1
ATOM 2432 C C . PRO A 1 320 ? 24.187 -19.612 -2.584 1.00 85.75 320 PRO A C 1
ATOM 2434 O O . PRO A 1 320 ? 22.962 -19.641 -2.468 1.00 85.75 320 PRO A O 1
ATOM 2437 N N . GLU A 1 321 ? 25.003 -19.738 -1.530 1.00 87.12 321 GLU A N 1
ATOM 2438 C CA . GLU A 1 321 ? 24.508 -19.914 -0.156 1.00 87.12 321 GLU A CA 1
ATOM 2439 C C . GLU A 1 321 ? 23.860 -18.639 0.411 1.00 87.12 321 GLU A C 1
ATOM 2441 O O . GLU A 1 321 ? 23.025 -18.716 1.312 1.00 87.12 321 GLU A O 1
ATOM 2446 N N . ASN A 1 322 ? 24.190 -17.470 -0.149 1.00 89.19 322 ASN A N 1
ATOM 2447 C CA . ASN A 1 322 ? 23.682 -16.169 0.293 1.00 89.19 322 ASN A CA 1
ATOM 2448 C C . ASN A 1 322 ? 22.483 -15.667 -0.529 1.00 89.19 322 ASN A C 1
ATOM 2450 O O . ASN A 1 322 ? 21.949 -14.592 -0.239 1.00 89.19 322 ASN A O 1
ATOM 2454 N N . VAL A 1 323 ? 22.031 -16.434 -1.529 1.00 91.94 323 VAL A N 1
ATOM 2455 C CA . VAL A 1 323 ? 20.857 -16.090 -2.340 1.00 91.94 323 VAL A CA 1
ATOM 2456 C C . VAL A 1 323 ? 19.612 -16.075 -1.456 1.00 91.94 323 VAL A C 1
ATOM 2458 O O . VAL A 1 323 ? 19.208 -17.089 -0.885 1.00 91.94 323 VAL A O 1
ATOM 2461 N N . GLN A 1 324 ? 18.957 -14.917 -1.370 1.00 93.94 324 GLN A N 1
ATOM 2462 C CA . GLN A 1 324 ? 17.706 -14.779 -0.627 1.00 93.94 324 GLN A CA 1
ATOM 2463 C C . GLN A 1 324 ? 16.541 -14.898 -1.595 1.00 93.94 324 GLN A C 1
ATOM 2465 O O . GLN A 1 324 ? 16.378 -14.057 -2.475 1.00 93.94 324 GLN A O 1
ATOM 2470 N N . ARG A 1 325 ? 15.712 -15.927 -1.426 1.00 95.56 325 ARG A N 1
ATOM 2471 C CA . ARG A 1 325 ? 14.516 -16.136 -2.245 1.00 95.56 325 ARG A CA 1
ATOM 2472 C C . ARG A 1 325 ? 13.274 -16.179 -1.371 1.00 95.56 325 ARG A C 1
ATOM 2474 O O . ARG A 1 325 ? 13.235 -16.865 -0.353 1.00 95.56 325 ARG A O 1
ATOM 2481 N N . SER A 1 326 ? 12.247 -15.448 -1.771 1.00 97.12 326 SER A N 1
ATOM 2482 C CA . SER A 1 326 ? 10.927 -15.465 -1.149 1.00 97.12 326 SER A CA 1
ATOM 2483 C C . SER A 1 326 ? 9.851 -15.594 -2.217 1.00 97.12 326 SER A C 1
ATOM 2485 O O . SER A 1 326 ? 9.954 -15.018 -3.297 1.00 97.12 326 SER A O 1
ATOM 2487 N N . GLU A 1 327 ? 8.819 -16.367 -1.911 1.00 97.81 327 GLU A N 1
ATOM 2488 C CA . GLU A 1 327 ? 7.665 -16.592 -2.775 1.00 97.81 327 GLU A CA 1
ATOM 2489 C C . GLU A 1 327 ? 6.406 -16.163 -2.023 1.00 97.81 327 GLU A C 1
ATOM 2491 O O . GLU A 1 327 ? 6.239 -16.480 -0.843 1.00 97.81 327 GLU A O 1
ATOM 2496 N N . TYR A 1 328 ? 5.552 -15.400 -2.699 1.00 97.88 328 TYR A N 1
ATOM 2497 C CA . TYR A 1 328 ? 4.349 -14.807 -2.135 1.00 97.88 328 TYR A CA 1
ATOM 2498 C C . TYR A 1 328 ? 3.143 -15.265 -2.948 1.00 97.88 328 TYR A C 1
ATOM 2500 O O . TYR A 1 328 ? 3.040 -14.975 -4.140 1.00 97.88 328 TYR A O 1
ATOM 2508 N N . PHE A 1 329 ? 2.242 -15.980 -2.283 1.00 97.25 329 PHE A N 1
ATOM 2509 C CA . PHE A 1 329 ? 0.974 -16.448 -2.826 1.00 97.25 329 PHE A CA 1
ATOM 2510 C C . PHE A 1 329 ? -0.020 -16.574 -1.670 1.00 97.25 329 PHE A C 1
ATOM 2512 O O . PHE A 1 329 ? 0.244 -17.301 -0.710 1.00 97.25 329 PHE A O 1
ATOM 2519 N N . TYR A 1 330 ? -1.135 -15.848 -1.746 1.00 96.38 330 TYR A N 1
ATOM 2520 C CA . TYR A 1 330 ? -2.106 -15.741 -0.655 1.00 96.38 330 TYR A CA 1
ATOM 2521 C C . TYR A 1 330 ? -3.529 -15.920 -1.186 1.00 96.38 330 TYR A C 1
ATOM 2523 O O . TYR A 1 330 ? -4.227 -14.951 -1.487 1.00 96.38 330 TYR A O 1
ATOM 2531 N N . ALA A 1 331 ? -3.968 -17.176 -1.283 1.00 94.75 331 ALA A N 1
ATOM 2532 C CA . ALA A 1 331 ? -5.269 -17.533 -1.851 1.00 94.75 331 ALA A CA 1
ATOM 2533 C C . ALA A 1 331 ? -6.459 -16.928 -1.081 1.00 94.75 331 ALA A C 1
ATOM 2535 O O . ALA A 1 331 ? -7.493 -16.636 -1.677 1.00 94.75 331 ALA A O 1
ATOM 2536 N N . GLY A 1 332 ? -6.330 -16.703 0.232 1.00 93.44 332 GLY A N 1
ATOM 2537 C CA . GLY A 1 332 ? -7.356 -16.040 1.041 1.00 93.44 332 GLY A CA 1
ATOM 2538 C C . GLY A 1 332 ? -7.398 -14.513 0.909 1.00 93.44 332 GLY A C 1
ATOM 2539 O O . GLY A 1 332 ? -8.203 -13.875 1.590 1.00 93.44 332 GLY A O 1
ATOM 2540 N N . GLY A 1 333 ? -6.545 -13.916 0.069 1.00 95.75 333 GLY A N 1
ATOM 2541 C CA . GLY A 1 333 ? -6.587 -12.501 -0.297 1.00 95.75 333 GLY A CA 1
ATOM 2542 C C . GLY A 1 333 ? -6.592 -11.548 0.902 1.00 95.75 333 GLY A C 1
ATOM 2543 O O . GLY A 1 333 ? -5.782 -11.667 1.828 1.00 95.75 333 GLY A O 1
ATOM 2544 N N . LEU A 1 334 ? -7.544 -10.607 0.920 1.00 97.06 334 LEU A N 1
ATOM 2545 C CA . LEU A 1 334 ? -7.645 -9.597 1.979 1.00 97.06 334 LEU A CA 1
ATOM 2546 C C . LEU A 1 334 ? -7.911 -10.182 3.375 1.00 97.06 334 LEU A C 1
ATOM 2548 O O . LEU A 1 334 ? -7.490 -9.586 4.370 1.00 97.06 334 LEU A O 1
ATOM 2552 N N . LEU A 1 335 ? -8.574 -11.341 3.475 1.00 97.31 335 LEU A N 1
ATOM 2553 C CA . LEU A 1 335 ? -8.812 -11.998 4.764 1.00 97.31 335 LEU A CA 1
ATOM 2554 C C . LEU A 1 335 ? -7.489 -12.432 5.400 1.00 97.31 335 LEU A C 1
ATOM 2556 O O . LEU A 1 335 ? -7.266 -12.205 6.589 1.00 97.31 335 LEU A O 1
ATOM 2560 N N . GLU A 1 336 ? -6.587 -13.022 4.616 1.00 97.19 336 GLU A N 1
ATOM 2561 C CA . GLU A 1 336 ? -5.242 -13.354 5.093 1.00 97.19 336 GLU A CA 1
ATOM 2562 C C . GLU A 1 336 ? -4.420 -12.101 5.385 1.00 97.19 336 GLU A C 1
ATOM 2564 O O . GLU A 1 336 ? -3.667 -12.084 6.360 1.00 97.19 336 GLU A O 1
ATOM 2569 N N . TYR A 1 337 ? -4.616 -11.027 4.616 1.00 97.69 337 TYR A N 1
ATOM 2570 C CA . TYR A 1 337 ? -3.895 -9.783 4.853 1.00 97.69 337 TYR A CA 1
ATOM 2571 C C . TYR A 1 337 ? -4.244 -9.161 6.209 1.00 97.69 337 TYR A C 1
ATOM 2573 O O . TYR A 1 337 ? -3.353 -8.812 6.984 1.00 97.69 337 TYR A O 1
ATOM 2581 N N . VAL A 1 338 ? -5.534 -9.075 6.547 1.00 97.94 338 VAL A N 1
ATOM 2582 C CA . VAL A 1 338 ? -5.971 -8.571 7.858 1.00 97.94 338 VAL A CA 1
ATOM 2583 C C . VAL A 1 338 ? -5.475 -9.473 8.990 1.00 97.94 338 VAL A C 1
ATOM 2585 O O . VAL A 1 338 ? -5.012 -8.954 10.006 1.00 97.94 338 VAL A O 1
ATOM 2588 N N . ARG A 1 339 ? -5.485 -10.804 8.814 1.00 96.75 339 ARG A N 1
ATOM 2589 C CA . ARG A 1 339 ? -4.899 -11.740 9.795 1.00 96.75 339 ARG A CA 1
ATOM 2590 C C . ARG A 1 339 ? -3.408 -11.491 9.994 1.00 96.75 339 ARG A C 1
ATOM 2592 O O . ARG A 1 339 ? -2.942 -11.473 11.128 1.00 96.75 339 ARG A O 1
ATOM 2599 N N . TRP A 1 340 ? -2.669 -11.263 8.910 1.00 96.25 340 TRP A N 1
ATOM 2600 C CA . TRP A 1 340 ? -1.242 -10.959 8.964 1.00 96.25 340 TRP A CA 1
ATOM 2601 C C . TRP A 1 340 ? -0.970 -9.638 9.705 1.00 96.25 340 TRP A C 1
ATOM 2603 O O . TRP A 1 340 ? -0.122 -9.604 10.599 1.00 96.25 340 TRP A O 1
ATOM 2613 N N . LEU A 1 341 ? -1.750 -8.585 9.420 1.00 95.50 341 LEU A N 1
ATOM 2614 C CA . LEU A 1 341 ? -1.682 -7.276 10.098 1.00 95.50 341 LEU A CA 1
ATOM 2615 C C . LEU A 1 341 ? -2.070 -7.314 11.585 1.00 95.50 341 LEU A C 1
ATOM 2617 O O . LEU A 1 341 ? -1.791 -6.365 12.320 1.00 95.50 341 LEU A O 1
ATOM 2621 N N . ASN A 1 342 ? -2.760 -8.369 12.011 1.00 96.31 342 ASN A N 1
ATOM 2622 C CA . ASN A 1 342 ? -3.212 -8.570 13.384 1.00 96.31 342 ASN A CA 1
ATOM 2623 C C . ASN A 1 342 ? -2.488 -9.730 14.080 1.00 96.31 342 ASN A C 1
ATOM 2625 O O . ASN A 1 342 ? -2.924 -10.157 15.146 1.00 96.31 342 ASN A O 1
ATOM 2629 N N . SER A 1 343 ? -1.386 -10.229 13.512 1.00 94.38 343 SER A N 1
ATOM 2630 C CA . SER A 1 343 ? -0.636 -11.371 14.052 1.00 94.38 343 SER A CA 1
ATOM 2631 C C . SER A 1 343 ? -0.109 -11.154 15.478 1.00 94.38 343 SER A C 1
ATOM 2633 O O . SER A 1 343 ? 0.076 -12.119 16.218 1.00 94.38 343 SER A O 1
ATOM 2635 N N . ASP A 1 344 ? 0.088 -9.900 15.884 1.00 92.88 344 ASP A N 1
ATOM 2636 C CA . ASP A 1 344 ? 0.558 -9.478 17.204 1.00 92.88 344 ASP A CA 1
ATOM 2637 C C . ASP A 1 344 ? -0.550 -8.909 18.116 1.00 92.88 344 ASP A C 1
ATOM 2639 O O . ASP A 1 344 ? -0.257 -8.457 19.227 1.00 92.88 344 ASP A O 1
ATOM 2643 N N . LYS A 1 345 ? -1.816 -8.946 17.678 1.00 94.00 345 LYS A N 1
ATOM 2644 C CA . LYS A 1 345 ? -2.979 -8.379 18.386 1.00 94.00 345 LYS A CA 1
ATOM 2645 C C . LYS A 1 345 ? -3.939 -9.470 18.857 1.00 94.00 345 LYS A C 1
ATOM 2647 O O . LYS A 1 345 ? -3.918 -10.599 18.370 1.00 94.00 345 LYS A O 1
ATOM 2652 N N . LYS A 1 346 ? -4.829 -9.133 19.793 1.00 95.06 346 LYS A N 1
ATOM 2653 C CA . LYS A 1 346 ? -5.869 -10.041 20.302 1.00 95.06 346 LYS A CA 1
ATOM 2654 C C . LYS A 1 346 ? -7.213 -9.782 19.613 1.00 95.06 346 LYS A C 1
ATOM 2656 O O . LYS A 1 346 ? -7.916 -8.847 20.027 1.00 95.06 346 LYS A O 1
ATOM 2661 N N . PRO A 1 347 ? -7.597 -10.589 18.605 1.00 96.62 347 PRO A N 1
ATOM 2662 C CA . PRO A 1 347 ? -8.841 -10.390 17.871 1.00 96.62 347 PRO A CA 1
ATOM 2663 C C . PRO A 1 347 ? -10.066 -10.595 18.769 1.00 96.62 347 PRO A C 1
ATOM 2665 O O . PRO A 1 347 ? -10.059 -11.443 19.659 1.00 96.62 347 PRO A O 1
ATOM 2668 N N . LEU A 1 348 ? -11.119 -9.809 18.535 1.00 95.69 348 LEU A N 1
ATOM 2669 C CA . LEU A 1 348 ? -12.423 -9.972 19.191 1.00 95.69 348 LEU A CA 1
ATOM 2670 C C . LEU A 1 348 ? -13.285 -11.044 18.521 1.00 95.69 348 LEU A C 1
ATOM 2672 O O . LEU A 1 348 ? -14.138 -11.636 19.169 1.00 95.69 348 LEU A O 1
ATOM 2676 N N . HIS A 1 349 ? -13.082 -11.255 17.225 1.00 96.31 349 HIS A N 1
ATOM 2677 C CA . HIS A 1 349 ? -13.827 -12.194 16.398 1.00 96.31 349 HIS A CA 1
ATOM 2678 C C . HIS A 1 349 ? -12.964 -12.615 15.203 1.00 96.31 349 HIS A C 1
ATOM 2680 O O . HIS A 1 349 ? -11.917 -12.012 14.938 1.00 96.31 349 HIS A O 1
ATOM 2686 N N . ASP A 1 350 ? -13.410 -13.625 14.462 1.00 96.06 350 ASP A N 1
ATOM 2687 C CA . ASP A 1 350 ? -12.738 -14.064 13.241 1.00 96.06 350 ASP A CA 1
ATOM 2688 C C . ASP A 1 350 ? -12.710 -12.961 12.181 1.00 96.06 350 ASP A C 1
ATOM 2690 O O . ASP A 1 350 ? -13.601 -12.117 12.104 1.00 96.06 350 ASP A O 1
ATOM 2694 N N . THR A 1 351 ? -11.670 -12.943 11.351 1.00 96.94 351 THR A N 1
ATOM 2695 C CA . THR A 1 351 ? -11.582 -11.989 10.241 1.00 96.94 351 THR A CA 1
ATOM 2696 C C . THR A 1 351 ? -12.723 -12.221 9.261 1.00 96.94 351 THR A C 1
ATOM 2698 O O . THR A 1 351 ? -12.891 -13.338 8.768 1.00 96.94 351 THR A O 1
ATOM 2701 N N . VAL A 1 352 ? -13.454 -11.156 8.942 1.00 96.44 352 VAL A N 1
ATOM 2702 C CA . VAL A 1 352 ? -14.603 -11.198 8.036 1.00 96.44 352 VAL A CA 1
ATOM 2703 C C . VAL A 1 352 ? -14.417 -10.249 6.874 1.00 96.44 352 VAL A C 1
ATOM 2705 O O . VAL A 1 352 ? -13.693 -9.263 6.978 1.00 96.44 352 VAL A O 1
ATOM 2708 N N . GLY A 1 353 ? -15.083 -10.534 5.766 1.00 96.00 353 GLY A N 1
ATOM 2709 C CA . GLY A 1 353 ? -14.948 -9.747 4.558 1.00 96.00 353 GLY A CA 1
ATOM 2710 C C . GLY A 1 353 ? -15.809 -10.280 3.431 1.00 96.00 353 GLY A C 1
ATOM 2711 O O . GLY A 1 353 ? -16.331 -11.389 3.513 1.00 96.00 353 GLY A O 1
ATOM 2712 N N . PHE A 1 354 ? -15.951 -9.480 2.384 1.00 96.62 354 PHE A N 1
ATOM 2713 C CA . PHE A 1 354 ? -16.744 -9.822 1.214 1.00 96.62 354 PHE A CA 1
ATOM 2714 C C . PHE A 1 354 ? -16.121 -9.245 -0.052 1.00 96.62 354 PHE A C 1
ATOM 2716 O O . PHE A 1 354 ? -15.450 -8.213 -0.013 1.00 96.62 354 PHE A O 1
ATOM 2723 N N . SER A 1 355 ? -16.437 -9.888 -1.176 1.00 95.69 355 SER A N 1
ATOM 2724 C CA . SER A 1 355 ? -16.167 -9.377 -2.515 1.00 95.69 355 SER A CA 1
ATOM 2725 C C . SER A 1 355 ? -17.485 -9.229 -3.271 1.00 95.69 355 SER A C 1
ATOM 2727 O O . SER A 1 355 ? -18.307 -10.147 -3.275 1.00 95.69 355 SER A O 1
ATOM 2729 N N . LYS A 1 356 ? -17.724 -8.065 -3.877 1.00 95.19 356 LYS A N 1
ATOM 2730 C CA . LYS A 1 356 ? -18.951 -7.764 -4.628 1.00 95.19 356 LYS A CA 1
ATOM 2731 C C . LYS A 1 356 ? -18.627 -6.924 -5.857 1.00 95.19 356 LYS A C 1
ATOM 2733 O O . LYS A 1 356 ? -17.774 -6.044 -5.801 1.00 95.19 356 LYS A O 1
ATOM 2738 N N . VAL A 1 357 ? -19.326 -7.174 -6.961 1.00 95.31 357 VAL A N 1
ATOM 2739 C CA . VAL A 1 357 ? -19.230 -6.365 -8.184 1.00 95.31 357 VAL A CA 1
ATOM 2740 C C . VAL A 1 357 ? -20.542 -5.619 -8.375 1.00 95.31 357 VAL A C 1
ATOM 2742 O O . VAL A 1 357 ? -21.601 -6.239 -8.446 1.00 95.31 357 VAL A O 1
ATOM 2745 N N . ILE A 1 358 ? -20.479 -4.293 -8.451 1.00 94.00 358 ILE A N 1
ATOM 2746 C CA . ILE A 1 358 ? -21.639 -3.425 -8.681 1.00 94.00 358 ILE A CA 1
ATOM 2747 C C . ILE A 1 358 ? -21.228 -2.352 -9.684 1.00 94.00 358 ILE A C 1
ATOM 2749 O O . ILE A 1 358 ? -20.179 -1.737 -9.525 1.00 94.00 358 ILE A O 1
ATOM 2753 N N . GLU A 1 359 ? -22.039 -2.137 -10.723 1.00 88.62 359 GLU A N 1
ATOM 2754 C CA . GLU A 1 359 ? -21.782 -1.111 -11.754 1.00 88.62 359 GLU A CA 1
ATOM 2755 C C . GLU A 1 359 ? -20.378 -1.223 -12.397 1.00 88.62 359 GLU A C 1
ATOM 2757 O O . GLU A 1 359 ? -19.754 -0.232 -12.761 1.00 88.62 359 GLU A O 1
ATOM 2762 N N . GLY A 1 360 ? -19.853 -2.449 -12.521 1.00 88.38 360 GLY A N 1
ATOM 2763 C CA . GLY A 1 360 ? -18.507 -2.707 -13.053 1.00 88.38 360 GLY A CA 1
ATOM 2764 C C . GLY A 1 360 ? -17.358 -2.399 -12.082 1.00 88.38 360 GLY A C 1
ATOM 2765 O O . GLY A 1 360 ? -16.203 -2.649 -12.418 1.00 88.38 360 GLY A O 1
ATOM 2766 N N . ILE A 1 361 ? -17.653 -1.910 -10.875 1.00 93.75 361 ILE A N 1
ATOM 2767 C CA . ILE A 1 361 ? -16.680 -1.699 -9.803 1.00 93.75 361 ILE A CA 1
ATOM 2768 C C . ILE A 1 361 ? -16.633 -2.963 -8.945 1.00 93.75 361 ILE A C 1
ATOM 2770 O O . ILE A 1 361 ? -17.648 -3.378 -8.382 1.00 93.75 361 ILE A O 1
ATOM 2774 N N . THR A 1 362 ? -15.455 -3.577 -8.824 1.00 94.88 362 THR A N 1
ATOM 2775 C CA . THR A 1 362 ? -15.253 -4.664 -7.848 1.00 94.88 362 THR A CA 1
ATOM 2776 C C . THR A 1 362 ? -14.848 -4.059 -6.516 1.00 94.88 362 THR A C 1
ATOM 2778 O O . THR A 1 362 ? -13.938 -3.234 -6.467 1.00 94.88 362 THR A O 1
ATOM 2781 N N . ILE A 1 363 ? -15.499 -4.475 -5.442 1.00 96.94 363 ILE A N 1
ATOM 2782 C CA . ILE A 1 363 ? -15.223 -4.056 -4.073 1.00 96.94 363 ILE A CA 1
ATOM 2783 C C . ILE A 1 363 ? -14.843 -5.302 -3.299 1.00 96.94 363 ILE A C 1
ATOM 2785 O O . ILE A 1 363 ? -15.629 -6.241 -3.234 1.00 96.94 363 ILE A O 1
ATOM 2789 N N . ASP A 1 364 ? -13.660 -5.288 -2.709 1.00 97.19 364 ASP A N 1
ATOM 2790 C CA . ASP A 1 364 ? -13.188 -6.318 -1.797 1.00 97.19 364 ASP A CA 1
ATOM 2791 C C . ASP A 1 364 ? -12.830 -5.651 -0.466 1.00 97.19 364 ASP A C 1
ATOM 2793 O O . ASP A 1 364 ? -12.099 -4.655 -0.428 1.00 97.19 364 ASP A O 1
ATOM 2797 N N . VAL A 1 365 ? -13.403 -6.145 0.627 1.00 98.06 365 VAL A N 1
ATOM 2798 C CA . VAL A 1 365 ? -13.220 -5.587 1.969 1.00 98.06 365 VAL A CA 1
ATOM 2799 C C . VAL A 1 365 ? -12.987 -6.724 2.942 1.00 98.06 365 VAL A C 1
ATOM 2801 O O . VAL A 1 365 ? -13.785 -7.652 2.998 1.00 98.06 365 VAL A O 1
ATOM 2804 N N . ALA A 1 366 ? -11.961 -6.599 3.778 1.00 98.38 366 ALA A N 1
ATOM 2805 C CA . ALA A 1 366 ? -11.763 -7.444 4.948 1.00 98.38 366 ALA A CA 1
ATOM 2806 C C . ALA A 1 366 ? -11.548 -6.585 6.191 1.00 98.38 366 ALA A C 1
ATOM 2808 O O . ALA A 1 366 ? -10.904 -5.534 6.136 1.00 98.38 366 ALA A O 1
ATOM 2809 N N . LEU A 1 367 ? -12.071 -7.033 7.327 1.00 97.69 367 LEU A N 1
ATOM 2810 C CA . LEU A 1 367 ? -12.015 -6.297 8.576 1.00 97.69 367 LEU A CA 1
ATOM 2811 C C . LEU A 1 367 ? -12.010 -7.205 9.809 1.00 97.69 367 LEU A C 1
ATOM 2813 O O . LEU A 1 367 ? -12.494 -8.340 9.793 1.00 97.69 367 LEU A O 1
ATOM 2817 N N . GLN A 1 368 ? -11.434 -6.690 10.891 1.00 98.06 368 GLN A N 1
ATOM 2818 C CA . GLN A 1 368 ? -11.388 -7.346 12.193 1.00 98.06 368 GLN A CA 1
ATOM 2819 C C . GLN A 1 368 ? -11.136 -6.320 13.298 1.00 98.06 368 GLN A C 1
ATOM 2821 O O . GLN A 1 368 ? -10.219 -5.505 13.183 1.00 98.06 368 GLN A O 1
ATOM 2826 N N . TRP A 1 369 ? -11.908 -6.385 14.383 1.00 97.94 369 TRP A N 1
ATOM 2827 C CA . TRP A 1 369 ? -11.613 -5.621 15.596 1.00 97.94 369 TRP A CA 1
ATOM 2828 C C . TRP A 1 369 ? -10.728 -6.421 16.555 1.00 97.94 369 TRP A C 1
ATOM 2830 O O . TRP A 1 369 ? -10.920 -7.622 16.751 1.00 97.94 369 TRP A O 1
ATOM 2840 N N . CYS A 1 370 ? -9.800 -5.728 17.212 1.00 96.25 370 CYS A N 1
ATOM 2841 C CA . CYS A 1 370 ? -8.927 -6.267 18.250 1.00 96.25 370 CYS A CA 1
ATOM 2842 C C . CYS A 1 370 ? -9.188 -5.581 19.596 1.00 96.25 370 CYS A C 1
ATOM 2844 O O . CYS A 1 370 ? -9.411 -4.373 19.678 1.00 96.25 370 CYS A O 1
ATOM 2846 N N . SER A 1 371 ? -9.147 -6.357 20.676 1.00 93.62 371 SER A N 1
ATOM 2847 C CA . SER A 1 371 ? -9.441 -5.877 22.033 1.00 93.62 371 SER A CA 1
ATOM 2848 C C . SER A 1 371 ? -8.381 -4.907 22.561 1.00 93.62 371 SER A C 1
ATOM 2850 O O . SER A 1 371 ? -8.723 -3.896 23.176 1.00 93.62 371 SER A O 1
ATOM 2852 N N . ASP A 1 372 ? -7.114 -5.197 22.276 1.00 91.06 372 ASP A N 1
ATOM 2853 C CA . ASP A 1 372 ? -5.911 -4.544 22.794 1.00 91.06 372 ASP A CA 1
ATOM 2854 C C . ASP A 1 372 ? -5.358 -3.428 21.894 1.00 91.06 372 ASP A C 1
ATOM 2856 O O . ASP A 1 372 ? -4.343 -2.815 22.226 1.00 91.06 372 ASP A O 1
ATOM 2860 N N . ALA A 1 373 ? -6.045 -3.126 20.790 1.00 90.44 373 ALA A N 1
ATOM 2861 C CA . ALA A 1 373 ? -5.731 -2.006 19.911 1.00 90.44 373 ALA A CA 1
ATOM 2862 C C . ALA A 1 373 ? -6.598 -0.777 20.243 1.00 90.44 373 ALA A C 1
ATOM 2864 O O . ALA A 1 373 ? -7.813 -0.892 20.414 1.00 90.44 373 ALA A O 1
ATOM 2865 N N . TYR A 1 374 ? -5.973 0.402 20.314 1.00 87.94 374 TYR A N 1
ATOM 2866 C CA . TYR A 1 374 ? -6.618 1.684 20.659 1.00 87.94 374 TYR A CA 1
ATOM 2867 C C . TYR A 1 374 ? -6.655 2.684 19.490 1.00 87.94 374 TYR A C 1
ATOM 2869 O O . TYR A 1 374 ? -7.086 3.822 19.648 1.00 87.94 374 TYR A O 1
ATOM 2877 N N . SER A 1 375 ? -6.200 2.269 18.309 1.00 88.75 375 SER A N 1
ATOM 2878 C CA . SER A 1 375 ? -6.249 3.034 17.062 1.00 88.75 375 SER A CA 1
ATOM 2879 C C . SER A 1 375 ? -6.835 2.176 15.945 1.00 88.75 375 SER A C 1
ATOM 2881 O O . SER A 1 375 ? -6.842 0.945 16.042 1.00 88.75 375 SER A O 1
ATOM 2883 N N . ASP A 1 376 ? -7.356 2.819 14.900 1.00 94.31 376 ASP A N 1
ATOM 2884 C CA . ASP A 1 376 ? -7.754 2.144 13.671 1.00 94.31 376 ASP A CA 1
ATOM 2885 C C . ASP A 1 376 ? -6.581 2.023 12.690 1.00 94.31 376 ASP A C 1
ATOM 2887 O O . ASP A 1 376 ? -5.726 2.900 12.576 1.00 94.31 376 ASP A O 1
ATOM 2891 N N . THR A 1 377 ? -6.540 0.916 11.955 1.00 95.81 377 THR A N 1
ATOM 2892 C CA . THR A 1 377 ? -5.651 0.697 10.811 1.00 95.81 377 THR A CA 1
ATOM 2893 C C . THR A 1 377 ? -6.518 0.436 9.590 1.00 95.81 377 THR A C 1
ATOM 2895 O O . THR A 1 377 ? -7.020 -0.669 9.411 1.00 95.81 377 THR A O 1
ATOM 2898 N N . ILE A 1 378 ? -6.713 1.454 8.749 1.00 97.19 378 ILE A N 1
ATOM 2899 C CA . ILE A 1 378 ? -7.501 1.329 7.517 1.00 97.19 378 ILE A CA 1
ATOM 2900 C C . ILE A 1 378 ? -6.579 1.509 6.321 1.00 97.19 378 ILE A C 1
ATOM 2902 O O . ILE A 1 378 ? -6.026 2.589 6.118 1.00 97.19 378 ILE A O 1
ATOM 2906 N N . LEU A 1 379 ? -6.418 0.453 5.530 1.00 97.69 379 LEU A N 1
ATOM 2907 C CA . LEU A 1 379 ? -5.624 0.463 4.307 1.00 97.69 379 LEU A CA 1
ATOM 2908 C C . LEU A 1 379 ? -6.557 0.449 3.099 1.00 97.69 379 LEU A C 1
ATOM 2910 O O . LEU A 1 379 ? -7.393 -0.442 2.974 1.00 97.69 379 LEU A O 1
ATOM 2914 N N . GLY A 1 380 ? -6.418 1.440 2.220 1.00 97.31 380 GLY A N 1
ATOM 2915 C CA . GLY A 1 380 ? -7.188 1.521 0.983 1.00 97.31 380 GLY A CA 1
ATOM 2916 C C . GLY A 1 380 ? -6.326 1.317 -0.247 1.00 97.31 380 GLY A C 1
ATOM 2917 O O . GLY A 1 380 ? -5.206 1.830 -0.330 1.00 97.31 380 GLY A O 1
ATOM 2918 N N . TYR A 1 381 ? -6.895 0.607 -1.212 1.00 96.69 381 TYR A N 1
ATOM 2919 C CA . TYR A 1 381 ? -6.302 0.331 -2.505 1.00 96.69 381 TYR A CA 1
ATOM 2920 C C . TYR A 1 381 ? -7.313 0.607 -3.614 1.00 96.69 381 TYR A C 1
ATOM 2922 O O . TYR A 1 381 ? -8.487 0.261 -3.490 1.00 96.69 381 TYR A O 1
ATOM 2930 N N . ALA A 1 382 ? -6.847 1.215 -4.699 1.00 94.31 382 ALA A N 1
ATOM 2931 C CA . ALA A 1 382 ? -7.593 1.367 -5.940 1.00 94.31 382 ALA A CA 1
ATOM 2932 C C . ALA A 1 382 ? -6.736 0.798 -7.074 1.00 94.31 382 ALA A C 1
ATOM 2934 O O . ALA A 1 382 ? -5.616 1.261 -7.281 1.00 94.31 382 ALA A O 1
ATOM 2935 N N . ASN A 1 383 ? -7.218 -0.239 -7.760 1.00 91.94 383 ASN A N 1
ATOM 2936 C CA . ASN A 1 383 ? -6.487 -0.959 -8.815 1.00 91.94 383 ASN A CA 1
ATOM 2937 C C . ASN A 1 383 ? -5.075 -1.383 -8.361 1.00 91.94 383 ASN A C 1
ATOM 2939 O O . ASN A 1 383 ? -4.082 -1.097 -9.017 1.00 91.94 383 ASN A O 1
ATOM 2943 N N . SER A 1 384 ? -4.973 -2.002 -7.176 1.00 91.31 384 SER A N 1
ATOM 2944 C CA . SER A 1 384 ? -3.710 -2.381 -6.504 1.00 91.31 384 SER A CA 1
ATOM 2945 C C . SER A 1 384 ? -2.739 -1.241 -6.138 1.00 91.31 384 SER A C 1
ATOM 2947 O O . SER A 1 384 ? -1.661 -1.488 -5.581 1.00 91.31 384 SER A O 1
ATOM 2949 N N . ILE A 1 385 ? -3.128 0.019 -6.335 1.00 89.94 385 ILE A N 1
ATOM 2950 C CA . ILE A 1 385 ? -2.367 1.195 -5.900 1.00 89.94 385 ILE A CA 1
ATOM 2951 C C . ILE A 1 385 ? -2.834 1.625 -4.516 1.00 89.94 385 ILE A C 1
ATOM 2953 O O . ILE A 1 385 ? -4.030 1.766 -4.266 1.00 89.94 385 ILE A O 1
ATOM 2957 N N . ARG A 1 386 ? -1.882 1.840 -3.603 1.00 92.25 386 ARG A N 1
ATOM 2958 C CA . ARG A 1 386 ? -2.171 2.234 -2.221 1.00 92.25 386 ARG A CA 1
ATOM 2959 C C . ARG A 1 386 ? -2.554 3.711 -2.145 1.00 92.25 386 ARG A C 1
ATOM 2961 O O . ARG A 1 386 ? -1.739 4.585 -2.433 1.00 92.25 386 ARG A O 1
ATOM 2968 N N . THR A 1 387 ? -3.757 3.995 -1.662 1.00 94.31 387 THR A N 1
ATOM 2969 C CA . THR A 1 387 ? -4.263 5.363 -1.494 1.00 94.31 387 THR A CA 1
ATOM 2970 C C . THR A 1 387 ? -3.969 5.875 -0.084 1.00 94.31 387 THR A C 1
ATOM 2972 O O . THR A 1 387 ? -4.818 5.825 0.810 1.00 94.31 387 THR A O 1
ATOM 2975 N N . VAL A 1 388 ? -2.726 6.304 0.135 1.00 91.19 388 VAL A N 1
ATOM 2976 C CA . VAL A 1 388 ? -2.207 6.685 1.463 1.00 91.19 388 VAL A CA 1
ATOM 2977 C C . VAL A 1 388 ? -2.901 7.897 2.085 1.00 91.19 388 VAL A C 1
ATOM 2979 O O . VAL A 1 388 ? -3.017 7.954 3.307 1.00 91.19 388 VAL A O 1
ATOM 2982 N N . ASP A 1 389 ? -3.403 8.818 1.261 1.00 91.62 389 ASP A N 1
ATOM 2983 C CA . ASP A 1 389 ? -4.088 10.037 1.712 1.00 91.62 389 ASP A CA 1
ATOM 2984 C C . ASP A 1 389 ? -5.610 9.829 1.831 1.00 91.62 389 ASP A C 1
ATOM 2986 O O . ASP A 1 389 ? -6.357 10.751 2.160 1.00 91.62 389 ASP A O 1
ATOM 2990 N N . GLY A 1 390 ? -6.094 8.608 1.588 1.00 93.88 390 GLY A N 1
ATOM 2991 C CA . GLY A 1 390 ? -7.504 8.254 1.689 1.00 93.88 390 GLY A CA 1
ATOM 2992 C C . GLY A 1 390 ? -8.214 8.226 0.340 1.00 93.88 390 GLY A C 1
ATOM 2993 O O . GLY A 1 390 ? -7.641 7.870 -0.685 1.00 93.88 390 GLY A O 1
ATOM 2994 N N . GLY A 1 391 ? -9.493 8.581 0.328 1.00 95.69 391 GLY A N 1
ATOM 2995 C CA . GLY A 1 391 ? -10.287 8.641 -0.895 1.00 95.69 391 GLY A CA 1
ATOM 2996 C C . GLY A 1 391 ? -11.721 8.200 -0.678 1.00 95.69 391 GLY A C 1
ATOM 2997 O O . GLY A 1 391 ? -12.110 7.777 0.414 1.00 95.69 391 GLY A O 1
ATOM 2998 N N . THR A 1 392 ? -12.501 8.299 -1.746 1.00 97.25 392 THR A N 1
ATOM 2999 C CA . THR A 1 392 ? -13.949 8.069 -1.740 1.00 97.25 392 THR A CA 1
ATOM 3000 C C . THR A 1 392 ? -14.351 6.674 -1.251 1.00 97.25 392 THR A C 1
ATOM 3002 O O . THR A 1 392 ? -15.331 6.546 -0.516 1.00 97.25 392 THR A O 1
ATOM 3005 N N . HIS A 1 393 ? -13.569 5.642 -1.568 1.00 97.25 393 HIS A N 1
ATOM 3006 C CA . HIS A 1 393 ? -13.720 4.268 -1.070 1.00 97.25 393 HIS A CA 1
ATOM 3007 C C . HIS A 1 393 ? -13.532 4.162 0.450 1.00 97.25 393 HIS A C 1
ATOM 3009 O O . HIS A 1 393 ? -14.404 3.634 1.139 1.00 97.25 393 HIS A O 1
ATOM 3015 N N . ILE A 1 394 ? -12.442 4.705 1.005 1.00 97.62 394 ILE A N 1
ATOM 3016 C CA . ILE A 1 394 ? -12.194 4.695 2.460 1.00 97.62 394 ILE A CA 1
ATOM 3017 C C . ILE A 1 394 ? -13.269 5.503 3.200 1.00 97.62 394 ILE A C 1
ATOM 3019 O O . ILE A 1 394 ? -13.754 5.080 4.253 1.00 97.62 394 ILE A O 1
ATOM 3023 N N . ASP A 1 395 ? -13.658 6.655 2.656 1.00 97.25 395 ASP A N 1
ATOM 3024 C CA . ASP A 1 395 ? -14.695 7.502 3.246 1.00 97.25 395 ASP A CA 1
ATOM 3025 C C . ASP A 1 395 ? -16.061 6.797 3.255 1.00 97.25 395 ASP A C 1
ATOM 3027 O O . ASP A 1 395 ? -16.808 6.920 4.230 1.00 97.25 395 ASP A O 1
ATOM 3031 N N . GLY A 1 396 ? -16.358 6.005 2.216 1.00 96.88 396 GLY A N 1
ATOM 3032 C CA . GLY A 1 396 ? -17.522 5.118 2.157 1.00 96.88 396 GLY A CA 1
ATOM 3033 C C . GLY A 1 396 ? -17.532 4.096 3.295 1.00 96.88 396 GLY A C 1
ATOM 3034 O O . GLY A 1 396 ? -18.504 4.030 4.045 1.00 96.88 396 GLY A O 1
ATOM 3035 N N . VAL A 1 397 ? -16.423 3.375 3.505 1.00 97.75 397 VAL A N 1
ATOM 3036 C CA . VAL A 1 397 ? -16.280 2.411 4.617 1.00 97.75 397 VAL A CA 1
ATOM 3037 C C . VAL A 1 397 ? -16.485 3.091 5.971 1.00 97.75 397 VAL A C 1
ATOM 3039 O O . VAL A 1 397 ? -17.278 2.628 6.791 1.00 97.75 397 VAL A O 1
ATOM 3042 N N . LYS A 1 398 ? -15.799 4.214 6.219 1.00 97.12 398 LYS A N 1
ATOM 3043 C CA . LYS A 1 398 ? -15.872 4.936 7.501 1.00 97.12 398 LYS A CA 1
ATOM 3044 C C . LYS A 1 398 ? -17.292 5.408 7.817 1.00 97.12 398 LYS A C 1
ATOM 3046 O O . LYS A 1 398 ? -17.733 5.287 8.965 1.00 97.12 398 LYS A O 1
ATOM 3051 N N . ALA A 1 399 ? -17.992 5.951 6.820 1.00 96.00 399 ALA A N 1
ATOM 3052 C CA . ALA A 1 399 ? -19.375 6.392 6.963 1.00 96.00 399 ALA A CA 1
ATOM 3053 C C . ALA A 1 399 ? -20.311 5.206 7.243 1.00 96.00 399 ALA A C 1
ATOM 3055 O O . ALA A 1 399 ? -21.085 5.254 8.206 1.00 96.00 399 ALA A O 1
ATOM 3056 N N . SER A 1 400 ? -20.172 4.131 6.464 1.00 96.81 400 SER A N 1
ATOM 3057 C CA . SER A 1 400 ? -20.995 2.927 6.566 1.00 96.81 400 SER A CA 1
ATOM 3058 C C . SER A 1 400 ? -20.868 2.249 7.928 1.00 96.81 400 SER A C 1
ATOM 3060 O O . SER A 1 400 ? -21.877 1.991 8.586 1.00 96.81 400 SER A O 1
ATOM 3062 N N . LEU A 1 401 ? -19.635 2.054 8.413 1.00 96.94 401 LEU A N 1
ATOM 3063 C CA . LEU A 1 401 ? -19.355 1.474 9.731 1.00 96.94 401 LEU A CA 1
ATOM 3064 C C . LEU A 1 401 ? -20.036 2.265 10.849 1.00 96.94 401 LEU A C 1
ATOM 3066 O O . LEU A 1 401 ? -20.724 1.699 11.698 1.00 96.94 401 LEU A O 1
ATOM 3070 N N . THR A 1 402 ? -19.871 3.591 10.825 1.00 95.94 402 THR A N 1
ATOM 3071 C CA . THR A 1 402 ? -20.412 4.479 11.860 1.00 95.94 402 THR A CA 1
ATOM 3072 C C . THR A 1 402 ? -21.938 4.421 11.888 1.00 95.94 402 THR A C 1
ATOM 3074 O O . THR A 1 402 ? -22.531 4.290 12.960 1.00 95.94 402 THR A O 1
ATOM 3077 N N . ARG A 1 403 ? -22.586 4.500 10.719 1.00 95.50 403 ARG A N 1
ATOM 3078 C CA . ARG A 1 403 ? -24.049 4.460 10.605 1.00 95.50 403 ARG A CA 1
ATOM 3079 C C . ARG A 1 403 ? -24.609 3.097 11.013 1.00 95.50 403 ARG A C 1
ATOM 3081 O O . ARG A 1 403 ? -25.534 3.043 11.819 1.00 95.50 403 ARG A O 1
ATOM 3088 N N . THR A 1 404 ? -24.037 2.015 10.490 1.00 96.06 404 THR A N 1
ATOM 3089 C CA . THR A 1 404 ? -24.532 0.646 10.698 1.00 96.06 404 THR A CA 1
ATOM 3090 C C . THR A 1 404 ? -24.445 0.240 12.165 1.00 96.06 404 THR A C 1
ATOM 3092 O O . THR A 1 404 ? -25.444 -0.188 12.738 1.00 96.06 404 THR A O 1
ATOM 3095 N N . LEU A 1 405 ? -23.304 0.473 12.823 1.00 95.56 405 LEU A N 1
ATOM 3096 C CA . LEU A 1 405 ? -23.129 0.102 14.230 1.00 95.56 405 LEU A CA 1
ATOM 3097 C C . LEU A 1 405 ? -23.985 0.949 15.183 1.00 95.56 405 LEU A C 1
ATOM 3099 O O . LEU A 1 405 ? -24.528 0.410 16.144 1.00 95.56 405 LEU A O 1
ATOM 3103 N N . ASN A 1 406 ? -24.196 2.242 14.905 1.00 94.50 406 ASN A N 1
ATOM 3104 C CA . ASN A 1 406 ? -25.149 3.043 15.685 1.00 94.50 406 ASN A CA 1
ATOM 3105 C C . ASN A 1 406 ? -26.596 2.544 15.513 1.00 94.50 406 ASN A C 1
ATOM 3107 O O . ASN A 1 406 ? -27.339 2.485 16.492 1.00 94.50 406 ASN A O 1
ATOM 3111 N N . ASN A 1 407 ? -27.003 2.180 14.293 1.00 93.62 407 ASN A N 1
ATOM 3112 C CA . ASN A 1 407 ? -28.350 1.671 14.026 1.00 93.62 407 ASN A CA 1
ATOM 3113 C C . ASN A 1 407 ? -28.591 0.323 14.719 1.00 93.62 407 ASN A C 1
ATOM 3115 O O . ASN A 1 407 ? -29.601 0.160 15.405 1.00 93.62 407 ASN A O 1
ATOM 3119 N N . LEU A 1 408 ? -27.645 -0.612 14.596 1.00 93.62 408 LEU A N 1
ATOM 3120 C CA . LEU A 1 408 ? -27.717 -1.914 15.257 1.00 93.62 408 LEU A CA 1
ATOM 3121 C C . LEU A 1 408 ? -27.672 -1.782 16.782 1.00 93.62 408 LEU A C 1
ATOM 3123 O O . LEU A 1 408 ? -28.477 -2.413 17.459 1.00 93.62 408 LEU A O 1
ATOM 3127 N N . GLY A 1 409 ? -26.822 -0.904 17.325 1.00 91.69 409 GLY A N 1
ATOM 3128 C CA . GLY A 1 409 ? -26.736 -0.667 18.769 1.00 91.69 409 GLY A CA 1
ATOM 3129 C C . GLY A 1 409 ? -28.006 -0.074 19.386 1.00 91.69 409 GLY A C 1
ATOM 3130 O O . GLY A 1 409 ? -28.335 -0.390 20.531 1.00 91.69 409 GLY A O 1
ATOM 3131 N N . LYS A 1 410 ? -28.755 0.744 18.632 1.00 90.81 410 LYS A N 1
ATOM 3132 C CA . LYS A 1 410 ? -30.093 1.211 19.037 1.00 90.81 410 LYS A CA 1
ATOM 3133 C C . LYS A 1 410 ? -31.129 0.090 18.955 1.00 90.81 410 LYS A C 1
ATOM 3135 O O . LYS A 1 410 ? -31.913 -0.090 19.883 1.00 90.81 410 LYS A O 1
ATOM 3140 N N . LYS A 1 411 ? -31.109 -0.700 17.873 1.00 89.31 411 LYS A N 1
ATOM 3141 C CA . LYS A 1 411 ? -32.024 -1.837 17.664 1.00 89.31 411 LYS A CA 1
ATOM 3142 C C . LYS A 1 411 ? -31.866 -2.909 18.751 1.00 89.31 411 LYS A C 1
ATOM 3144 O O . LYS A 1 411 ? -32.870 -3.423 19.238 1.00 89.31 411 LYS A O 1
ATOM 3149 N N . SER A 1 412 ? -30.636 -3.190 19.182 1.00 86.19 412 SER A N 1
ATOM 3150 C CA . SER A 1 412 ? -30.330 -4.131 20.269 1.00 86.19 412 SER A CA 1
ATOM 3151 C C . SER A 1 412 ? -30.537 -3.553 21.677 1.00 86.19 412 SER A C 1
ATOM 3153 O O . SER A 1 412 ? -30.379 -4.273 22.659 1.00 86.19 412 SER A O 1
ATOM 3155 N N . LYS A 1 413 ? -30.922 -2.270 21.804 1.00 85.44 413 LYS A N 1
ATOM 3156 C CA . LYS A 1 413 ? -31.111 -1.535 23.076 1.00 85.44 413 LYS A CA 1
ATOM 3157 C C . LYS A 1 413 ? -29.856 -1.438 23.958 1.00 85.44 413 L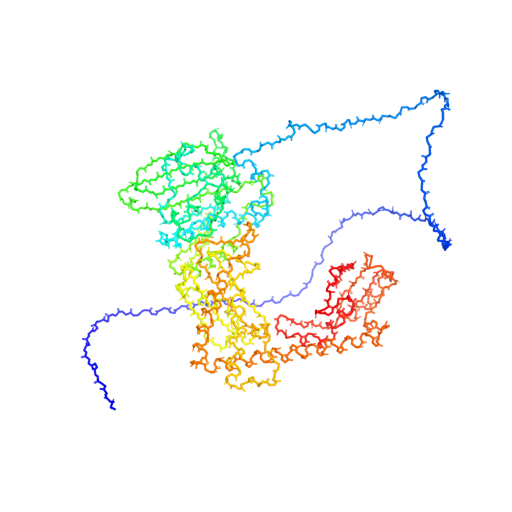YS A C 1
ATOM 3159 O O . LYS A 1 413 ? -29.960 -1.072 25.130 1.00 85.44 413 LYS A O 1
ATOM 3164 N N . ILE A 1 414 ? -28.681 -1.732 23.405 1.00 82.06 414 ILE A N 1
ATOM 3165 C CA . ILE A 1 414 ? -27.384 -1.583 24.084 1.00 82.06 414 ILE A CA 1
ATOM 3166 C C . ILE A 1 414 ? -27.027 -0.103 24.204 1.00 82.06 414 ILE A C 1
ATOM 3168 O O . ILE A 1 414 ? -26.541 0.343 25.243 1.00 82.06 414 ILE A O 1
ATOM 3172 N N . ILE A 1 415 ? -27.315 0.661 23.149 1.00 82.44 415 ILE A N 1
ATOM 3173 C CA . ILE A 1 415 ? -27.271 2.122 23.151 1.00 82.44 415 ILE A CA 1
ATOM 3174 C C . ILE A 1 415 ? -28.693 2.607 23.417 1.00 82.44 415 ILE A C 1
ATOM 3176 O O . ILE A 1 415 ? -29.600 2.335 22.627 1.00 82.44 415 ILE A O 1
ATOM 3180 N N . LYS A 1 416 ? -28.912 3.322 24.523 1.00 79.44 416 LYS A N 1
ATOM 3181 C CA . LYS A 1 416 ? -30.231 3.896 24.819 1.00 79.44 416 LYS A CA 1
ATOM 3182 C C . LYS A 1 416 ? -30.447 5.143 23.965 1.00 79.44 416 LYS A C 1
ATOM 3184 O O . LYS A 1 416 ? -29.501 5.864 23.670 1.00 79.44 416 LYS A O 1
ATOM 3189 N N . ASP A 1 417 ? -31.699 5.481 23.662 1.00 67.81 417 ASP A N 1
ATOM 3190 C CA . ASP A 1 417 ? -32.020 6.673 22.851 1.00 67.81 417 ASP A CA 1
ATOM 3191 C C . ASP A 1 417 ? -31.557 8.001 23.472 1.00 67.81 417 ASP A C 1
ATOM 3193 O O . ASP A 1 417 ? -31.376 8.992 22.770 1.00 67.81 417 ASP A O 1
ATOM 3197 N N . LYS A 1 418 ? -31.362 8.024 24.796 1.00 72.00 418 LYS A N 1
ATOM 3198 C CA . LYS A 1 418 ? -30.850 9.185 25.539 1.00 72.00 418 LYS A CA 1
ATOM 3199 C C . LYS A 1 418 ? -29.321 9.230 25.617 1.00 72.00 418 LYS A C 1
ATOM 3201 O O . LYS A 1 418 ? -28.779 10.225 26.096 1.00 72.00 418 LYS A O 1
ATOM 3206 N N . ASP A 1 419 ? -28.641 8.161 25.210 1.00 76.31 419 ASP A N 1
ATOM 3207 C CA . ASP A 1 419 ? -27.188 8.085 25.269 1.00 76.31 419 ASP A CA 1
ATOM 3208 C C . ASP A 1 419 ? -26.559 8.868 24.111 1.00 76.31 419 ASP A C 1
ATOM 3210 O O . ASP A 1 419 ? -27.140 9.061 23.042 1.00 76.31 419 ASP A O 1
ATOM 3214 N N . ILE A 1 420 ? -25.331 9.332 24.335 1.00 79.31 420 ILE A N 1
ATOM 3215 C CA . ILE A 1 420 ? -24.541 10.014 23.312 1.00 79.31 420 ILE A CA 1
ATOM 3216 C C . ILE A 1 420 ? -24.255 9.018 22.182 1.00 79.31 420 ILE A C 1
ATOM 3218 O O . ILE A 1 420 ? -23.717 7.938 22.426 1.00 79.31 420 ILE A O 1
ATOM 3222 N N . SER A 1 421 ? -24.575 9.399 20.943 1.00 85.00 421 SER A N 1
ATOM 3223 C CA . SER A 1 421 ? -24.269 8.593 19.758 1.00 85.00 421 SER A CA 1
ATOM 3224 C C . SER A 1 421 ? -22.768 8.341 19.626 1.00 85.00 421 SER A C 1
ATOM 3226 O O . SER A 1 421 ? -21.955 9.243 19.856 1.00 85.00 421 SER A O 1
ATOM 3228 N N . LEU A 1 422 ? -22.392 7.142 19.187 1.00 90.81 422 LEU A N 1
ATOM 3229 C CA . LEU A 1 422 ? -20.994 6.810 18.946 1.00 90.81 422 LEU A CA 1
ATOM 3230 C C . LEU A 1 422 ? -20.483 7.590 17.729 1.00 90.81 422 LEU A C 1
ATOM 3232 O O . LEU A 1 422 ? -21.065 7.514 16.646 1.00 90.81 422 LEU A O 1
ATOM 3236 N N . SER A 1 423 ? -19.386 8.331 17.899 1.00 93.06 423 SER A N 1
ATOM 3237 C CA . SER A 1 423 ? -18.670 8.942 16.782 1.00 93.06 423 SER A CA 1
ATOM 3238 C C . SER A 1 423 ? -17.955 7.863 15.966 1.00 93.06 423 SER A C 1
ATOM 3240 O O . SER A 1 423 ? -17.721 6.749 16.443 1.00 93.06 423 SER A O 1
ATOM 3242 N N . GLY A 1 424 ? -17.554 8.203 14.740 1.00 92.62 424 GLY A N 1
ATOM 3243 C CA . GLY A 1 424 ? -16.804 7.270 13.902 1.00 92.62 424 GLY A CA 1
ATOM 3244 C C . GLY A 1 424 ? -15.458 6.856 14.503 1.00 92.62 424 GLY A C 1
ATOM 3245 O O . GLY A 1 424 ? -15.020 5.738 14.273 1.00 92.62 424 GLY A O 1
ATOM 3246 N N . GLU A 1 425 ? -14.813 7.716 15.295 1.00 92.31 425 GLU A N 1
ATOM 3247 C CA . GLU A 1 425 ? -13.563 7.372 15.989 1.00 92.31 425 GLU A CA 1
ATOM 3248 C C . GLU A 1 425 ? -13.790 6.286 17.045 1.00 92.31 425 GLU A C 1
ATOM 3250 O O . GLU A 1 425 ? -13.028 5.327 17.106 1.00 92.31 425 GLU A O 1
ATOM 3255 N N . HIS A 1 426 ? -14.882 6.373 17.814 1.00 94.31 426 HIS A N 1
ATOM 3256 C CA . HIS A 1 426 ? -15.201 5.367 18.834 1.00 94.31 426 HIS A CA 1
ATOM 3257 C C . HIS A 1 426 ? -15.522 4.009 18.208 1.00 94.31 426 HIS A C 1
ATOM 3259 O O . HIS A 1 426 ? -15.118 2.971 18.718 1.00 94.31 426 HIS A O 1
ATOM 3265 N N . VAL A 1 427 ? -16.254 4.020 17.092 1.00 95.62 427 VAL A N 1
ATOM 3266 C CA . VAL A 1 427 ? -16.652 2.806 16.370 1.00 95.62 427 VAL A CA 1
ATOM 3267 C C . VAL A 1 427 ? -15.447 2.074 15.774 1.00 95.62 427 VAL A C 1
ATOM 3269 O O . VAL A 1 427 ? -15.417 0.844 15.734 1.00 95.62 427 VAL A O 1
ATOM 3272 N N . ARG A 1 428 ? -14.454 2.824 15.294 1.00 96.62 428 ARG A N 1
ATOM 3273 C CA . ARG A 1 428 ? -13.277 2.257 14.634 1.00 96.62 428 ARG A CA 1
ATOM 3274 C C . ARG A 1 428 ? -12.134 1.954 15.598 1.00 96.62 428 ARG A C 1
ATOM 3276 O O . ARG A 1 428 ? -11.153 1.368 15.165 1.00 96.62 428 ARG A O 1
ATOM 3283 N N . GLU A 1 429 ? -12.230 2.293 16.884 1.00 94.75 429 GLU A N 1
ATOM 3284 C CA . GLU A 1 429 ? -11.165 1.972 17.839 1.00 94.75 429 GLU A CA 1
ATOM 3285 C C . GLU A 1 429 ? -10.826 0.470 17.797 1.00 94.75 429 GLU A C 1
ATOM 3287 O O . GLU A 1 429 ? -11.687 -0.388 17.996 1.00 94.75 429 GLU A O 1
ATOM 3292 N N . GLY A 1 430 ? -9.559 0.153 17.519 1.00 94.50 430 GLY A N 1
ATOM 3293 C CA . GLY A 1 430 ? -9.056 -1.214 17.403 1.00 94.50 430 GLY A CA 1
ATOM 3294 C C . GLY A 1 430 ? -9.484 -1.973 16.145 1.00 94.50 430 GLY A C 1
ATOM 3295 O O . GLY A 1 430 ? -9.286 -3.183 16.087 1.00 94.50 430 GLY A O 1
ATOM 3296 N N . LEU A 1 431 ? -10.061 -1.296 15.152 1.00 97.94 431 LEU A N 1
ATOM 3297 C CA . LEU A 1 431 ? -10.390 -1.864 13.847 1.00 97.94 431 LEU A CA 1
ATOM 3298 C C . LEU A 1 431 ? -9.146 -1.942 12.959 1.00 97.94 431 LEU A C 1
ATOM 3300 O O . LEU A 1 431 ? -8.516 -0.924 12.682 1.00 97.94 431 LEU A O 1
ATOM 3304 N N . THR A 1 432 ? -8.876 -3.116 12.402 1.00 98.38 432 THR A N 1
ATOM 3305 C CA . THR A 1 432 ? -8.049 -3.262 11.200 1.00 98.38 432 THR A CA 1
ATOM 3306 C C . THR A 1 432 ? -8.971 -3.544 10.022 1.00 98.38 432 THR A C 1
ATOM 3308 O O . THR A 1 432 ? -9.759 -4.484 10.069 1.00 98.38 432 THR A O 1
ATOM 3311 N N . CYS A 1 433 ? -8.886 -2.736 8.971 1.00 98.06 433 CYS A N 1
ATOM 3312 C CA . CYS A 1 433 ? -9.697 -2.866 7.767 1.00 98.06 433 CYS A CA 1
ATOM 3313 C C . CYS A 1 433 ? -8.818 -2.684 6.530 1.00 98.06 433 CYS A C 1
ATOM 3315 O O . CYS A 1 433 ? -8.058 -1.721 6.437 1.00 98.06 433 CYS A O 1
ATOM 3317 N N . VAL A 1 434 ? -8.961 -3.571 5.555 1.00 98.44 434 VAL A N 1
ATOM 3318 C CA . VAL A 1 434 ? -8.376 -3.411 4.225 1.00 98.44 434 VAL A CA 1
ATOM 3319 C C . VAL A 1 434 ? -9.514 -3.336 3.218 1.00 98.44 434 VAL A C 1
ATOM 3321 O O . VAL A 1 434 ? -10.400 -4.186 3.227 1.00 98.44 434 VAL A O 1
ATOM 3324 N N . ILE A 1 435 ? -9.498 -2.309 2.372 1.00 98.06 435 ILE A N 1
ATOM 3325 C CA . ILE A 1 435 ? -10.425 -2.150 1.252 1.00 98.06 435 ILE A CA 1
ATOM 3326 C C . ILE A 1 435 ? -9.642 -2.045 -0.052 1.00 98.06 435 ILE A C 1
ATOM 3328 O O . ILE A 1 435 ? -8.746 -1.212 -0.179 1.00 98.06 435 ILE A O 1
ATOM 3332 N N . SER A 1 436 ? -10.013 -2.860 -1.031 1.00 97.38 436 SER A N 1
ATOM 3333 C CA . SER A 1 436 ? -9.515 -2.806 -2.399 1.00 97.38 436 SER A CA 1
ATOM 3334 C C . SER A 1 436 ? -10.684 -2.590 -3.350 1.00 97.38 436 SER A C 1
ATOM 3336 O O . SER A 1 436 ? -11.653 -3.348 -3.337 1.00 97.38 436 SER A O 1
ATOM 3338 N N . VAL A 1 437 ? -10.609 -1.546 -4.172 1.00 96.69 437 VAL A N 1
ATOM 3339 C CA . VAL A 1 437 ? -11.576 -1.297 -5.244 1.00 96.69 437 VAL A CA 1
ATOM 3340 C C . VAL A 1 437 ? -10.908 -1.457 -6.603 1.00 96.69 437 VAL A C 1
ATOM 3342 O O . VAL A 1 437 ? -9.802 -0.963 -6.823 1.00 96.69 437 VAL A O 1
ATOM 3345 N N . LYS A 1 438 ? -11.580 -2.143 -7.527 1.00 93.88 438 LYS A N 1
ATOM 3346 C CA . LYS A 1 438 ? -11.204 -2.216 -8.940 1.00 93.88 438 LYS A CA 1
ATOM 3347 C C . LYS A 1 438 ? -12.166 -1.339 -9.727 1.00 93.88 438 LYS A C 1
ATOM 3349 O O . LYS A 1 438 ? -13.334 -1.693 -9.874 1.00 93.88 438 LYS A O 1
ATOM 3354 N N . VAL A 1 439 ? -11.684 -0.184 -10.166 1.00 92.00 439 VAL A N 1
ATOM 3355 C CA . VAL A 1 439 ? -12.456 0.863 -10.842 1.00 92.00 439 VAL A CA 1
ATOM 3356 C C . VAL A 1 439 ? -11.993 0.936 -12.300 1.00 92.00 439 VAL A C 1
ATOM 3358 O O . VAL A 1 439 ? -10.784 1.036 -12.522 1.00 92.00 439 VAL A O 1
ATOM 3361 N N . PRO A 1 440 ? -12.902 0.907 -13.291 1.00 86.75 440 PRO A N 1
ATOM 3362 C CA . PRO A 1 440 ? -12.515 0.991 -14.701 1.00 86.75 440 PRO A CA 1
ATOM 3363 C C . PRO A 1 440 ? -11.864 2.323 -15.095 1.00 86.75 440 PRO A C 1
ATOM 3365 O O . PRO A 1 440 ? -10.826 2.334 -15.747 1.00 86.75 440 PRO A O 1
ATOM 3368 N N . ASN A 1 441 ? -12.439 3.444 -14.648 1.00 84.81 441 ASN A N 1
ATOM 3369 C CA . ASN A 1 441 ? -11.936 4.797 -14.910 1.00 84.81 441 ASN A CA 1
ATOM 3370 C C . ASN A 1 441 ? -11.605 5.500 -13.582 1.00 84.81 441 ASN A C 1
ATOM 3372 O O . ASN A 1 441 ? -12.384 6.330 -13.109 1.00 84.81 441 ASN A O 1
ATOM 3376 N N . PRO A 1 442 ? -10.504 5.121 -12.915 1.00 87.69 442 PRO A N 1
ATOM 3377 C CA . PRO A 1 442 ? -10.111 5.744 -11.659 1.00 87.69 442 PRO A CA 1
ATOM 3378 C C . PRO A 1 442 ? -9.619 7.182 -11.886 1.00 87.69 442 PRO A C 1
ATOM 3380 O O . PRO A 1 442 ? -8.788 7.452 -12.751 1.00 87.69 442 PRO A O 1
ATOM 3383 N N . GLU A 1 443 ? -10.085 8.096 -11.048 1.00 88.50 443 GLU A N 1
ATOM 3384 C CA . GLU A 1 443 ? -9.664 9.489 -10.984 1.00 88.50 443 GLU A CA 1
ATOM 3385 C C . GLU A 1 443 ? -8.944 9.721 -9.656 1.00 88.50 443 GLU A C 1
ATOM 3387 O O . GLU A 1 443 ? -9.479 9.441 -8.581 1.00 88.50 443 GLU A O 1
ATOM 3392 N N . PHE A 1 444 ? -7.718 10.237 -9.717 1.00 87.00 444 PHE A N 1
ATOM 3393 C CA . PHE A 1 444 ? -6.928 10.571 -8.534 1.00 87.00 444 PHE A CA 1
ATOM 3394 C C . PHE A 1 444 ? -6.764 12.089 -8.418 1.00 87.00 444 PHE A C 1
ATOM 3396 O O . PHE A 1 444 ? -6.614 12.770 -9.429 1.00 87.00 444 PHE A O 1
ATOM 3403 N N . GLU A 1 445 ? -6.723 12.622 -7.190 1.00 83.56 445 GLU A N 1
ATOM 3404 C CA . GLU A 1 445 ? -6.552 14.071 -6.943 1.00 83.56 445 GLU A CA 1
ATOM 3405 C C . GLU A 1 445 ? -5.200 14.622 -7.460 1.00 83.56 445 GLU A C 1
ATOM 3407 O O . GLU A 1 445 ? -5.027 15.833 -7.587 1.00 83.56 445 GLU A O 1
ATOM 3412 N N . GLY A 1 446 ? -4.238 13.749 -7.793 1.00 72.69 446 GLY A N 1
ATOM 3413 C CA . GLY A 1 446 ? -2.965 14.119 -8.410 1.00 72.69 446 GLY A CA 1
ATOM 3414 C C . GLY A 1 446 ? -2.155 12.926 -8.934 1.00 72.69 446 GLY A C 1
ATOM 3415 O O . GLY A 1 446 ? -2.500 11.764 -8.712 1.00 72.69 446 GLY A O 1
ATOM 3416 N N . GLN A 1 447 ? -1.029 13.223 -9.597 1.00 68.12 447 GLN A N 1
ATOM 3417 C CA . GLN A 1 447 ? -0.152 12.237 -10.255 1.00 68.12 447 GLN A CA 1
ATOM 3418 C C . GLN A 1 447 ? 0.382 11.154 -9.313 1.00 68.12 447 GLN A C 1
ATOM 3420 O O . GLN A 1 447 ? 0.601 10.022 -9.733 1.00 68.12 447 GLN A O 1
ATOM 3425 N N . THR A 1 448 ? 0.597 11.486 -8.042 1.00 70.06 448 THR A N 1
ATOM 3426 C CA . THR A 1 448 ? 1.104 10.547 -7.034 1.00 70.06 448 THR A CA 1
ATOM 3427 C C . THR A 1 448 ? 0.085 9.467 -6.658 1.00 70.06 448 THR A C 1
ATOM 3429 O O . THR A 1 448 ? 0.421 8.587 -5.871 1.00 70.06 448 THR A O 1
ATOM 3432 N N . LYS A 1 449 ? -1.145 9.527 -7.203 1.00 82.81 449 LYS A N 1
ATOM 3433 C CA . LYS A 1 449 ? -2.232 8.547 -7.023 1.00 82.81 449 LYS A CA 1
ATOM 3434 C C . LYS A 1 449 ? -2.516 8.216 -5.552 1.00 82.81 449 LYS A C 1
ATOM 3436 O O . LYS A 1 449 ? -2.871 7.093 -5.204 1.00 82.81 449 LYS A O 1
ATOM 3441 N N . THR A 1 450 ? -2.349 9.197 -4.665 1.00 86.69 450 THR A N 1
ATOM 3442 C CA . THR A 1 450 ? -2.443 8.983 -3.215 1.00 86.69 450 THR A CA 1
ATOM 3443 C C . THR A 1 450 ? -3.870 9.044 -2.685 1.00 86.69 450 THR A C 1
ATOM 3445 O O . THR A 1 450 ? -4.125 8.506 -1.606 1.00 86.69 450 THR A O 1
ATOM 3448 N N . ARG A 1 451 ? -4.802 9.650 -3.435 1.00 93.00 451 ARG A N 1
ATOM 3449 C CA . ARG A 1 451 ? -6.204 9.817 -3.043 1.00 93.00 451 ARG A CA 1
ATOM 3450 C C . ARG A 1 451 ? -7.163 9.606 -4.209 1.00 93.00 451 ARG A C 1
ATOM 3452 O O . ARG A 1 451 ? -7.015 10.259 -5.240 1.00 93.00 451 ARG A O 1
ATOM 3459 N N . LEU A 1 452 ? -8.129 8.702 -4.032 1.00 94.62 452 LEU A N 1
ATOM 3460 C CA . LEU A 1 452 ? -9.169 8.402 -5.025 1.00 94.62 452 LEU A CA 1
ATOM 3461 C C . LEU A 1 452 ? -10.295 9.446 -4.970 1.00 94.62 452 LEU A C 1
ATOM 3463 O O . LEU A 1 452 ? -10.823 9.713 -3.887 1.00 94.62 452 LEU A O 1
ATOM 3467 N N . GLY A 1 453 ? -10.666 9.991 -6.129 1.00 94.50 453 GLY A N 1
ATOM 3468 C CA . GLY A 1 453 ? -11.619 11.092 -6.289 1.00 94.50 453 GLY A CA 1
ATOM 3469 C C . GLY A 1 453 ? -13.013 10.703 -6.795 1.00 94.50 453 GLY A C 1
ATOM 3470 O O . GLY A 1 453 ? -13.931 11.497 -6.620 1.00 94.50 453 GLY A O 1
ATOM 3471 N N . ASN A 1 454 ? -13.204 9.500 -7.353 1.00 93.94 454 ASN A N 1
ATOM 3472 C CA . ASN A 1 454 ? -14.474 9.038 -7.943 1.00 93.94 454 ASN A CA 1
ATOM 3473 C C . ASN A 1 454 ? -15.660 9.080 -6.951 1.00 93.94 454 ASN A C 1
ATOM 3475 O O . ASN A 1 454 ? -15.713 8.238 -6.039 1.00 93.94 454 ASN A O 1
ATOM 3479 N N . PRO A 1 455 ? -16.634 10.002 -7.089 1.00 93.75 455 PRO A N 1
ATOM 3480 C CA . PRO A 1 455 ? -17.745 10.133 -6.140 1.00 93.75 455 PRO A CA 1
ATOM 3481 C C . PRO A 1 455 ? -18.693 8.925 -6.113 1.00 93.75 455 PRO A C 1
ATOM 3483 O O . PRO A 1 455 ? -19.261 8.603 -5.067 1.00 93.75 455 PRO A O 1
ATOM 3486 N N . GLU A 1 456 ? -18.863 8.245 -7.244 1.00 94.38 456 GLU A N 1
ATOM 3487 C CA . GLU A 1 456 ? -19.680 7.043 -7.408 1.00 94.38 456 GLU A CA 1
ATOM 3488 C C . GLU A 1 456 ? -19.168 5.887 -6.544 1.00 94.38 456 GLU A C 1
ATOM 3490 O O . GLU A 1 456 ? -19.959 5.246 -5.848 1.00 94.38 456 GLU A O 1
ATOM 3495 N N . VAL A 1 457 ? -17.844 5.710 -6.457 1.00 96.44 457 VAL A N 1
ATOM 3496 C CA . VAL A 1 457 ? -17.211 4.650 -5.655 1.00 96.44 457 VAL A CA 1
ATOM 3497 C C . VAL A 1 457 ? -17.627 4.752 -4.188 1.00 96.44 457 VAL A C 1
ATOM 3499 O O . VAL A 1 457 ? -17.907 3.734 -3.555 1.00 96.44 457 VAL A O 1
ATOM 3502 N N . ARG A 1 458 ? -17.758 5.972 -3.645 1.00 96.50 458 ARG A N 1
ATOM 3503 C CA . ARG A 1 458 ? -18.209 6.176 -2.260 1.00 96.50 458 ARG A CA 1
ATOM 3504 C C . ARG A 1 458 ? -19.587 5.570 -2.012 1.00 96.50 458 ARG A C 1
ATOM 3506 O O . ARG A 1 458 ? -19.779 4.933 -0.979 1.00 96.50 458 ARG A O 1
ATOM 3513 N N . ARG A 1 459 ? -20.546 5.794 -2.919 1.00 95.31 459 ARG A N 1
ATOM 3514 C CA . ARG A 1 459 ? -21.930 5.309 -2.761 1.00 95.31 459 ARG A CA 1
ATOM 3515 C C . ARG A 1 459 ? -21.987 3.789 -2.809 1.00 95.31 459 ARG A C 1
ATOM 3517 O O . ARG A 1 459 ? -22.632 3.183 -1.959 1.00 95.31 459 ARG A O 1
ATOM 3524 N N . VAL A 1 460 ? -21.291 3.194 -3.773 1.00 96.19 460 VAL A N 1
ATOM 3525 C CA . VAL A 1 460 ? -21.299 1.742 -3.980 1.00 96.19 460 VAL A CA 1
ATOM 3526 C C . VAL A 1 460 ? -20.634 1.017 -2.804 1.00 96.19 460 VAL A C 1
ATOM 3528 O O . VAL A 1 460 ? -21.171 0.029 -2.299 1.00 96.19 460 VAL A O 1
ATOM 3531 N N . VAL A 1 461 ? -19.505 1.539 -2.311 1.00 97.44 461 VAL A N 1
ATOM 3532 C CA . VAL A 1 461 ? -18.822 0.995 -1.128 1.00 97.44 461 VAL A CA 1
ATOM 3533 C C . VAL A 1 461 ? -19.678 1.148 0.128 1.00 97.44 461 VAL A C 1
ATOM 3535 O O . VAL A 1 461 ? -19.835 0.180 0.868 1.00 97.44 461 VAL A O 1
ATOM 3538 N N . ASP A 1 462 ? -20.262 2.327 0.361 1.00 96.25 462 ASP A N 1
ATOM 3539 C CA . ASP A 1 462 ? -21.110 2.582 1.533 1.00 96.25 462 ASP A CA 1
ATOM 3540 C C . ASP A 1 462 ? -22.287 1.594 1.614 1.00 96.25 462 ASP A C 1
ATOM 3542 O O . ASP A 1 462 ? -22.506 0.979 2.662 1.00 96.25 462 ASP A O 1
ATOM 3546 N N . ALA A 1 463 ? -22.986 1.385 0.492 1.00 95.94 463 ALA A N 1
ATOM 3547 C CA . ALA A 1 463 ? -24.107 0.453 0.396 1.00 95.94 463 ALA A CA 1
ATOM 3548 C C . ALA A 1 463 ? -23.677 -1.006 0.613 1.00 95.94 463 ALA A C 1
ATOM 3550 O O . ALA A 1 463 ? -24.297 -1.714 1.404 1.00 95.94 463 ALA A O 1
ATOM 3551 N N . SER A 1 464 ? -22.590 -1.438 -0.035 1.00 96.88 464 SER A N 1
ATOM 3552 C CA . SER A 1 464 ? -22.117 -2.827 0.046 1.00 96.88 464 SER A CA 1
ATOM 3553 C C . SER A 1 464 ? -21.650 -3.195 1.455 1.00 96.88 464 SER A C 1
ATOM 3555 O O . SER A 1 464 ? -21.983 -4.262 1.965 1.00 96.88 464 SER A O 1
ATOM 3557 N N . VAL A 1 465 ? -20.911 -2.291 2.109 1.00 97.25 465 VAL A N 1
ATOM 3558 C CA . VAL A 1 465 ? -20.452 -2.492 3.490 1.00 97.25 465 VAL A CA 1
ATOM 3559 C C . VAL A 1 465 ? -21.635 -2.504 4.455 1.00 97.25 465 VAL A C 1
ATOM 3561 O O . VAL A 1 465 ? -21.649 -3.318 5.374 1.00 97.25 465 VAL A O 1
ATOM 3564 N N . GLN A 1 466 ? -22.637 -1.644 4.245 1.00 96.69 466 GLN A N 1
ATOM 3565 C CA . GLN A 1 466 ? -23.816 -1.596 5.107 1.00 96.69 466 GLN A CA 1
ATOM 3566 C C . GLN A 1 466 ? -24.612 -2.899 5.023 1.00 96.69 466 GLN A C 1
ATOM 3568 O O . GLN A 1 466 ? -24.996 -3.436 6.060 1.00 96.69 466 GLN A O 1
ATOM 3573 N N . GLU A 1 467 ? -24.864 -3.387 3.809 1.00 96.31 467 GLU A N 1
ATOM 3574 C CA . GLU A 1 467 ? -25.593 -4.629 3.547 1.00 96.31 467 GLU A CA 1
ATOM 3575 C C . GLU A 1 467 ? -24.912 -5.815 4.237 1.00 96.31 467 GLU A C 1
ATOM 3577 O O . GLU A 1 467 ? -25.506 -6.429 5.124 1.00 96.31 467 GLU A O 1
ATOM 3582 N N . TYR A 1 468 ? -23.634 -6.053 3.921 1.00 97.00 468 TYR A N 1
ATOM 3583 C CA . TYR A 1 468 ? -22.874 -7.174 4.471 1.00 97.00 468 TYR A CA 1
ATOM 3584 C C . TYR A 1 468 ? -22.748 -7.108 5.997 1.00 97.00 468 TYR A C 1
ATOM 3586 O O . TYR A 1 468 ? -22.957 -8.099 6.695 1.00 97.00 468 TYR A O 1
ATOM 3594 N N . LEU A 1 469 ? -22.409 -5.935 6.541 1.00 95.94 469 LEU A N 1
ATOM 3595 C CA . LEU A 1 469 ? -22.186 -5.792 7.977 1.00 95.94 469 LEU A CA 1
ATOM 3596 C C . LEU A 1 469 ? -23.487 -5.926 8.775 1.00 95.94 469 LEU A C 1
ATOM 3598 O O . LEU A 1 469 ? -23.459 -6.447 9.887 1.00 95.94 469 LEU A O 1
ATOM 3602 N N . THR A 1 470 ? -24.613 -5.468 8.220 1.00 96.50 470 THR A N 1
ATOM 3603 C CA . THR A 1 470 ? -25.930 -5.656 8.842 1.00 96.50 470 THR A CA 1
ATOM 3604 C C . THR A 1 470 ? -26.269 -7.138 8.914 1.00 96.50 470 THR A C 1
ATOM 3606 O O . THR A 1 470 ? -26.569 -7.627 9.997 1.00 96.50 470 THR A O 1
ATOM 3609 N N . GLU A 1 471 ? -26.161 -7.857 7.795 1.00 96.31 471 GLU A N 1
ATOM 3610 C CA . GLU A 1 471 ? -26.443 -9.294 7.737 1.00 96.31 471 GLU A CA 1
ATOM 3611 C C . GLU A 1 471 ? -25.553 -10.084 8.706 1.00 96.31 471 GLU A C 1
ATOM 3613 O O . GLU A 1 471 ? -26.051 -10.840 9.541 1.00 96.31 471 GLU A O 1
ATOM 3618 N N . TYR A 1 472 ? -24.239 -9.852 8.659 1.00 96.69 472 TYR A N 1
ATOM 3619 C CA . TYR A 1 472 ? -23.286 -10.552 9.513 1.00 96.69 472 TYR A CA 1
ATOM 3620 C C . TYR A 1 472 ? -23.553 -10.303 11.006 1.00 96.69 472 TYR A C 1
ATOM 3622 O O . TYR A 1 472 ? -23.627 -11.243 11.792 1.00 96.69 472 TYR A O 1
ATOM 3630 N N . LEU A 1 473 ? -23.733 -9.048 11.426 1.00 96.12 473 LEU A N 1
ATOM 3631 C CA . LEU A 1 473 ? -23.905 -8.730 12.847 1.00 96.12 473 LEU A CA 1
ATOM 3632 C C . LEU A 1 473 ? -25.288 -9.109 13.395 1.00 96.12 473 LEU A C 1
ATOM 3634 O O . LEU A 1 473 ? -25.413 -9.323 14.598 1.00 96.12 473 LEU A O 1
ATOM 3638 N N . GLU A 1 474 ? -26.316 -9.217 12.549 1.00 94.31 474 GLU A N 1
ATOM 3639 C CA . GLU A 1 474 ? -27.613 -9.766 12.962 1.00 94.31 474 GLU A CA 1
ATOM 3640 C C . GLU A 1 474 ? -27.551 -11.281 13.202 1.00 94.31 474 GLU A C 1
ATOM 3642 O O . GLU A 1 474 ? -28.229 -11.782 14.101 1.00 94.31 474 GLU A O 1
ATOM 3647 N N . LEU A 1 475 ? -26.711 -12.001 12.452 1.00 95.50 475 LEU A N 1
ATOM 3648 C CA . LEU A 1 475 ? -26.463 -13.434 12.647 1.00 95.50 475 LEU A CA 1
ATOM 3649 C C . LEU A 1 475 ? -25.490 -13.726 13.804 1.00 95.50 475 LEU A C 1
ATOM 3651 O O . LEU A 1 475 ? -25.517 -14.826 14.357 1.00 95.50 475 LEU A O 1
ATOM 3655 N N . HIS A 1 476 ? -24.669 -12.746 14.192 1.00 95.31 476 HIS A N 1
ATOM 3656 C CA . HIS A 1 476 ? -23.632 -12.866 15.222 1.00 95.31 476 HIS A CA 1
ATOM 3657 C C . HIS A 1 476 ? -23.778 -11.794 16.323 1.00 95.31 476 HIS A C 1
ATOM 3659 O O . HIS A 1 476 ? -22.962 -10.866 16.413 1.00 95.31 476 HIS A O 1
ATOM 3665 N N . PRO A 1 477 ? -24.814 -11.891 17.183 1.00 93.81 477 PRO A N 1
ATOM 3666 C CA . PRO A 1 477 ? -25.081 -10.895 18.222 1.00 93.81 477 PRO A CA 1
ATOM 3667 C C . PRO A 1 477 ? -23.971 -10.803 19.282 1.00 93.81 477 PRO A C 1
ATOM 3669 O O . PRO A 1 477 ? -23.708 -9.726 19.804 1.00 93.81 477 PRO A O 1
ATOM 3672 N N . ASP A 1 478 ? -23.265 -11.895 19.564 1.00 94.88 478 ASP A N 1
ATOM 3673 C CA . ASP A 1 478 ? -22.116 -11.939 20.478 1.00 94.88 478 ASP A CA 1
ATOM 3674 C C . ASP A 1 478 ? -20.936 -11.081 19.985 1.00 94.88 478 ASP A C 1
ATOM 3676 O O . ASP A 1 478 ? -20.277 -10.376 20.764 1.00 94.88 478 ASP A O 1
ATOM 3680 N N . VAL A 1 479 ? -20.704 -11.086 18.670 1.00 96.06 479 VAL A N 1
ATOM 3681 C CA . VAL A 1 479 ? -19.694 -10.247 18.018 1.00 96.06 479 VAL A CA 1
ATOM 3682 C C . VAL A 1 479 ? -20.126 -8.782 18.048 1.00 96.06 479 VAL A C 1
ATOM 3684 O O . VAL A 1 479 ? -19.325 -7.913 18.406 1.00 96.06 479 VAL A O 1
ATOM 3687 N N . LEU A 1 480 ? -21.397 -8.500 17.737 1.00 95.75 480 LEU A N 1
ATOM 3688 C CA . LEU A 1 480 ? -21.973 -7.155 17.824 1.00 95.75 480 LEU A CA 1
ATOM 3689 C C . LEU A 1 480 ? -21.824 -6.571 19.237 1.00 95.75 480 LEU A C 1
ATOM 3691 O O . LEU A 1 480 ? -21.341 -5.446 19.385 1.00 95.75 480 LEU A O 1
ATOM 3695 N N . ASP A 1 481 ? -22.179 -7.337 20.267 1.00 94.44 481 ASP A N 1
ATOM 3696 C CA . ASP A 1 481 ? -22.089 -6.930 21.671 1.00 94.44 481 ASP A CA 1
ATOM 3697 C C . ASP A 1 481 ? -20.648 -6.612 22.074 1.00 94.44 481 ASP A C 1
ATOM 3699 O O . ASP A 1 481 ? -20.391 -5.608 22.748 1.00 94.44 481 ASP A O 1
ATOM 3703 N N . SER A 1 482 ? -19.693 -7.426 21.621 1.00 95.50 482 SER A N 1
ATOM 3704 C CA . SER A 1 482 ? -18.264 -7.230 21.878 1.00 95.50 482 SER A CA 1
ATOM 3705 C C . SER A 1 482 ? -17.735 -5.949 21.225 1.00 95.50 482 SER A C 1
ATOM 3707 O O . SER A 1 482 ? -17.050 -5.154 21.880 1.00 95.50 482 SER A O 1
ATOM 3709 N N . ILE A 1 483 ? -18.095 -5.703 19.960 1.00 96.19 483 ILE A N 1
ATOM 3710 C CA . ILE A 1 483 ? -17.709 -4.492 19.219 1.00 96.19 483 ILE A CA 1
ATOM 3711 C C . ILE A 1 483 ? -18.331 -3.247 19.865 1.00 96.19 483 ILE A C 1
ATOM 3713 O O . ILE A 1 483 ? -17.625 -2.275 20.147 1.00 96.19 483 ILE A O 1
ATOM 3717 N N . LEU A 1 484 ? -19.635 -3.267 20.155 1.00 94.88 484 LEU A N 1
ATOM 3718 C CA . LEU A 1 484 ? -20.334 -2.141 20.779 1.00 94.88 484 LEU A CA 1
ATOM 3719 C C . LEU A 1 484 ? -19.817 -1.857 22.189 1.00 94.88 484 LEU A C 1
ATOM 3721 O O . LEU A 1 484 ? -19.631 -0.694 22.546 1.00 94.88 484 LEU A O 1
A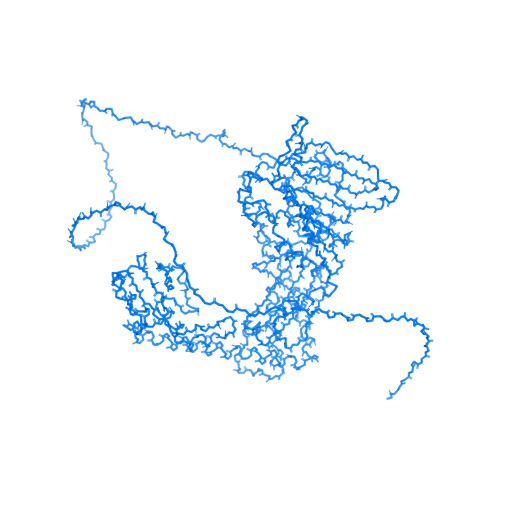TOM 3725 N N . SER A 1 485 ? -19.532 -2.895 22.977 1.00 93.62 485 SER A N 1
ATOM 3726 C CA . SER A 1 485 ? -18.932 -2.746 24.306 1.00 93.62 485 SER A CA 1
ATOM 3727 C C . SER A 1 485 ? -17.575 -2.053 24.228 1.00 93.62 485 SER A C 1
ATOM 3729 O O . SER A 1 485 ? -17.306 -1.139 25.014 1.00 93.62 485 SER A O 1
ATOM 3731 N N . LYS A 1 486 ? -16.735 -2.422 23.251 1.00 94.19 486 LYS A N 1
ATOM 3732 C CA . LYS A 1 486 ? -15.461 -1.737 23.001 1.00 94.19 486 LYS A CA 1
ATOM 3733 C C . LYS A 1 486 ? -15.676 -0.277 22.597 1.00 94.19 486 LYS A C 1
ATOM 3735 O O . LYS A 1 486 ? -15.090 0.601 23.225 1.00 94.19 486 LYS A O 1
ATOM 3740 N N . ALA A 1 487 ? -16.564 0.003 21.646 1.00 94.69 487 ALA A N 1
ATOM 3741 C CA . ALA A 1 487 ? -16.852 1.369 21.204 1.00 94.69 487 ALA A CA 1
ATOM 3742 C C . ALA A 1 487 ? -17.435 2.255 22.327 1.00 94.69 487 ALA A C 1
ATOM 3744 O O . ALA A 1 487 ? -17.098 3.434 22.448 1.00 94.69 487 ALA A O 1
ATOM 3745 N N . LEU A 1 488 ? -18.276 1.697 23.203 1.00 92.62 488 LEU A N 1
ATOM 3746 C CA . LEU A 1 488 ? -18.789 2.393 24.386 1.00 92.62 488 LEU A CA 1
ATOM 3747 C C . LEU A 1 488 ? -17.685 2.679 25.407 1.00 92.62 488 LEU A C 1
ATOM 3749 O O . LEU A 1 488 ? -17.688 3.740 26.035 1.00 92.62 488 LEU A O 1
ATOM 3753 N N . ASN A 1 489 ? -16.737 1.759 25.581 1.00 91.31 489 ASN A N 1
ATOM 3754 C CA . ASN A 1 489 ? -15.571 1.988 26.429 1.00 91.31 489 ASN A CA 1
ATOM 3755 C C . ASN A 1 489 ? -14.663 3.078 25.845 1.00 91.31 489 ASN A C 1
ATOM 3757 O O . ASN A 1 489 ? -14.246 3.957 26.601 1.00 91.31 489 ASN A O 1
ATOM 3761 N N . ALA A 1 490 ? -14.463 3.097 24.525 1.00 91.12 490 ALA A N 1
ATOM 3762 C CA . ALA A 1 490 ? -13.765 4.167 23.814 1.00 91.12 490 ALA A CA 1
ATOM 3763 C C . ALA A 1 490 ? -14.443 5.530 24.042 1.00 91.12 490 ALA A C 1
ATOM 3765 O O . ALA A 1 490 ? -13.795 6.493 24.446 1.00 91.12 490 ALA A O 1
ATOM 3766 N N . LEU A 1 491 ? -15.774 5.607 23.902 1.00 91.00 491 LEU A N 1
ATOM 3767 C CA . LEU A 1 491 ? -16.548 6.821 24.195 1.00 91.00 491 LEU A CA 1
ATOM 3768 C C . LEU A 1 491 ? -16.374 7.269 25.656 1.00 91.00 491 LEU A C 1
ATOM 3770 O O . LEU A 1 491 ? -16.142 8.450 25.925 1.00 91.00 491 LEU A O 1
ATOM 3774 N N . LYS A 1 492 ? -16.477 6.347 26.622 1.00 89.19 492 LYS A N 1
ATOM 3775 C CA . LYS A 1 492 ? -16.271 6.657 28.049 1.00 89.19 492 LYS A CA 1
ATOM 3776 C C . LYS A 1 492 ? -14.854 7.173 28.304 1.00 89.19 492 LYS A C 1
ATOM 3778 O O . LYS A 1 492 ? -14.702 8.148 29.042 1.00 89.19 492 LYS A O 1
ATOM 3783 N N . ALA A 1 493 ? -13.845 6.562 27.683 1.00 86.19 493 ALA A N 1
ATOM 3784 C CA . ALA A 1 493 ? -12.455 6.995 27.762 1.00 86.19 493 ALA A CA 1
ATOM 3785 C C . ALA A 1 493 ? -12.270 8.388 27.145 1.00 86.19 493 ALA A C 1
ATOM 3787 O O . ALA A 1 493 ? -11.679 9.254 27.786 1.00 86.19 493 ALA A O 1
ATOM 3788 N N . ALA A 1 494 ? -12.861 8.663 25.981 1.00 85.88 494 ALA A N 1
ATOM 3789 C CA . ALA A 1 494 ? -12.820 9.970 25.328 1.00 85.88 494 ALA A CA 1
ATOM 3790 C C . ALA A 1 494 ? -13.491 11.067 26.173 1.00 85.88 494 ALA A C 1
ATOM 3792 O O . ALA A 1 494 ? -12.942 12.160 26.332 1.00 85.88 494 ALA A O 1
ATOM 3793 N N . LEU A 1 495 ? -14.644 10.781 26.789 1.00 86.56 495 LEU A N 1
ATOM 3794 C CA . LEU A 1 495 ? -15.314 11.702 27.715 1.00 86.56 495 LEU A CA 1
ATOM 3795 C C . LEU A 1 495 ? -14.492 11.929 28.989 1.00 86.56 495 LEU A C 1
ATOM 3797 O O . LEU A 1 495 ? -14.394 13.062 29.465 1.00 86.56 495 LEU A O 1
ATOM 3801 N N . ALA A 1 496 ? -13.881 10.876 29.536 1.00 81.19 496 ALA A N 1
ATOM 3802 C CA . ALA A 1 496 ? -12.980 10.985 30.677 1.00 81.19 496 ALA A CA 1
ATOM 3803 C C . ALA A 1 496 ? -11.731 11.806 30.330 1.00 81.19 496 ALA A C 1
ATOM 3805 O O . ALA A 1 496 ? -11.343 12.670 31.113 1.00 81.19 496 ALA A O 1
ATOM 3806 N N . ALA A 1 497 ? -11.154 11.599 29.144 1.00 79.69 497 ALA A N 1
ATOM 3807 C CA . ALA A 1 497 ? -10.042 12.381 28.624 1.00 79.69 497 ALA A CA 1
ATOM 3808 C C . ALA A 1 497 ? -10.451 13.845 28.453 1.00 79.69 497 ALA A C 1
ATOM 3810 O O . ALA A 1 497 ? -9.739 14.723 28.919 1.00 79.69 497 ALA A O 1
ATOM 3811 N N . LYS A 1 498 ? -11.619 14.135 27.866 1.00 82.25 498 LYS A N 1
ATOM 3812 C CA . LYS A 1 498 ? -12.139 15.506 27.734 1.00 82.25 498 LYS A CA 1
ATOM 3813 C C . LYS A 1 498 ? -12.279 16.195 29.095 1.00 82.25 498 LYS A C 1
ATOM 3815 O O . LYS A 1 498 ? -11.811 17.318 29.248 1.00 82.25 498 LYS A O 1
ATOM 3820 N N . ARG A 1 499 ? -12.845 15.513 30.098 1.00 81.75 499 ARG A N 1
ATOM 3821 C CA . ARG A 1 499 ? -12.939 16.035 31.476 1.00 81.75 499 ARG A CA 1
ATOM 3822 C C . ARG A 1 499 ? -11.562 16.240 32.106 1.00 81.75 499 ARG A C 1
ATOM 3824 O O . ARG A 1 499 ? -11.340 17.256 32.750 1.00 81.75 499 ARG A O 1
ATOM 3831 N N . ALA A 1 500 ? -10.633 15.304 31.914 1.00 73.50 500 ALA A N 1
ATOM 3832 C CA . ALA A 1 500 ? -9.267 15.427 32.418 1.00 73.50 500 ALA A CA 1
ATOM 3833 C C . ALA A 1 500 ? -8.546 16.630 31.790 1.00 73.50 500 ALA A C 1
ATOM 3835 O O . ALA A 1 500 ? -7.954 17.431 32.509 1.00 73.50 500 ALA A O 1
ATOM 3836 N N . ARG A 1 501 ? -8.666 16.802 30.469 1.00 72.50 501 ARG A N 1
ATOM 3837 C CA . ARG A 1 501 ? -8.153 17.960 29.728 1.00 72.50 501 ARG A CA 1
ATOM 3838 C C . ARG A 1 501 ? -8.746 19.266 30.248 1.00 72.50 501 ARG A C 1
ATOM 3840 O O . ARG A 1 501 ? -8.009 20.214 30.498 1.00 72.50 501 ARG A O 1
ATOM 3847 N N . GLU A 1 502 ? -10.056 19.308 30.469 1.00 77.56 502 GLU A N 1
ATOM 3848 C CA . GLU A 1 502 ? -10.729 20.488 31.009 1.00 77.56 502 GLU A CA 1
ATOM 3849 C C . GLU A 1 502 ? -10.300 20.808 32.447 1.00 77.56 502 GLU A C 1
ATOM 3851 O O . GLU A 1 502 ? -10.065 21.972 32.757 1.00 77.56 502 GLU A O 1
ATOM 3856 N N . LEU A 1 503 ? -10.102 19.799 33.299 1.00 71.50 503 LEU A N 1
ATOM 3857 C CA . LEU A 1 503 ? -9.547 19.979 34.644 1.00 71.50 503 LEU A CA 1
ATOM 3858 C C . LEU A 1 503 ? -8.112 20.522 34.606 1.00 71.50 503 LEU A C 1
ATOM 3860 O O . LEU A 1 503 ? -7.771 21.399 35.399 1.00 71.50 503 LEU A O 1
ATOM 3864 N N . VAL A 1 504 ? -7.271 20.032 33.689 1.00 68.38 504 VAL A N 1
ATOM 3865 C CA . VAL A 1 504 ? -5.914 20.567 33.478 1.00 68.38 504 VAL A CA 1
ATOM 3866 C C . VAL A 1 504 ? -5.983 22.016 32.987 1.00 68.38 504 VAL A C 1
ATOM 3868 O O . VAL A 1 504 ? -5.270 22.867 33.515 1.00 68.38 504 VAL A O 1
ATOM 3871 N N . ARG A 1 505 ? -6.896 22.331 32.059 1.00 67.25 505 ARG A N 1
ATOM 3872 C CA . ARG A 1 505 ? -7.114 23.694 31.554 1.00 67.25 505 ARG A CA 1
ATOM 3873 C C . ARG A 1 505 ? -7.591 24.645 32.650 1.00 67.25 505 ARG A C 1
ATOM 3875 O O . ARG A 1 505 ? -7.026 25.719 32.807 1.00 67.25 505 ARG A O 1
ATOM 3882 N N . GLN A 1 506 ? -8.585 24.252 33.444 1.00 65.75 506 GLN A N 1
ATOM 3883 C CA . GLN A 1 506 ? -9.063 25.047 34.579 1.00 65.75 506 GLN A CA 1
ATOM 3884 C C . GLN A 1 506 ? -7.944 25.284 35.599 1.00 65.75 506 GLN A C 1
ATOM 3886 O O . GLN A 1 506 ? -7.780 26.407 36.070 1.00 65.75 506 GLN A O 1
ATOM 3891 N N . LYS A 1 507 ? -7.119 24.265 35.886 1.00 60.72 507 LYS A N 1
ATOM 3892 C CA . LYS A 1 507 ? -5.923 24.424 36.727 1.00 60.72 507 LYS A CA 1
ATOM 3893 C C . LYS A 1 507 ? -4.898 25.381 36.116 1.00 60.72 507 LYS A C 1
ATOM 3895 O O . LYS A 1 507 ? -4.300 26.134 36.871 1.00 60.72 507 LYS A O 1
ATOM 3900 N N . SER A 1 508 ? -4.699 25.369 34.799 1.00 56.34 508 SER A N 1
ATOM 3901 C CA . SER A 1 508 ? -3.792 26.286 34.095 1.00 56.34 508 SER A CA 1
ATOM 3902 C C . SER A 1 508 ? -4.284 27.740 34.148 1.00 56.34 508 SER A C 1
ATOM 3904 O O . SER A 1 508 ? -3.504 28.630 34.474 1.00 56.34 508 SER A O 1
ATOM 3906 N N . VAL A 1 509 ? -5.585 27.979 33.939 1.00 53.12 509 VAL A N 1
ATOM 3907 C CA . VAL A 1 509 ? -6.195 29.323 33.983 1.00 53.12 509 VAL A CA 1
ATOM 3908 C C . VAL A 1 509 ? -6.228 29.893 35.405 1.00 53.12 509 VAL A C 1
ATOM 3910 O O . VAL A 1 509 ? -5.906 31.059 35.605 1.00 53.12 509 VAL A O 1
ATOM 3913 N N . LEU A 1 510 ? -6.559 29.074 36.411 1.00 53.03 510 LEU A N 1
ATOM 3914 C CA . LEU A 1 510 ? -6.549 29.487 37.824 1.00 53.03 510 LEU A CA 1
ATOM 3915 C C . LEU A 1 510 ? -5.129 29.646 38.394 1.00 53.03 510 LEU A C 1
ATOM 3917 O O . LEU A 1 510 ? -4.954 30.290 39.425 1.00 53.03 510 LEU A O 1
ATOM 3921 N N . LYS A 1 511 ? -4.114 29.068 37.739 1.00 49.09 511 LYS A N 1
ATOM 3922 C CA . LYS A 1 511 ? -2.695 29.154 38.113 1.00 49.09 511 LYS A CA 1
ATOM 3923 C C . LYS A 1 511 ? -1.858 29.797 37.008 1.00 49.09 511 LYS A C 1
ATOM 3925 O O . LYS A 1 511 ? -0.771 29.304 36.706 1.00 49.09 511 LYS A O 1
ATOM 3930 N N . SER A 1 512 ? -2.302 30.921 36.451 1.00 44.84 512 SER A N 1
ATOM 3931 C CA . SER A 1 512 ? -1.565 31.677 35.423 1.00 44.84 512 SER A CA 1
ATOM 3932 C C . SER A 1 512 ? -0.163 32.169 35.847 1.00 44.84 512 SER A C 1
ATOM 3934 O O . SER A 1 512 ? 0.465 32.914 35.104 1.00 44.84 512 SER A O 1
ATOM 3936 N N . SER A 1 513 ? 0.351 31.770 37.020 1.00 50.22 513 SER A N 1
ATOM 3937 C CA . SER A 1 513 ? 1.720 32.036 37.471 1.00 50.22 513 SER A CA 1
ATOM 3938 C C . SER A 1 513 ? 2.509 30.812 37.967 1.00 50.22 513 SER A C 1
ATOM 3940 O O . SER A 1 513 ? 3.648 30.998 38.393 1.00 50.22 513 SER A O 1
ATOM 3942 N N . SER A 1 514 ? 1.971 29.581 37.973 1.00 54.53 514 SER A N 1
ATOM 3943 C CA . SER A 1 514 ? 2.747 28.421 38.449 1.00 54.53 514 SER A CA 1
ATOM 3944 C C . SER A 1 514 ? 3.072 27.467 37.306 1.00 54.53 514 SER A C 1
ATOM 3946 O O . SER A 1 514 ? 2.318 26.533 37.019 1.00 54.53 514 SER A O 1
ATOM 3948 N N . LEU A 1 515 ? 4.231 27.696 36.688 1.00 62.81 515 LEU A N 1
ATOM 3949 C CA . LEU A 1 515 ? 4.975 26.679 35.944 1.00 62.81 515 LEU A CA 1
ATOM 3950 C C . LEU A 1 515 ? 5.014 25.369 36.761 1.00 62.81 515 LEU A C 1
ATOM 3952 O O . LEU A 1 515 ? 4.954 25.432 37.998 1.00 62.81 515 LEU A O 1
ATOM 3956 N N . PRO A 1 516 ? 5.092 24.183 36.123 1.00 65.12 516 PRO A N 1
ATOM 3957 C CA . PRO A 1 516 ? 5.231 22.919 36.844 1.00 65.12 516 PRO A CA 1
ATOM 3958 C C . PRO A 1 516 ? 6.298 23.063 37.930 1.00 65.12 516 PRO A C 1
ATOM 3960 O O . PRO A 1 516 ? 7.396 23.514 37.630 1.00 65.12 516 PRO A O 1
ATOM 3963 N N . GLY A 1 517 ? 6.009 22.700 39.185 1.00 62.16 517 GLY A N 1
ATOM 3964 C CA . GLY A 1 517 ? 6.914 22.988 40.315 1.00 62.16 517 GLY A CA 1
ATOM 3965 C C . GLY A 1 517 ? 8.324 22.385 40.189 1.00 62.16 517 GLY A C 1
ATOM 3966 O O . GLY A 1 517 ? 9.214 22.729 40.961 1.00 62.16 517 GLY A O 1
ATOM 3967 N N . LYS A 1 518 ? 8.524 21.493 39.209 1.00 73.69 518 LYS A N 1
ATOM 3968 C CA . LYS A 1 518 ? 9.801 20.875 38.837 1.00 73.69 518 LYS A CA 1
ATOM 3969 C C . LYS A 1 518 ? 10.557 21.618 37.725 1.00 73.69 518 LYS A C 1
ATOM 3971 O O . LYS A 1 518 ? 11.770 21.456 37.624 1.00 73.69 518 LYS A O 1
ATOM 3976 N N . LEU A 1 519 ? 9.869 22.400 36.891 1.00 84.19 519 LEU A N 1
ATOM 3977 C CA . LEU A 1 519 ? 10.480 23.144 35.794 1.00 84.19 519 LEU A CA 1
ATOM 3978 C C . LEU A 1 519 ? 11.313 24.289 36.371 1.00 84.19 519 LEU A C 1
ATOM 3980 O O . LEU A 1 519 ? 10.794 25.220 36.985 1.00 84.19 519 LEU A O 1
ATOM 3984 N N . ALA A 1 520 ? 12.622 24.229 36.158 1.00 86.81 520 ALA A N 1
ATOM 3985 C CA . ALA A 1 520 ? 13.481 25.376 36.364 1.00 86.81 520 ALA A CA 1
ATOM 3986 C C . ALA A 1 520 ? 13.441 26.215 35.083 1.00 86.81 520 ALA A C 1
ATOM 3988 O O . ALA A 1 520 ? 14.032 25.829 34.079 1.00 86.81 520 ALA A O 1
ATOM 3989 N N . ASP A 1 521 ? 12.774 27.362 35.111 1.00 85.94 521 ASP A N 1
ATOM 3990 C CA . ASP A 1 521 ? 12.620 28.217 33.926 1.00 85.94 521 ASP A CA 1
ATOM 3991 C C . ASP A 1 521 ? 13.891 29.023 33.604 1.00 85.94 521 ASP A C 1
ATOM 3993 O O . ASP A 1 521 ? 14.792 29.130 34.448 1.00 85.94 521 ASP A O 1
ATOM 3997 N N . CYS A 1 522 ? 13.982 29.554 32.388 1.00 87.38 522 CYS A N 1
ATOM 3998 C CA . CYS A 1 522 ? 14.990 30.524 31.963 1.00 87.38 522 CYS A CA 1
ATOM 3999 C C . CYS A 1 522 ? 14.452 31.961 32.081 1.00 87.38 522 CYS A C 1
ATOM 4001 O O . CYS A 1 522 ? 13.260 32.170 32.272 1.00 87.38 522 CYS A O 1
ATOM 4003 N N . SER A 1 523 ? 15.323 32.972 32.027 1.00 87.00 523 SER A N 1
ATOM 4004 C CA . SER A 1 523 ? 14.874 34.371 32.124 1.00 87.00 523 SER A CA 1
ATOM 4005 C C . SER A 1 523 ? 14.409 34.971 30.794 1.00 87.00 523 SER A C 1
ATOM 4007 O O . SER A 1 523 ? 13.775 36.024 30.801 1.00 87.00 523 SER A O 1
ATOM 4009 N N . SER A 1 524 ? 14.779 34.374 29.658 1.00 84.44 524 SER A N 1
ATOM 4010 C CA . SER A 1 524 ? 14.372 34.865 28.344 1.00 84.44 524 SER A CA 1
ATOM 4011 C C . SER A 1 524 ? 12.937 34.467 28.024 1.00 84.44 524 SER A C 1
ATOM 4013 O O . SER A 1 524 ? 12.536 33.320 28.195 1.00 84.44 524 SER A O 1
ATOM 4015 N N . ALA A 1 525 ? 12.182 35.430 27.503 1.00 79.31 525 ALA A N 1
ATOM 4016 C CA . ALA A 1 525 ? 10.834 35.217 26.997 1.00 79.31 525 ALA A CA 1
ATOM 4017 C C . ALA A 1 525 ? 10.798 34.979 25.478 1.00 79.31 525 ALA A C 1
ATOM 4019 O O . ALA A 1 525 ? 9.710 34.794 24.939 1.00 79.31 525 ALA A O 1
ATOM 4020 N N . ASN A 1 526 ? 11.944 35.025 24.780 1.00 80.69 526 ASN A N 1
ATOM 4021 C CA . ASN A 1 526 ? 12.005 34.798 23.338 1.00 80.69 526 ASN A CA 1
ATOM 4022 C C . ASN A 1 526 ? 12.151 33.295 23.043 1.00 80.69 526 ASN A C 1
ATOM 4024 O O . ASN A 1 526 ? 13.219 32.739 23.299 1.00 80.69 526 ASN A O 1
ATOM 4028 N N . PRO A 1 527 ? 11.132 32.636 22.463 1.00 80.12 527 PRO A N 1
ATOM 4029 C CA . PRO A 1 527 ? 11.194 31.209 22.183 1.00 80.12 527 PRO A CA 1
ATOM 4030 C C . PRO A 1 527 ? 12.365 30.806 21.279 1.00 80.12 527 PRO A C 1
ATOM 4032 O O . PRO A 1 527 ? 12.945 29.758 21.526 1.00 80.12 527 PRO A O 1
ATOM 4035 N N . GLU A 1 528 ? 12.734 31.637 20.290 1.00 81.88 528 GLU A N 1
ATOM 4036 C CA . GLU A 1 528 ? 13.753 31.319 19.268 1.00 81.88 528 GLU A CA 1
ATOM 4037 C C . GLU A 1 528 ? 15.160 31.089 19.834 1.00 81.88 528 GLU A C 1
ATOM 4039 O O . GLU A 1 528 ? 15.946 30.345 19.250 1.00 81.88 528 GLU A O 1
ATOM 4044 N N . GLU A 1 529 ? 15.485 31.712 20.968 1.00 84.00 529 GLU A N 1
ATOM 4045 C CA . GLU A 1 529 ? 16.764 31.512 21.661 1.00 84.00 529 GLU A CA 1
ATOM 4046 C C . GLU A 1 529 ? 16.650 30.568 22.863 1.00 84.00 529 GLU A C 1
ATOM 4048 O O . GLU A 1 529 ? 17.671 30.106 23.375 1.00 84.00 529 GLU A O 1
ATOM 4053 N N . SER A 1 530 ? 15.429 30.277 23.314 1.00 87.00 530 SER A N 1
ATOM 4054 C CA . SER A 1 530 ? 15.195 29.450 24.489 1.00 87.00 530 SER A CA 1
ATOM 4055 C C . SER A 1 530 ? 15.377 27.965 24.180 1.00 87.00 530 SER A C 1
ATOM 4057 O O . SER A 1 530 ? 14.875 27.414 23.195 1.00 87.00 530 SER A O 1
ATOM 4059 N N . GLU A 1 531 ? 16.074 27.288 25.084 1.00 89.12 531 GLU A N 1
ATOM 4060 C CA . GLU A 1 531 ? 16.301 25.849 25.055 1.00 89.12 531 GLU A CA 1
ATOM 4061 C C . GLU A 1 531 ? 15.674 25.204 26.287 1.00 89.12 531 GLU A C 1
ATOM 4063 O O . GLU A 1 531 ? 15.785 25.725 27.398 1.00 89.12 531 GLU A O 1
ATOM 4068 N N . ILE A 1 532 ? 15.065 24.032 26.114 1.00 87.81 532 ILE A N 1
ATOM 4069 C CA . ILE A 1 532 ? 14.590 23.212 27.232 1.00 87.81 532 ILE A CA 1
ATOM 4070 C C . ILE A 1 532 ? 15.331 21.877 27.255 1.00 87.81 532 ILE A C 1
ATOM 4072 O O . ILE A 1 532 ? 15.381 21.148 26.261 1.00 87.81 532 ILE A O 1
ATOM 4076 N N . PHE A 1 533 ? 15.905 21.565 28.414 1.00 90.44 533 PHE A N 1
ATOM 4077 C CA . PHE A 1 533 ? 16.595 20.314 28.687 1.00 90.44 533 PHE A CA 1
ATOM 4078 C C . PHE A 1 533 ? 15.703 19.391 29.501 1.00 90.44 533 PHE A C 1
ATOM 4080 O O . PHE A 1 533 ? 15.316 19.717 30.625 1.00 90.44 533 PHE A O 1
ATOM 4087 N N . ILE A 1 534 ? 15.413 18.222 28.942 1.00 90.50 534 ILE A N 1
ATOM 4088 C CA . ILE A 1 534 ? 14.672 17.161 29.625 1.00 90.50 534 ILE A CA 1
ATOM 4089 C C . ILE A 1 534 ? 15.693 16.175 30.192 1.00 90.50 534 ILE A C 1
ATOM 4091 O O . ILE A 1 534 ? 16.509 15.639 29.440 1.00 90.50 534 ILE A O 1
ATOM 4095 N N . VAL A 1 535 ? 15.667 15.967 31.510 1.00 89.69 535 VAL A N 1
ATOM 4096 C CA . VAL A 1 535 ? 16.693 15.201 32.242 1.00 89.69 535 VAL A CA 1
ATOM 4097 C C . VAL A 1 535 ? 16.083 14.086 33.085 1.00 89.69 535 VAL A C 1
ATOM 4099 O O . VAL A 1 535 ? 14.976 14.225 33.611 1.00 89.69 535 VAL A O 1
ATOM 4102 N N . GLU A 1 536 ? 16.812 12.980 33.229 1.00 89.44 536 GLU A N 1
ATOM 4103 C CA . GLU A 1 536 ? 16.369 11.831 34.020 1.00 89.44 536 GLU A CA 1
ATOM 4104 C C . GLU A 1 536 ? 16.616 12.056 35.522 1.00 89.44 536 GLU A C 1
ATOM 4106 O O . GLU A 1 536 ? 17.740 12.038 36.023 1.00 89.44 536 GLU A O 1
ATOM 4111 N N . GLY A 1 537 ? 15.530 12.250 36.263 1.00 86.88 537 GLY A N 1
ATOM 4112 C CA . GLY A 1 537 ? 15.512 12.391 37.712 1.00 86.88 537 GLY A CA 1
ATOM 4113 C C . GLY A 1 537 ? 15.980 13.755 38.227 1.00 86.88 537 GLY A C 1
ATOM 4114 O O . GLY A 1 537 ? 16.603 14.564 37.539 1.00 86.88 537 GLY A O 1
ATOM 4115 N N . ASP A 1 538 ? 15.699 14.015 39.505 1.00 85.19 538 ASP A N 1
ATOM 4116 C CA . ASP A 1 538 ? 16.071 15.290 40.134 1.00 85.19 538 ASP A CA 1
ATOM 4117 C C . ASP A 1 538 ? 17.572 15.403 40.406 1.00 85.19 538 ASP A C 1
ATOM 4119 O O . ASP A 1 538 ? 18.073 16.507 40.595 1.00 85.19 538 ASP A O 1
ATOM 4123 N N . SER A 1 539 ? 18.298 14.280 40.428 1.00 86.62 539 SER A N 1
ATOM 4124 C CA . SER A 1 539 ? 19.751 14.283 40.612 1.00 86.62 539 SER A CA 1
ATOM 4125 C C . SER A 1 539 ? 20.443 14.919 39.404 1.00 86.62 539 SER A C 1
ATOM 4127 O O . SER A 1 539 ? 21.130 15.930 39.565 1.00 86.62 539 SER A O 1
ATOM 4129 N N . ALA A 1 540 ? 20.161 14.422 38.192 1.00 85.94 540 ALA A N 1
ATOM 4130 C CA . ALA A 1 540 ? 20.620 15.053 36.956 1.00 85.94 540 ALA A CA 1
ATOM 4131 C C . ALA A 1 540 ? 20.023 16.462 36.794 1.00 85.94 540 ALA A C 1
ATOM 4133 O O . ALA A 1 540 ? 20.725 17.387 36.388 1.00 85.94 540 ALA A O 1
ATOM 4134 N N . GLY A 1 541 ? 18.762 16.659 37.205 1.00 87.31 541 GLY A N 1
ATOM 4135 C CA . GLY A 1 541 ? 18.118 17.974 37.267 1.00 87.31 541 GLY A CA 1
ATOM 4136 C C . GLY A 1 541 ? 18.856 18.994 38.126 1.00 87.31 541 GLY A C 1
ATOM 4137 O O . GLY A 1 541 ? 19.005 20.142 37.712 1.00 87.31 541 GLY A O 1
ATOM 4138 N N . GLY A 1 542 ? 19.370 18.593 39.288 1.00 88.75 542 GLY A N 1
ATOM 4139 C CA . GLY A 1 542 ? 20.159 19.448 40.169 1.00 88.75 542 GLY A CA 1
ATOM 4140 C C . GLY A 1 542 ? 21.466 19.891 39.516 1.00 88.75 542 GLY A C 1
ATOM 4141 O O . GLY A 1 542 ? 21.758 21.088 39.484 1.00 88.75 542 GLY A O 1
ATOM 4142 N N . SER A 1 543 ? 22.211 18.947 38.940 1.00 89.81 543 SER A N 1
ATOM 4143 C CA . SER A 1 543 ? 23.469 19.223 38.237 1.00 89.81 543 SER A CA 1
ATOM 4144 C C . SER A 1 543 ? 23.258 20.105 37.005 1.00 89.81 543 SER A C 1
ATOM 4146 O O . SER A 1 543 ? 23.934 21.123 36.851 1.00 89.81 543 SER A O 1
ATOM 4148 N N . ALA A 1 544 ? 22.266 19.785 36.170 1.00 91.12 544 ALA A N 1
ATOM 4149 C CA . ALA A 1 544 ? 21.922 20.577 34.993 1.00 91.12 544 ALA A CA 1
ATOM 4150 C C . ALA A 1 544 ? 21.455 21.990 35.378 1.00 91.12 544 ALA A C 1
ATOM 4152 O O . ALA A 1 544 ? 21.870 22.974 34.770 1.00 91.12 544 ALA A O 1
ATOM 4153 N N . LYS A 1 545 ? 20.668 22.131 36.454 1.00 90.81 545 LYS A N 1
ATOM 4154 C CA . LYS A 1 545 ? 20.229 23.438 36.968 1.00 90.81 545 LYS A CA 1
ATOM 4155 C C . LYS A 1 545 ? 21.389 24.315 37.443 1.00 90.81 545 LYS A C 1
ATOM 4157 O O . LYS A 1 545 ? 21.301 25.538 37.323 1.00 90.81 545 LYS A O 1
ATOM 4162 N N . GLN A 1 546 ? 22.443 23.718 37.999 1.00 90.94 546 GLN A N 1
ATOM 4163 C CA . GLN A 1 546 ? 23.639 24.442 38.436 1.00 90.94 546 GLN A CA 1
ATOM 4164 C C . GLN A 1 546 ? 24.548 24.829 37.262 1.00 90.94 546 GLN A C 1
ATOM 4166 O O . GLN A 1 546 ? 25.115 25.917 37.291 1.00 90.94 546 GLN A O 1
ATOM 4171 N N . GLY A 1 547 ? 24.661 23.969 36.243 1.00 90.19 547 GLY A N 1
ATOM 4172 C CA . GLY A 1 547 ? 25.552 24.172 35.094 1.00 90.19 547 GLY A CA 1
ATOM 4173 C C . GLY A 1 547 ? 24.971 24.977 33.927 1.00 90.19 547 GLY A C 1
ATOM 4174 O O . GLY A 1 547 ? 25.722 25.357 33.032 1.00 90.19 547 GLY A O 1
ATOM 4175 N N . ARG A 1 548 ? 23.658 25.228 33.907 1.00 93.25 548 ARG A N 1
ATOM 4176 C CA . ARG A 1 548 ? 22.991 25.917 32.793 1.00 93.25 548 ARG A CA 1
ATOM 4177 C C . ARG A 1 548 ? 23.292 27.412 32.729 1.00 93.25 548 ARG A C 1
ATOM 4179 O O . ARG A 1 548 ? 23.419 28.082 33.759 1.00 93.25 548 ARG A O 1
ATOM 4186 N N . ASP A 1 549 ? 23.205 27.963 31.525 1.00 92.00 549 ASP A N 1
ATOM 4187 C CA . ASP A 1 549 ? 22.986 29.393 31.356 1.00 92.00 549 ASP A CA 1
ATOM 4188 C C . ASP A 1 549 ? 21.518 29.727 31.661 1.00 92.00 549 ASP A C 1
ATOM 4190 O O . ASP A 1 549 ? 20.600 29.452 30.885 1.00 92.00 549 ASP A O 1
ATOM 4194 N N . ARG A 1 550 ? 21.287 30.344 32.824 1.00 92.06 550 ARG A N 1
ATOM 4195 C CA . ARG A 1 550 ? 19.945 30.720 33.294 1.00 92.06 550 ARG A CA 1
ATOM 4196 C C . ARG A 1 550 ? 19.243 31.704 32.359 1.00 92.06 550 ARG A C 1
ATOM 4198 O O . ARG A 1 550 ? 18.028 31.856 32.481 1.00 92.06 550 ARG A O 1
ATOM 4205 N N . ARG A 1 551 ? 19.981 32.367 31.459 1.00 91.44 551 ARG A N 1
ATOM 4206 C CA . ARG A 1 551 ? 19.412 33.327 30.521 1.00 91.44 551 ARG A CA 1
ATOM 4207 C C . ARG A 1 551 ? 18.438 32.665 29.557 1.00 91.44 551 ARG A C 1
ATOM 4209 O O . ARG A 1 551 ? 17.335 33.176 29.412 1.00 91.44 551 ARG A O 1
ATOM 4216 N N . PHE A 1 552 ? 18.827 31.554 28.936 1.00 89.94 552 PHE A N 1
ATOM 4217 C CA . PHE A 1 552 ? 18.063 30.940 27.843 1.00 89.94 552 PHE A CA 1
ATOM 4218 C C . PHE A 1 552 ? 17.820 29.432 28.013 1.00 89.94 552 PHE A C 1
ATOM 4220 O O . PHE A 1 552 ? 17.104 28.847 27.212 1.00 89.94 552 PHE A O 1
ATOM 4227 N N . GLN A 1 553 ? 18.368 28.783 29.049 1.00 92.00 553 GLN A N 1
ATOM 4228 C CA . GLN A 1 553 ? 18.231 27.333 29.238 1.00 92.00 553 GLN A CA 1
ATOM 4229 C C . GLN A 1 553 ? 17.288 26.985 30.399 1.00 92.00 553 GLN A C 1
ATOM 4231 O O . GLN A 1 553 ? 17.559 27.288 31.566 1.00 92.00 553 GLN A O 1
ATOM 4236 N N . ALA A 1 554 ? 16.190 26.296 30.095 1.00 91.06 554 ALA A N 1
ATOM 4237 C CA . ALA A 1 554 ? 15.238 25.725 31.044 1.00 91.06 554 ALA A CA 1
ATOM 4238 C C . ALA A 1 554 ? 15.546 24.238 31.313 1.00 91.06 554 ALA A C 1
ATOM 4240 O O . ALA A 1 554 ? 16.019 23.537 30.424 1.00 91.06 554 ALA A O 1
ATOM 4241 N N . ILE A 1 555 ? 15.288 23.740 32.528 1.00 91.25 555 ILE A N 1
ATOM 4242 C CA . ILE A 1 555 ? 15.516 22.330 32.906 1.00 91.25 555 ILE A CA 1
ATOM 4243 C C . ILE A 1 555 ? 14.215 21.714 33.420 1.00 91.25 555 ILE A C 1
ATOM 4245 O O . ILE A 1 555 ? 13.642 22.212 34.392 1.00 91.25 555 ILE A O 1
ATOM 4249 N N . LEU A 1 556 ? 13.793 20.603 32.818 1.00 90.56 556 LEU A N 1
ATOM 4250 C CA . LEU A 1 556 ? 12.631 19.814 33.214 1.00 90.56 556 LEU A CA 1
ATOM 4251 C C . LEU A 1 556 ? 13.064 18.390 33.616 1.00 90.56 556 LEU A C 1
ATOM 4253 O O . LEU A 1 556 ? 13.321 17.560 32.741 1.00 90.56 556 LEU A O 1
ATOM 4257 N N . PRO A 1 557 ? 13.159 18.082 34.921 1.00 88.94 557 PRO A N 1
ATOM 4258 C CA . PRO A 1 557 ? 13.456 16.732 35.385 1.00 88.94 557 PRO A CA 1
ATOM 4259 C C . PRO A 1 557 ? 12.214 15.833 35.330 1.00 88.94 557 PRO A C 1
ATOM 4261 O O . PRO A 1 557 ? 11.150 16.207 35.830 1.00 88.94 557 PRO A O 1
ATOM 4264 N N . LEU A 1 558 ? 12.368 14.631 34.767 1.00 87.12 558 LEU A N 1
ATOM 4265 C CA . LEU A 1 558 ? 11.342 13.582 34.719 1.00 87.12 558 LEU A CA 1
ATOM 4266 C C . LEU A 1 558 ? 11.722 12.423 35.638 1.00 87.12 558 LEU A C 1
ATOM 4268 O O . LEU A 1 558 ? 12.877 12.009 35.663 1.00 87.12 558 LEU A O 1
ATOM 4272 N N . ARG A 1 559 ? 10.770 11.859 36.387 1.00 81.81 559 ARG A N 1
ATOM 4273 C CA . ARG A 1 559 ? 11.044 10.709 37.265 1.00 81.81 559 ARG A CA 1
ATOM 4274 C C . ARG A 1 559 ? 10.541 9.399 36.668 1.00 81.81 559 ARG A C 1
ATOM 4276 O O . ARG A 1 559 ? 9.377 9.282 36.296 1.00 81.81 559 ARG A O 1
ATOM 4283 N N . GLY A 1 560 ? 11.395 8.378 36.720 1.00 78.25 560 GLY A N 1
ATOM 4284 C CA . GLY A 1 560 ? 11.040 7.015 36.338 1.00 78.25 560 GLY A CA 1
ATOM 4285 C C . GLY A 1 560 ? 10.829 6.841 34.834 1.00 78.25 560 GLY A C 1
ATOM 4286 O O . GLY A 1 560 ? 11.103 7.727 34.029 1.00 78.25 560 GLY A O 1
ATOM 4287 N N . LYS A 1 561 ? 10.346 5.658 34.446 1.00 80.38 561 LYS A N 1
ATOM 4288 C CA . LYS A 1 561 ? 10.052 5.352 33.043 1.00 80.38 561 LYS A CA 1
ATOM 4289 C C . LYS A 1 561 ? 8.755 6.039 32.624 1.00 80.38 561 LYS A C 1
ATOM 4291 O O . LYS A 1 561 ? 7.725 5.861 33.275 1.00 80.38 561 LYS A O 1
ATOM 4296 N N . ILE A 1 562 ? 8.806 6.784 31.521 1.00 81.25 562 ILE A N 1
ATOM 4297 C CA . ILE A 1 562 ? 7.626 7.411 30.920 1.00 81.25 562 ILE A CA 1
ATOM 4298 C C . ILE A 1 562 ? 6.619 6.320 30.529 1.00 81.25 562 ILE A C 1
ATOM 4300 O O . ILE A 1 562 ? 6.993 5.229 30.090 1.00 81.25 562 ILE A O 1
ATOM 4304 N N . LEU A 1 563 ? 5.330 6.613 30.715 1.00 82.06 563 LEU A N 1
ATOM 4305 C CA . LEU A 1 563 ? 4.243 5.722 30.321 1.00 82.06 563 LEU A CA 1
ATOM 4306 C C . LEU A 1 563 ? 4.327 5.430 28.815 1.00 82.06 563 LEU A C 1
ATOM 4308 O O . LEU A 1 563 ? 4.337 6.356 28.008 1.00 82.06 563 LEU A O 1
ATOM 4312 N N . ASN A 1 564 ? 4.328 4.150 28.434 1.00 81.19 564 ASN A N 1
ATOM 4313 C CA . ASN A 1 564 ? 4.203 3.779 27.027 1.00 81.19 564 ASN A CA 1
ATOM 4314 C C . ASN A 1 564 ? 2.786 4.121 26.534 1.00 81.19 564 ASN A C 1
ATOM 4316 O O . ASN A 1 564 ? 1.813 3.481 26.939 1.00 81.19 564 ASN A O 1
ATOM 4320 N N . ILE A 1 565 ? 2.694 5.137 25.678 1.00 80.06 565 ILE A N 1
ATOM 4321 C CA . ILE A 1 565 ? 1.436 5.675 25.150 1.00 80.06 565 ILE A CA 1
ATOM 4322 C C . ILE A 1 565 ? 0.841 4.844 24.007 1.00 80.06 565 ILE A C 1
ATOM 4324 O O . ILE A 1 565 ? -0.355 4.937 23.771 1.00 80.06 565 ILE A O 1
ATOM 4328 N N . GLU A 1 566 ? 1.621 3.997 23.331 1.00 70.12 566 GLU A N 1
ATOM 4329 C CA . GLU A 1 566 ? 1.156 3.220 22.166 1.00 70.12 566 GLU A CA 1
ATOM 4330 C C . GLU A 1 566 ? 0.067 2.198 22.536 1.00 70.12 566 GLU A C 1
ATOM 4332 O O . GLU A 1 566 ? -0.790 1.852 21.728 1.00 70.12 566 GLU A O 1
ATOM 4337 N N . ARG A 1 567 ? 0.073 1.741 23.794 1.00 69.69 567 ARG A N 1
ATOM 4338 C CA . ARG A 1 567 ? -0.855 0.732 24.334 1.00 69.69 567 ARG A CA 1
ATOM 4339 C C . ARG A 1 567 ? -1.761 1.276 25.437 1.00 69.69 567 ARG A C 1
ATOM 4341 O O . ARG A 1 567 ? -2.226 0.512 26.289 1.00 69.69 567 ARG A O 1
ATOM 4348 N N . LYS A 1 568 ? -1.931 2.596 25.512 1.00 75.62 568 LYS A N 1
ATOM 4349 C CA . LYS A 1 568 ? -2.713 3.249 26.565 1.00 75.62 568 LYS A CA 1
ATOM 4350 C C . LYS A 1 568 ? -3.702 4.234 25.970 1.00 75.62 568 LYS A C 1
ATOM 4352 O O . LYS A 1 568 ? -3.433 4.892 24.975 1.00 75.62 568 LYS A O 1
ATOM 4357 N N . ASP A 1 569 ? -4.844 4.342 26.631 1.00 73.00 569 ASP A N 1
ATOM 4358 C CA . ASP A 1 569 ? -5.886 5.294 26.290 1.00 73.00 569 ASP A CA 1
ATOM 4359 C C . ASP A 1 569 ? -5.475 6.733 26.651 1.00 73.00 569 ASP A C 1
ATOM 4361 O O . ASP A 1 569 ? -4.702 6.981 27.586 1.00 73.00 569 ASP A O 1
ATOM 4365 N N . GLU A 1 570 ? -6.039 7.712 25.939 1.00 74.19 570 GLU A N 1
ATOM 4366 C CA . GLU A 1 570 ? -5.711 9.129 26.139 1.00 74.19 570 GLU A CA 1
ATOM 4367 C C . GLU A 1 570 ? -6.004 9.616 27.568 1.00 74.19 570 GLU A C 1
ATOM 4369 O O . GLU A 1 570 ? -5.303 10.488 28.084 1.00 74.19 570 GLU A O 1
ATOM 4374 N N . ALA A 1 571 ? -7.014 9.067 28.251 1.00 75.81 571 ALA A N 1
ATOM 4375 C CA . ALA A 1 571 ? -7.327 9.488 29.614 1.00 75.81 571 ALA A CA 1
ATOM 4376 C C . ALA A 1 571 ? -6.214 9.090 30.597 1.00 75.81 571 ALA A C 1
ATOM 4378 O O . ALA A 1 571 ? -5.880 9.876 31.486 1.00 75.81 571 ALA A O 1
ATOM 4379 N N . SER A 1 572 ? -5.611 7.909 30.430 1.00 78.00 572 SER A N 1
ATOM 4380 C CA . SER A 1 572 ? -4.439 7.484 31.207 1.00 78.00 572 SER A CA 1
ATOM 4381 C C . SER A 1 572 ? -3.220 8.362 30.930 1.00 78.00 572 SER A C 1
ATOM 4383 O O . SER A 1 572 ? -2.499 8.716 31.864 1.00 78.00 572 SER A O 1
ATOM 4385 N N . MET A 1 573 ? -3.029 8.771 29.673 1.00 82.12 573 MET A N 1
ATOM 4386 C CA . MET A 1 573 ? -1.987 9.723 29.281 1.00 82.12 573 MET A CA 1
ATOM 4387 C C . MET A 1 573 ? -2.164 11.068 30.005 1.00 82.12 573 MET A C 1
ATOM 4389 O O . MET A 1 573 ? -1.226 11.547 30.637 1.00 82.12 573 MET A O 1
ATOM 4393 N N . TYR A 1 574 ? -3.371 11.647 29.997 1.00 76.19 574 TYR A N 1
ATOM 4394 C CA . TYR A 1 574 ? -3.642 12.922 30.674 1.00 76.19 574 TYR A CA 1
ATOM 4395 C C . TYR A 1 574 ? -3.650 12.839 32.196 1.00 76.19 574 TYR A C 1
ATOM 4397 O O . TYR A 1 574 ? -3.520 13.875 32.833 1.00 76.19 574 TYR A O 1
ATOM 4405 N N . LYS A 1 575 ? -3.819 11.662 32.805 1.00 79.94 575 LYS A N 1
ATOM 4406 C CA . LYS A 1 575 ? -3.689 11.486 34.263 1.00 79.94 575 LYS A CA 1
ATOM 4407 C C . LYS A 1 575 ? -2.235 11.385 34.721 1.00 79.94 575 LYS A C 1
ATOM 4409 O O . LYS A 1 575 ? -1.977 11.561 35.907 1.00 79.94 575 LYS A O 1
ATOM 4414 N N . ASN A 1 576 ? -1.305 11.075 33.818 1.00 84.00 576 ASN A N 1
ATOM 4415 C CA . ASN A 1 576 ? 0.101 10.929 34.160 1.00 84.00 576 ASN A CA 1
ATOM 4416 C C . ASN A 1 576 ? 0.741 12.302 34.430 1.00 84.00 576 ASN A C 1
ATOM 4418 O O . ASN A 1 576 ? 0.733 13.176 33.565 1.00 84.00 576 ASN A O 1
ATOM 4422 N N . GLU A 1 577 ? 1.316 12.476 35.621 1.00 81.62 577 GLU A N 1
ATOM 4423 C CA . GLU A 1 577 ? 1.917 13.748 36.040 1.00 81.62 577 GLU A CA 1
ATOM 4424 C C . GLU A 1 577 ? 3.112 14.161 35.173 1.00 81.62 577 GLU A C 1
ATOM 4426 O O . GLU A 1 577 ? 3.256 15.339 34.861 1.00 81.62 577 GLU A O 1
ATOM 4431 N N . GLU A 1 578 ? 3.955 13.219 34.741 1.00 83.12 578 GLU A N 1
ATOM 4432 C CA . GLU A 1 578 ? 5.135 13.527 33.921 1.00 83.12 578 GLU A CA 1
ATOM 4433 C C . GLU A 1 578 ? 4.727 14.004 32.521 1.00 83.12 578 GLU A C 1
ATOM 4435 O O . GLU A 1 578 ? 5.273 14.981 32.010 1.00 83.12 578 GLU A O 1
ATOM 4440 N N . ILE A 1 579 ? 3.691 13.395 31.936 1.00 82.88 579 ILE A N 1
ATOM 4441 C CA . ILE A 1 579 ? 3.121 13.850 30.661 1.00 82.88 579 ILE A CA 1
ATOM 4442 C C . ILE A 1 579 ? 2.440 15.217 30.820 1.00 82.88 579 ILE A C 1
ATOM 4444 O O . ILE A 1 579 ? 2.632 16.090 29.977 1.00 82.88 579 ILE A O 1
ATOM 4448 N N . GLN A 1 580 ? 1.697 15.451 31.908 1.00 78.62 580 GLN A N 1
ATOM 4449 C CA . GLN A 1 580 ? 1.136 16.778 32.200 1.00 78.62 580 GLN A CA 1
ATOM 4450 C C . GLN A 1 580 ? 2.230 17.847 32.332 1.00 78.62 580 GLN A C 1
ATOM 4452 O O . GLN A 1 580 ? 2.089 18.937 31.779 1.00 78.62 580 GLN A O 1
ATOM 4457 N N . ASN A 1 581 ? 3.327 17.536 33.027 1.00 79.75 581 ASN A N 1
ATOM 4458 C CA . ASN A 1 581 ? 4.460 18.445 33.198 1.00 79.75 581 ASN A CA 1
ATOM 4459 C C . ASN A 1 581 ? 5.151 18.755 31.864 1.00 79.75 581 ASN A C 1
ATOM 4461 O O . ASN A 1 581 ? 5.538 19.901 31.652 1.00 79.75 581 ASN A O 1
ATOM 4465 N N . LEU A 1 582 ? 5.265 17.776 30.959 1.00 82.88 582 LEU A N 1
ATOM 4466 C CA . LEU A 1 582 ? 5.793 17.977 29.605 1.00 82.88 582 LEU A CA 1
ATOM 4467 C C . LEU A 1 582 ? 4.895 18.888 28.763 1.00 82.88 582 LEU A C 1
ATOM 4469 O O . LEU A 1 582 ? 5.391 19.827 28.148 1.00 82.88 582 LEU A O 1
ATOM 4473 N N . ILE A 1 583 ? 3.581 18.644 28.768 1.00 78.00 583 ILE A N 1
ATOM 4474 C CA . ILE A 1 583 ? 2.595 19.462 28.042 1.00 78.00 583 ILE A CA 1
ATOM 4475 C C . ILE A 1 583 ? 2.663 20.918 28.522 1.00 78.00 583 ILE A C 1
ATOM 4477 O O . ILE A 1 583 ? 2.797 21.834 27.712 1.00 78.00 583 ILE A O 1
ATOM 4481 N N . LEU A 1 584 ? 2.636 21.127 29.842 1.00 76.50 584 LEU A N 1
ATOM 4482 C CA . LEU A 1 584 ? 2.717 22.457 30.447 1.00 76.50 584 LEU A CA 1
ATOM 4483 C C . LEU A 1 584 ? 4.077 23.125 30.212 1.00 76.50 584 LEU A C 1
ATOM 4485 O O . LEU A 1 584 ? 4.121 24.306 29.888 1.00 76.50 584 LEU A O 1
ATOM 4489 N N . GLY A 1 585 ? 5.179 22.387 30.375 1.00 75.00 585 GLY A N 1
ATOM 4490 C CA . GLY A 1 585 ? 6.534 22.925 30.256 1.00 75.00 585 GLY A CA 1
ATOM 4491 C C . GLY A 1 585 ? 6.928 23.292 28.827 1.00 75.00 585 GLY A C 1
ATOM 4492 O O . GLY A 1 585 ? 7.682 24.238 28.634 1.00 75.00 585 GLY A O 1
ATOM 4493 N N . LEU A 1 586 ? 6.395 22.586 27.828 1.00 78.06 586 LEU A N 1
ATOM 4494 C CA . LEU A 1 586 ? 6.616 22.901 26.415 1.00 78.06 586 LEU A CA 1
ATOM 4495 C C . LEU A 1 586 ? 5.600 23.909 25.861 1.00 78.06 586 LEU A C 1
ATOM 4497 O O . LEU A 1 586 ? 5.727 24.327 24.712 1.00 78.06 586 LEU A O 1
ATOM 4501 N N . GLY A 1 587 ? 4.570 24.269 26.635 1.00 70.25 587 GLY A N 1
ATOM 4502 C CA . GLY A 1 587 ? 3.473 25.113 26.157 1.00 70.25 587 GLY A CA 1
ATOM 4503 C C . GLY A 1 587 ? 2.722 24.503 24.968 1.00 70.25 587 GLY A C 1
ATOM 4504 O O . GLY A 1 587 ? 2.073 25.221 24.207 1.00 70.25 587 GLY A O 1
ATOM 4505 N N . LEU A 1 588 ? 2.830 23.183 24.786 1.00 65.31 588 LEU A N 1
ATOM 4506 C CA . LEU A 1 588 ? 2.112 22.456 23.753 1.00 65.31 588 LEU A CA 1
ATOM 4507 C C . LEU A 1 588 ? 0.662 22.387 24.214 1.00 65.31 588 LEU A C 1
ATOM 4509 O O . LEU A 1 588 ? 0.357 21.736 25.210 1.00 65.31 588 LEU A O 1
ATOM 4513 N N . GLY A 1 589 ? -0.221 23.103 23.521 1.00 59.19 589 GLY A N 1
ATOM 4514 C CA . GLY A 1 589 ? -1.655 23.042 23.779 1.00 59.19 589 GLY A CA 1
ATOM 4515 C C . GLY A 1 589 ? -2.149 21.596 23.839 1.00 59.19 589 GLY A C 1
ATOM 4516 O O . GLY A 1 589 ? -1.554 20.658 23.296 1.00 59.19 589 GLY A O 1
ATOM 4517 N N . VAL A 1 590 ? -3.259 21.394 24.532 1.00 58.69 590 VAL A N 1
ATOM 4518 C CA . VAL A 1 590 ? -3.840 20.061 24.655 1.00 58.69 590 VAL A CA 1
ATOM 4519 C C . VAL A 1 590 ? -4.467 19.664 23.309 1.00 58.69 590 VAL A C 1
ATOM 4521 O O . VAL A 1 590 ? -5.083 20.493 22.647 1.00 58.69 590 VAL A O 1
ATOM 4524 N N . LYS A 1 591 ? -4.345 18.392 22.894 1.00 49.12 591 LYS A N 1
ATOM 4525 C CA . LYS A 1 591 ? -4.938 17.857 21.649 1.00 49.12 591 LYS A CA 1
ATOM 4526 C C . LYS A 1 591 ? -6.400 18.330 21.500 1.00 49.12 591 LYS A C 1
ATOM 4528 O O . LYS A 1 591 ? -7.232 18.017 22.357 1.00 49.12 591 LYS A O 1
ATOM 4533 N N . GLY A 1 592 ? -6.690 19.105 20.449 1.00 51.00 592 GLY A N 1
ATOM 4534 C CA . GLY A 1 592 ? -7.988 19.758 20.205 1.00 51.00 592 GLY A CA 1
ATOM 4535 C C . GLY A 1 592 ? -8.002 21.291 20.341 1.00 51.00 592 GLY A C 1
ATOM 4536 O O . GLY A 1 592 ? -9.004 21.902 19.985 1.00 51.00 592 GLY A O 1
ATOM 4537 N N . GLU A 1 593 ? -6.923 21.913 20.821 1.00 48.66 593 GLU A N 1
ATOM 4538 C CA . GLU A 1 593 ? -6.629 23.337 20.589 1.00 48.66 593 GLU A CA 1
ATOM 4539 C C . GLU A 1 593 ? -5.874 23.507 19.261 1.00 48.66 593 GLU A C 1
ATOM 4541 O O . GLU A 1 593 ? -5.304 22.534 18.756 1.00 48.66 593 GLU A O 1
ATOM 4546 N N . ASP A 1 594 ? -5.855 24.725 18.700 1.00 41.75 594 ASP A N 1
ATOM 4547 C CA . ASP A 1 594 ? -4.974 25.079 17.582 1.00 41.75 594 ASP A CA 1
ATOM 4548 C C . ASP A 1 594 ? -3.543 24.697 17.962 1.00 41.75 594 ASP A C 1
ATOM 4550 O O . ASP A 1 594 ? -2.873 25.390 18.732 1.00 41.75 594 ASP A O 1
ATOM 4554 N N . PHE A 1 595 ? -3.078 23.559 17.449 1.00 44.84 595 PHE A N 1
ATOM 4555 C CA . PHE A 1 595 ? -1.695 23.147 17.574 1.00 44.84 595 PHE A CA 1
ATOM 4556 C C . PHE A 1 595 ? -0.869 24.238 16.896 1.00 44.84 595 PHE A C 1
ATOM 4558 O O . PHE A 1 595 ? -0.768 24.281 15.667 1.00 44.84 595 PHE A O 1
ATOM 4565 N N . LYS A 1 596 ? -0.318 25.169 17.684 1.00 43.34 596 LYS A N 1
ATOM 4566 C CA . LYS A 1 596 ? 0.612 26.174 17.179 1.00 43.34 596 LYS A CA 1
ATOM 4567 C C . LYS A 1 596 ? 1.836 25.408 16.697 1.00 43.34 596 LYS A C 1
ATOM 4569 O O . LYS A 1 596 ? 2.702 25.045 17.482 1.00 43.34 596 LYS A O 1
ATOM 4574 N N . ARG A 1 597 ? 1.876 25.128 15.389 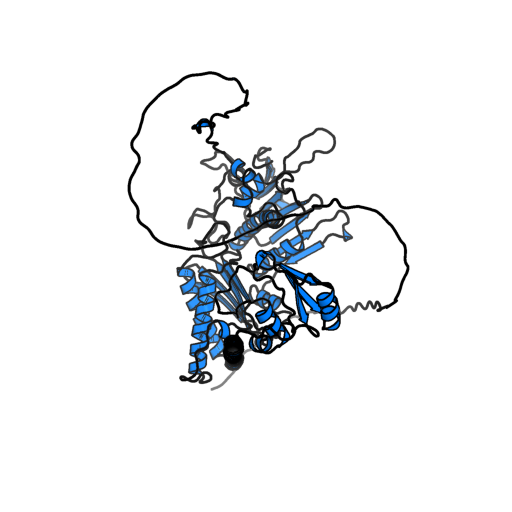1.00 41.97 597 ARG A N 1
ATOM 4575 C CA . ARG A 1 597 ? 2.961 24.405 14.701 1.00 41.97 597 ARG A CA 1
ATOM 4576 C C . ARG A 1 597 ? 4.334 25.055 14.899 1.00 41.97 597 ARG A C 1
ATOM 4578 O O . ARG A 1 597 ? 5.346 24.441 14.583 1.00 41.97 597 ARG A O 1
ATOM 4585 N N . THR A 1 598 ? 4.371 26.270 15.431 1.00 41.53 598 THR A N 1
ATOM 4586 C CA . THR A 1 598 ? 5.573 26.979 15.847 1.00 41.53 598 THR A CA 1
ATOM 4587 C C . THR A 1 598 ? 6.057 26.464 17.208 1.00 41.53 598 THR A C 1
ATOM 4589 O O . THR A 1 598 ? 5.938 27.134 18.232 1.00 41.53 598 THR A O 1
ATOM 4592 N N . LEU A 1 599 ? 6.633 25.258 17.227 1.00 48.12 599 LEU A N 1
ATOM 4593 C CA . LEU A 1 599 ? 7.627 24.906 18.245 1.00 48.12 599 LEU A CA 1
ATOM 4594 C C . LEU A 1 599 ? 8.840 25.796 17.978 1.00 48.12 599 LEU A C 1
ATOM 4596 O O . LEU A 1 599 ? 9.651 25.504 17.107 1.00 48.12 599 LEU A O 1
ATOM 4600 N N . SER A 1 600 ? 8.902 26.935 18.657 1.00 47.62 600 SER A N 1
ATOM 4601 C CA . SER A 1 600 ? 9.945 27.926 18.406 1.00 47.62 600 SER A CA 1
ATOM 4602 C C . SER A 1 600 ? 11.147 27.772 19.344 1.00 47.62 600 SER A C 1
ATOM 4604 O O . SER A 1 600 ? 12.081 28.542 19.200 1.00 47.62 600 SER A O 1
ATOM 4606 N N . ALA A 1 601 ? 11.141 26.782 20.250 1.00 54.00 601 ALA A N 1
ATOM 4607 C CA . ALA A 1 601 ? 12.222 26.485 21.194 1.00 54.00 601 ALA A CA 1
ATOM 4608 C C . ALA A 1 601 ? 12.947 25.174 20.842 1.00 54.00 601 ALA A C 1
ATOM 4610 O O . ALA A 1 601 ? 12.318 24.188 20.441 1.00 54.00 601 ALA A O 1
ATOM 4611 N N . THR A 1 602 ? 14.269 25.142 21.028 1.00 60.69 602 THR A N 1
ATOM 4612 C CA . THR A 1 602 ? 15.093 23.957 20.732 1.00 60.69 602 THR A CA 1
ATOM 4613 C C . THR A 1 602 ? 15.029 22.963 21.897 1.00 60.69 602 THR A C 1
ATOM 4615 O O . THR A 1 602 ? 15.409 23.285 23.024 1.00 60.69 602 THR A O 1
ATOM 4618 N N . ILE A 1 603 ? 14.565 21.736 21.636 1.00 68.12 603 ILE A N 1
ATOM 4619 C CA . ILE A 1 603 ? 14.516 20.655 22.635 1.00 68.12 603 ILE A CA 1
ATOM 4620 C C . ILE A 1 603 ? 15.846 19.901 22.614 1.00 68.12 603 ILE A C 1
ATOM 4622 O O . ILE A 1 603 ? 16.247 19.377 21.573 1.00 68.12 603 ILE A O 1
ATOM 4626 N N . ARG A 1 604 ? 16.517 19.802 23.767 1.00 64.50 604 ARG A N 1
ATOM 4627 C CA . ARG A 1 604 ? 17.736 18.997 23.928 1.00 64.50 604 ARG A CA 1
ATOM 4628 C C . ARG A 1 604 ? 17.540 17.938 25.010 1.00 64.50 604 ARG A C 1
ATOM 4630 O O . ARG A 1 604 ? 16.968 18.197 26.066 1.00 64.50 604 ARG A O 1
ATOM 4637 N N . SER A 1 605 ? 18.033 16.735 24.748 1.00 49.22 605 SER A N 1
ATOM 4638 C CA . SER A 1 605 ? 18.113 15.659 25.736 1.00 49.22 605 SER A CA 1
ATOM 4639 C C . SER A 1 605 ? 19.555 15.556 26.228 1.00 49.22 605 SER A C 1
ATOM 4641 O O . SER A 1 605 ? 20.484 15.606 25.422 1.00 49.22 605 SER A O 1
ATOM 4643 N N . LEU A 1 606 ? 19.737 15.459 27.545 1.00 50.81 606 LEU A N 1
ATOM 4644 C CA . LEU A 1 606 ? 21.015 15.113 28.163 1.00 50.81 606 LEU A CA 1
ATOM 4645 C C . LEU A 1 606 ? 20.874 13.702 28.727 1.00 50.81 606 LEU A C 1
ATOM 4647 O O . LEU A 1 606 ? 20.027 13.477 29.591 1.00 50.81 606 LEU A O 1
ATOM 4651 N N . SER A 1 607 ? 21.671 12.779 28.188 1.00 38.66 607 SER A N 1
ATOM 4652 C CA . SER A 1 607 ? 21.851 11.422 28.710 1.00 38.66 607 SER A CA 1
ATOM 4653 C C . SER A 1 607 ? 22.808 11.412 29.890 1.00 38.66 607 SER A C 1
ATOM 4655 O O . SER A 1 607 ? 23.899 12.011 29.718 1.00 38.66 607 SER A O 1
#

Mean predicted aligned error: 15.65 Å

Organism: NCBI:txid152371

Secondary structure (DSSP, 8-state):
--------------------------------------------------------------------PPPP------------------------GGG-PPPPTTHHHHHSTHHHHS-SSHHHHHHHHHHHHHHHHHHHHTTS-SEEEEEE-TTS-EEEEE-SS----SBPTTT-SBHHHHHHHSTT-STTS-GGGSS-SS-S--SS-HHHHHHHTBPP----TTS-----SEEEEEEETTEEEEEEEETTEE-S--EEEEPPGGGTT--EEEEEE-B-TTT--S--PPPHHHHHHHHHHHHHH-TT-EEEEEE--SSGGG-EEEEE--TTHHHHHHHHHTTTS-BSS--EEEEEEETTEEEEEEEEEBTT--S-EEEEEETTEE-TTEEHHHHHHHHHHHHHHHHHHHHTTSS-TTSPPPPHHHHHTTEEEEEEEE-SS--BSSTT--EE--HHHHHHHHHHHHHHHHHHHHH-HHHHHHHHHHHHHHHHHHHHHHHHHHHHHHHHHHTTT---TT-B--S---TTT-EEEEEEHHHHHHHHHHHS-TTTEEEEEE-SPPP-STTS-HHHHHH-HHHHHHHHHHT---BTB-------SEEEE--

Foldseek 3Di:
DDDDDDDDDDDDDDDDDDDDDDDDDDDDDDDDDDDDDDDDDDDDDDDDDDDDDDDDDDDDDDDDDDDDDDDDDDDDDDDDDDDDDPPPPPDPPPPDPVPDDDDDWCRVCLVCVCVPQVALEQSSLVSLVVLVVQVLLQQVLLVFWAEWEWEQEPLLKIKIWTQGQWQFQDQDPPVRHGLVLCLQTHWQRDQLDPQVNGSGLFGPPRGSHSNNSLQLQFAAFDDDPDDDRPRQFKWKWFQHQQKIWIWTGHNSHTPDGIDIDGHDPVCSSGGIMMIMTFGYCVSNVPDSHHDQVVVVVLVQLSQLQRQSHKYKYWYDDPDPVPIDIDIHHHNVRVLVVLCVVCVVFAWLDRKDWDWDADPNKIKTKIKTATLQFFFAAEWEAENSHTQQVEELLNLLLLVLQLVLLQVVCVVVCVAPPPHDRQDSGLLRGRMYMYMYMGDSDWDAPDPSSNYTYDNVNSVVNNVVNNVVVNVVCVVPVSSSCSSVVSSVVLVVLVVLLVVLLVVLVVVCVVCVPDQPPQKLAAQDPQQQQAEEEEEEAVVVVVVCSVPDDSHHYMYHYDYDDDDDPRRDGSSVCSVDPRSSNVCRVQVQRDPPPPRPPCSNHHYDYDD

Solvent-accessible surface area (backbone atoms only — not comparable to full-atom values): 35507 Å² total; per-residue (Å²): 132,87,76,91,82,86,93,84,91,86,85,83,92,87,84,91,82,88,82,88,79,90,82,88,80,87,83,78,92,77,88,85,84,87,88,83,91,80,88,84,91,84,90,84,85,88,85,88,86,82,88,89,83,89,82,88,82,90,80,83,90,80,90,83,82,87,84,86,83,84,86,83,87,85,86,87,81,91,83,90,80,91,76,95,70,91,72,82,72,74,69,78,79,78,89,50,76,89,74,63,81,85,68,64,74,44,52,54,48,64,75,44,42,40,82,78,43,70,34,57,45,69,70,16,56,52,43,47,55,47,42,53,48,50,54,48,45,31,33,30,72,61,71,50,22,51,45,36,44,36,39,39,43,82,83,47,27,40,35,44,32,35,43,17,75,30,74,58,66,56,72,31,89,86,80,73,37,35,35,48,56,39,32,35,39,32,75,62,32,59,65,59,74,47,59,97,76,23,91,43,71,40,53,59,68,70,65,33,35,54,60,21,48,42,31,24,49,13,17,65,59,50,88,50,88,92,73,77,63,53,79,39,24,27,38,39,40,30,22,45,94,34,26,39,34,40,39,38,29,32,51,28,38,78,76,47,72,80,43,77,46,78,46,55,84,92,48,31,85,48,42,5,34,35,43,33,38,22,65,18,61,90,65,26,74,82,59,62,76,76,58,63,69,63,54,51,51,53,50,48,55,53,16,24,75,33,37,78,30,38,40,35,44,33,38,54,47,96,49,76,90,67,45,47,75,50,78,36,68,31,72,61,16,49,46,49,44,51,50,62,78,38,69,92,56,50,66,72,55,76,70,44,66,54,74,51,76,55,98,79,30,36,41,36,39,14,39,36,46,26,73,76,41,80,53,62,45,78,47,40,27,49,39,86,37,62,19,82,78,38,30,27,51,53,52,12,48,51,52,23,53,29,53,47,53,53,52,49,32,45,74,71,58,77,42,51,93,87,51,85,79,72,49,53,68,26,64,34,45,8,26,38,34,42,38,42,34,38,41,60,83,79,43,49,82,47,93,83,45,30,27,43,56,45,70,67,49,18,56,57,37,20,53,53,51,36,54,54,51,49,56,52,39,71,77,34,54,72,54,42,53,55,51,50,52,50,22,51,49,42,46,52,40,52,52,47,25,50,51,47,52,48,53,52,49,52,52,46,67,78,36,79,81,64,69,52,94,64,52,44,72,38,72,56,86,54,45,77,72,24,30,42,34,46,24,71,25,65,68,50,31,50,55,50,64,71,73,47,58,51,55,36,38,22,38,38,44,39,75,79,82,77,81,70,60,90,79,48,58,67,34,61,51,64,68,33,65,66,55,44,41,48,35,63,71,69,67,51,64,62,95,88,50,84,74,69,84,73,76,48,48,53,80,43,78,60,131

pLDDT: mean 77.32, std 23.82, range [23.7, 98.44]

Nearest PDB structures (foldseek):
  3zkb-assembly1_C  TM=9.511E-01  e=8.976E-49  Mycobacterium tuberculosis
  9gbv-assembly1_D  TM=6.697E-01  e=1.775E-47  Escherichia coli
  9ggq-assembly1_D  TM=6.778E-01  e=6.129E-47  Escherichia coli
  8qqu-assembly1_D  TM=7.024E-01  e=3.023E-43  Escherichia coli
  8qqs-assembly1_D  TM=6.915E-01  e=8.984E-40  Escherichia coli

InterPro domains:
  IPR000565 DNA topoisomerase, type IIA, subunit B [PR01159] (95-105)
  IPR000565 DNA topoisomerase, type IIA, subunit B [PR01159] (289-304)
  IPR000565 DNA topoisomerase, type IIA, subunit B [PR01159] (304-317)
  IPR000565 DNA topoisomerase, type IIA, subunit B [PR01159] (332-354)
  IPR000565 DNA topoisomerase, type IIA, subunit B [PR01159] (424-440)
  IPR000565 DNA topoisomerase, type IIA, subunit B [PR01159] (472-486)
  IPR000565 DNA topoisomerase, type IIA, subunit B [PR01159] (486-506)
  IPR000565 DNA topoisomerase, type IIA, subunit B [PR01159] (582-591)
  IPR001241 DNA topoisomerase, type IIA [SM00433] (124-604)
  IPR003594 Histidine kinase/HSP90-like ATPase domain [PF02518] (123-280)
  IPR003594 Histidine kinase/HSP90-like ATPase domain [SM00387] (120-283)
  IPR006171 TOPRIM domain [PF01751] (531-571)
  IPR006171 TOPRIM domain [PS50880] (530-607)
  IPR013506 DNA topoisomerase, type IIA, subunit B, domain 2 [PF00204] (333-502)
  IPR013759 DNA topoisomerase, type IIA, subunit B, C-terminal [G3DSA:3.40.50.670] (509-603)
  IPR013760 DNA topoisomerase, type IIA-like domain superfamily [SSF56719] (507-595)
  IPR014721 Small ribosomal subunit protein uS5 domain 2-type fold, subgroup [G3DSA:3.30.230.10] (332-508)
  IPR018522 DNA topoisomerase, type IIA, conserved site [PS00177] (534-542)
  IPR020568 Ribosomal protein uS5 domain 2-type superfamily [SSF54211] (333-503)
  IPR036890 Histidine kinase/HSP90-like ATPase superfamily [G3DSA:3.30.565.10] (92-331)

Radius of gyration: 33.89 Å; Cα contacts (8 Å, |Δi|>4): 965; chains: 1; bounding box: 87×119×78 Å